Protein AF-A0A498KFN1-F1 (afdb_monomer_lite)

Structure (mmCIF, N/CA/C/O backbone):
data_AF-A0A498KFN1-F1
#
_entry.id   AF-A0A498KFN1-F1
#
loop_
_atom_site.group_PDB
_atom_site.id
_atom_site.type_symbol
_atom_site.label_atom_id
_atom_site.label_alt_id
_atom_site.label_comp_id
_atom_site.label_asym_id
_atom_site.label_entity_id
_atom_site.label_seq_id
_atom_site.pdbx_PDB_ins_code
_atom_site.Cartn_x
_atom_site.Cartn_y
_atom_site.Cartn_z
_atom_site.occupancy
_atom_site.B_iso_or_equiv
_atom_site.auth_seq_id
_atom_site.auth_comp_id
_atom_site.auth_asym_id
_atom_site.auth_atom_id
_atom_site.pdbx_PDB_model_num
ATOM 1 N N . MET A 1 1 ? 14.109 -29.855 -21.583 1.00 24.55 1 MET A N 1
ATOM 2 C CA . MET A 1 1 ? 15.286 -30.378 -20.857 1.00 24.55 1 MET A CA 1
ATOM 3 C C . MET A 1 1 ? 15.931 -29.229 -20.103 1.00 24.55 1 MET A C 1
ATOM 5 O O . MET A 1 1 ? 16.707 -28.482 -20.683 1.00 24.55 1 MET A O 1
ATOM 9 N N . VAL A 1 2 ? 15.534 -29.046 -18.845 1.00 23.53 2 VAL A N 1
ATOM 10 C CA . VAL A 1 2 ? 16.183 -28.151 -17.880 1.00 23.53 2 VAL A CA 1
ATOM 11 C C . VAL A 1 2 ? 17.000 -29.081 -16.994 1.00 23.53 2 VAL A C 1
ATOM 13 O O . VAL A 1 2 ? 16.423 -29.938 -16.330 1.00 23.53 2 VAL A O 1
ATOM 16 N N . ASN A 1 3 ? 18.327 -29.007 -17.079 1.00 25.83 3 ASN A N 1
ATOM 17 C CA . ASN A 1 3 ? 19.187 -29.802 -16.212 1.00 25.83 3 ASN A CA 1
ATOM 18 C C . ASN A 1 3 ? 19.229 -29.164 -14.824 1.00 25.83 3 ASN A C 1
ATOM 20 O O . ASN A 1 3 ? 19.529 -27.980 -14.682 1.00 25.83 3 ASN A O 1
ATOM 24 N N . PHE A 1 4 ? 18.910 -30.008 -13.849 1.00 27.11 4 PHE A N 1
ATOM 25 C CA . PHE A 1 4 ? 19.039 -29.833 -12.413 1.00 27.11 4 PHE A CA 1
ATOM 26 C C . PHE A 1 4 ? 20.392 -29.240 -12.005 1.00 27.11 4 PHE A C 1
ATOM 28 O O . PHE A 1 4 ? 21.443 -29.703 -12.450 1.00 27.11 4 PHE A O 1
ATOM 35 N N . LEU A 1 5 ? 20.348 -28.304 -11.060 1.00 27.95 5 LEU A N 1
ATOM 36 C CA . LEU A 1 5 ? 21.394 -28.121 -10.059 1.00 27.95 5 LEU A CA 1
ATOM 37 C C . LEU A 1 5 ? 20.720 -28.072 -8.683 1.00 27.95 5 LEU A C 1
ATOM 39 O O . LEU A 1 5 ? 20.629 -27.025 -8.050 1.00 27.95 5 LEU A O 1
ATOM 43 N N . ASP A 1 6 ? 20.277 -29.243 -8.220 1.00 24.58 6 ASP A N 1
ATOM 44 C CA . ASP A 1 6 ? 20.192 -29.544 -6.789 1.00 24.58 6 ASP A CA 1
ATOM 45 C C . ASP A 1 6 ? 21.617 -29.734 -6.250 1.00 24.58 6 ASP A C 1
ATOM 47 O O . ASP A 1 6 ? 22.091 -30.839 -5.999 1.00 24.58 6 ASP A O 1
ATOM 51 N N . SER A 1 7 ? 22.348 -28.627 -6.111 1.00 25.81 7 SER A N 1
ATOM 52 C CA . SER A 1 7 ? 23.564 -28.594 -5.297 1.00 25.81 7 SER A CA 1
ATOM 53 C C . SER A 1 7 ? 23.605 -27.327 -4.442 1.00 25.81 7 SER A C 1
ATOM 55 O O . SER A 1 7 ? 24.549 -26.531 -4.484 1.00 25.81 7 SER A O 1
ATOM 57 N N . CYS A 1 8 ? 22.580 -27.135 -3.616 1.00 30.25 8 CYS A N 1
ATOM 58 C CA . CYS A 1 8 ? 22.716 -26.335 -2.403 1.00 30.25 8 CYS A CA 1
ATOM 59 C C . CYS A 1 8 ? 23.579 -27.128 -1.407 1.00 30.25 8 CYS A C 1
ATOM 61 O O . CYS A 1 8 ? 23.042 -27.885 -0.615 1.00 30.25 8 CYS A O 1
ATOM 63 N N . ILE A 1 9 ? 24.907 -27.026 -1.569 1.00 27.08 9 ILE A N 1
ATOM 64 C CA . ILE A 1 9 ? 26.049 -27.159 -0.624 1.00 27.08 9 ILE A CA 1
ATOM 65 C C . ILE A 1 9 ? 27.322 -27.286 -1.503 1.00 27.08 9 ILE A C 1
ATOM 67 O O . ILE A 1 9 ? 28.050 -28.264 -1.464 1.00 27.08 9 ILE A O 1
ATOM 71 N N . SER A 1 10 ? 27.586 -26.333 -2.411 1.00 26.69 10 SER A N 1
ATOM 72 C CA . SER A 1 10 ? 28.915 -26.221 -3.060 1.00 26.69 10 SER A CA 1
ATOM 73 C C . SER A 1 10 ? 29.157 -24.872 -3.761 1.00 26.69 10 SER A C 1
ATOM 75 O O . SER A 1 10 ? 29.862 -24.805 -4.768 1.00 26.69 10 SER A O 1
ATOM 77 N N . TRP A 1 11 ? 28.631 -23.761 -3.240 1.00 34.25 11 TRP A N 1
ATOM 78 C CA . TRP A 1 11 ? 29.121 -22.437 -3.664 1.00 34.25 11 TRP A CA 1
ATOM 79 C C . TRP A 1 11 ? 30.378 -21.989 -2.902 1.00 34.25 11 TRP A C 1
ATOM 81 O O . TRP A 1 11 ? 31.155 -21.200 -3.430 1.00 34.25 11 TRP A O 1
ATOM 91 N N . TYR A 1 12 ? 30.704 -22.617 -1.764 1.00 24.39 12 TYR A N 1
ATOM 92 C CA . TYR A 1 12 ? 31.989 -22.423 -1.068 1.00 24.39 12 TYR A CA 1
ATOM 93 C C . TYR A 1 12 ? 33.216 -22.999 -1.814 1.00 24.39 12 TYR A C 1
ATOM 95 O O . TYR A 1 12 ? 34.346 -22.815 -1.371 1.00 24.39 12 TYR A O 1
ATOM 103 N N . LYS A 1 13 ? 33.025 -23.654 -2.971 1.00 25.66 13 LYS A N 1
ATOM 104 C CA . LYS A 1 13 ? 34.101 -24.114 -3.875 1.00 25.66 13 LYS A CA 1
ATOM 105 C C . LYS A 1 13 ? 34.128 -23.411 -5.242 1.00 25.66 13 LYS A C 1
ATOM 107 O O . LYS A 1 13 ? 34.912 -23.800 -6.101 1.00 25.66 13 LYS A O 1
ATOM 112 N N . CYS A 1 14 ? 33.336 -22.358 -5.462 1.00 33.47 14 CYS A N 1
ATOM 113 C CA . CYS A 1 14 ? 33.333 -21.607 -6.727 1.00 33.47 14 CYS A CA 1
ATOM 114 C C . CYS A 1 14 ? 34.265 -20.386 -6.718 1.00 33.47 14 CYS A C 1
ATOM 116 O O . CYS A 1 14 ? 33.921 -19.330 -7.236 1.00 33.47 14 CYS A O 1
ATOM 118 N N . GLN A 1 15 ? 35.486 -20.528 -6.197 1.00 28.23 15 GLN A N 1
ATOM 119 C CA . GLN A 1 15 ? 36.531 -19.546 -6.500 1.00 28.23 15 GLN A CA 1
ATOM 120 C C . GLN A 1 15 ? 37.077 -19.675 -7.940 1.00 28.23 15 GLN A C 1
ATOM 122 O O . GLN A 1 15 ? 37.814 -18.789 -8.354 1.00 28.23 15 GLN A O 1
ATOM 127 N N . PHE A 1 16 ? 36.718 -20.706 -8.734 1.00 30.80 16 PHE A N 1
ATOM 128 C CA . PHE A 1 16 ? 37.377 -20.947 -10.036 1.00 30.80 16 PHE A CA 1
ATOM 129 C C . PHE A 1 16 ? 36.580 -21.637 -11.174 1.00 30.80 16 PHE A C 1
ATOM 131 O O . PHE A 1 16 ? 37.200 -22.038 -12.156 1.00 30.80 16 PHE A O 1
ATOM 138 N N . SER A 1 17 ? 35.245 -21.769 -11.154 1.00 38.16 17 SER A N 1
ATOM 139 C CA . SER A 1 17 ? 34.532 -22.279 -12.349 1.00 38.16 17 SER A CA 1
ATOM 140 C C . SER A 1 17 ? 34.035 -21.136 -13.237 1.00 38.16 17 SER A C 1
ATOM 142 O O . SER A 1 17 ? 32.965 -20.573 -13.009 1.00 38.16 17 SER A O 1
ATOM 144 N N . CYS A 1 18 ? 34.817 -20.790 -14.259 1.00 46.03 18 CYS A N 1
ATOM 145 C CA . CYS A 1 18 ? 34.407 -19.901 -15.342 1.00 46.03 18 CYS A CA 1
ATOM 146 C C . CYS A 1 18 ? 33.064 -20.382 -15.924 1.00 46.03 18 CYS A C 1
ATOM 148 O O . CYS A 1 18 ? 32.931 -21.563 -16.250 1.00 46.03 18 CYS A O 1
ATOM 150 N N . GLY A 1 19 ? 32.070 -19.494 -16.056 1.00 57.94 19 GLY A N 1
ATOM 151 C CA . GLY A 1 19 ? 30.811 -19.817 -16.739 1.00 57.94 19 GLY A CA 1
ATOM 152 C C . GLY A 1 19 ? 31.047 -20.445 -18.119 1.00 57.94 19 GLY A C 1
ATOM 153 O O . GLY A 1 19 ? 32.117 -20.294 -18.702 1.00 57.94 19 GLY A O 1
ATOM 154 N N . THR A 1 20 ? 30.071 -21.170 -18.665 1.00 71.75 20 THR A N 1
ATOM 155 C CA . THR A 1 20 ? 30.205 -21.770 -20.006 1.00 71.75 20 THR A CA 1
ATOM 156 C C . THR A 1 20 ? 29.149 -21.223 -20.953 1.00 71.75 20 THR A C 1
ATOM 158 O O . THR A 1 20 ? 28.040 -20.890 -20.535 1.00 71.75 20 THR A O 1
ATOM 161 N N . TRP A 1 21 ? 29.457 -21.215 -22.251 1.00 76.94 21 TRP A N 1
ATOM 162 C CA . TRP A 1 21 ? 28.530 -20.791 -23.303 1.00 76.94 21 TRP A CA 1
ATOM 163 C C . TRP A 1 21 ? 27.280 -21.683 -23.401 1.00 76.94 21 TRP A C 1
ATOM 165 O O . TRP A 1 21 ? 26.333 -21.332 -24.091 1.00 76.94 21 TRP A O 1
ATOM 175 N N . LYS A 1 22 ? 27.243 -22.840 -22.725 1.00 74.06 22 LYS A N 1
ATOM 176 C CA . LYS A 1 22 ? 26.070 -23.729 -22.702 1.00 74.06 22 LYS A CA 1
ATOM 177 C C . LYS A 1 22 ? 24.973 -23.254 -21.743 1.00 74.06 22 LYS A C 1
ATOM 179 O O . LYS A 1 22 ? 23.844 -23.729 -21.843 1.00 74.06 22 LYS A O 1
ATOM 184 N N . ILE A 1 23 ? 25.294 -22.361 -20.804 1.00 77.31 23 ILE A N 1
ATOM 185 C CA . ILE A 1 23 ? 24.343 -21.884 -19.796 1.00 77.31 23 ILE A CA 1
ATOM 186 C C . ILE A 1 23 ? 23.379 -20.889 -20.447 1.00 77.31 23 ILE A C 1
ATOM 188 O O . ILE A 1 23 ? 23.808 -19.859 -20.959 1.00 77.31 23 ILE A O 1
ATOM 192 N N . LYS A 1 24 ? 22.078 -21.204 -20.394 1.00 83.88 24 LYS A N 1
ATOM 193 C CA . LYS A 1 24 ? 20.982 -20.342 -20.874 1.00 83.88 24 LYS A CA 1
ATOM 194 C C . LYS A 1 24 ? 20.143 -19.725 -19.759 1.00 83.88 24 LYS A C 1
ATOM 196 O O . LYS A 1 24 ? 19.488 -18.714 -19.980 1.00 83.88 24 LYS A O 1
ATOM 201 N N . GLY A 1 25 ? 20.157 -20.317 -18.570 1.00 86.06 25 GLY A N 1
ATOM 202 C CA . GLY A 1 25 ? 19.374 -19.851 -17.433 1.00 86.06 25 GLY A CA 1
ATOM 203 C C . GLY A 1 25 ? 20.103 -20.093 -16.122 1.00 86.06 25 GLY A C 1
ATOM 204 O O . GLY A 1 25 ? 20.748 -21.129 -15.963 1.00 86.06 25 GLY A O 1
ATOM 205 N N . ILE A 1 26 ? 19.992 -19.143 -15.199 1.00 84.56 26 ILE A N 1
ATOM 206 C CA . ILE A 1 26 ? 20.494 -19.235 -13.830 1.00 84.56 26 ILE A CA 1
ATOM 207 C C . ILE A 1 26 ? 19.352 -18.874 -12.887 1.00 84.56 26 ILE A C 1
ATOM 209 O O . ILE A 1 26 ? 18.712 -17.837 -13.046 1.00 84.56 26 ILE A O 1
ATOM 213 N N . VAL A 1 27 ? 19.118 -19.725 -11.892 1.00 86.25 27 VAL A N 1
ATOM 214 C CA . VAL A 1 27 ? 18.221 -19.438 -10.772 1.00 86.25 27 VAL A CA 1
ATOM 215 C C . VAL A 1 27 ? 19.037 -19.578 -9.499 1.00 86.25 27 VAL A C 1
ATOM 217 O O . VAL A 1 27 ? 19.583 -20.645 -9.226 1.00 86.25 27 VAL A O 1
ATOM 220 N N . VAL A 1 28 ? 19.143 -18.497 -8.736 1.00 82.75 28 VAL A N 1
ATOM 221 C CA . VAL A 1 28 ? 19.844 -18.481 -7.455 1.00 82.75 28 VAL A CA 1
ATOM 222 C C . VAL A 1 28 ? 18.811 -18.557 -6.342 1.00 82.75 28 VAL A C 1
ATOM 224 O O . VAL A 1 28 ? 18.022 -17.634 -6.146 1.00 82.75 28 VAL A O 1
ATOM 227 N N . LYS A 1 29 ? 18.819 -19.667 -5.604 1.00 82.62 29 LYS A N 1
ATOM 228 C CA . LYS A 1 29 ? 17.941 -19.901 -4.457 1.00 82.62 29 LYS A CA 1
ATOM 229 C C . LYS A 1 29 ? 18.798 -20.252 -3.249 1.00 82.62 29 LYS A C 1
ATOM 231 O O . LYS A 1 29 ? 19.458 -21.287 -3.246 1.00 82.62 29 LYS A O 1
ATOM 236 N N . LEU A 1 30 ? 18.796 -19.382 -2.241 1.00 74.06 30 LEU A N 1
ATOM 237 C CA . LEU A 1 30 ? 19.487 -19.625 -0.976 1.00 74.06 30 LEU A CA 1
ATOM 238 C C . LEU A 1 30 ? 18.462 -19.882 0.142 1.00 74.06 30 LEU A C 1
ATOM 240 O O . LEU A 1 30 ? 17.460 -19.170 0.213 1.00 74.06 30 LEU A O 1
ATOM 244 N N . PRO A 1 31 ? 18.682 -20.879 1.017 1.00 73.94 31 PRO A N 1
ATOM 245 C CA . PRO A 1 31 ? 17.776 -21.164 2.132 1.00 73.94 31 PRO A CA 1
ATOM 246 C C . PRO A 1 31 ? 17.797 -20.056 3.195 1.00 73.94 31 PRO A C 1
ATOM 248 O O . PRO A 1 31 ? 16.766 -19.754 3.782 1.00 73.94 31 PRO A O 1
ATOM 251 N N . LYS A 1 32 ? 18.953 -19.414 3.397 1.00 75.44 32 LYS A N 1
ATOM 252 C CA . LYS A 1 32 ? 19.121 -18.195 4.195 1.00 75.44 32 LYS A CA 1
ATOM 253 C C . LYS A 1 32 ? 19.789 -17.130 3.332 1.00 75.44 32 LYS A C 1
ATOM 255 O O . LYS A 1 32 ? 20.611 -17.464 2.479 1.00 75.44 32 LYS A O 1
ATOM 260 N N . THR A 1 33 ? 19.428 -15.871 3.545 1.00 74.25 33 THR A N 1
ATOM 261 C CA . THR A 1 33 ? 19.965 -14.751 2.770 1.00 74.25 33 THR A CA 1
ATOM 262 C C . THR A 1 33 ? 21.464 -14.607 3.004 1.00 74.25 33 THR A C 1
ATOM 264 O O . THR A 1 33 ? 21.894 -14.424 4.139 1.00 74.25 33 THR A O 1
ATOM 267 N N . ASP A 1 34 ? 22.249 -14.644 1.930 1.00 80.31 34 ASP A N 1
ATOM 268 C CA . ASP A 1 34 ? 23.703 -14.455 1.973 1.00 80.31 34 ASP A CA 1
ATOM 269 C C . ASP A 1 34 ? 24.178 -13.589 0.797 1.00 80.31 34 ASP A C 1
ATOM 271 O O . ASP A 1 34 ? 23.456 -13.404 -0.192 1.00 80.31 34 ASP A O 1
ATOM 275 N N . VAL A 1 35 ? 25.382 -13.028 0.917 1.00 82.44 35 VAL A N 1
ATOM 276 C CA . VAL A 1 35 ? 25.999 -12.164 -0.087 1.00 82.44 35 VAL A CA 1
ATOM 277 C C . VAL A 1 35 ? 26.895 -12.973 -1.018 1.00 82.44 35 VAL A C 1
ATOM 279 O O . VAL A 1 35 ? 27.931 -13.501 -0.627 1.00 82.44 35 VAL A O 1
ATOM 282 N N . ILE A 1 36 ? 26.553 -12.968 -2.301 1.00 83.06 36 ILE A N 1
ATOM 283 C CA . ILE A 1 36 ? 27.345 -13.531 -3.386 1.00 83.06 36 ILE A CA 1
ATOM 284 C C . ILE A 1 36 ? 28.174 -12.405 -4.030 1.00 83.06 36 ILE A C 1
ATOM 286 O O . ILE A 1 36 ? 27.613 -11.504 -4.665 1.00 83.06 36 ILE A O 1
ATOM 290 N N . PRO A 1 37 ? 29.512 -12.414 -3.893 1.00 83.12 37 PRO A N 1
ATOM 291 C CA . PRO A 1 37 ? 30.363 -11.462 -4.589 1.00 83.12 37 PRO A CA 1
ATOM 292 C C . PRO A 1 37 ? 30.447 -11.815 -6.079 1.00 83.12 37 PRO A C 1
ATOM 294 O O . PRO A 1 37 ? 30.862 -12.909 -6.463 1.00 83.12 37 PRO A O 1
ATOM 297 N N . LEU A 1 38 ? 30.088 -10.858 -6.925 1.00 85.00 38 LEU A N 1
ATOM 298 C CA . LEU A 1 38 ? 30.286 -10.872 -8.365 1.00 85.00 38 LEU A CA 1
ATOM 299 C C . LEU A 1 38 ? 31.529 -10.044 -8.704 1.00 85.00 38 LEU A C 1
ATOM 301 O O . LEU A 1 38 ? 31.730 -8.933 -8.213 1.00 85.00 38 LEU A O 1
ATOM 305 N N . ASN A 1 39 ? 32.376 -10.582 -9.572 1.00 81.69 39 ASN A N 1
ATOM 306 C CA . ASN A 1 39 ? 33.458 -9.830 -10.202 1.00 81.69 39 ASN A CA 1
ATOM 307 C C . ASN A 1 39 ? 33.095 -9.453 -11.646 1.00 81.69 39 ASN A C 1
ATOM 309 O O . ASN A 1 39 ? 32.155 -10.006 -12.219 1.00 81.69 39 ASN A O 1
ATOM 313 N N . ALA A 1 40 ? 33.888 -8.566 -12.250 1.00 77.19 40 ALA A N 1
ATOM 314 C CA . ALA A 1 40 ? 33.681 -8.075 -13.613 1.00 77.19 40 ALA A CA 1
ATOM 315 C C . ALA A 1 40 ? 33.405 -9.216 -14.618 1.00 77.19 40 ALA A C 1
ATOM 317 O O . ALA A 1 40 ? 32.411 -9.231 -15.336 1.00 77.19 40 ALA A O 1
ATOM 318 N N . LYS A 1 41 ? 34.205 -10.284 -14.553 1.00 79.25 41 LYS A N 1
ATOM 319 C CA . LYS A 1 41 ? 34.159 -11.402 -15.503 1.00 79.25 41 LYS A CA 1
ATOM 320 C C . LYS A 1 41 ? 33.089 -12.455 -15.197 1.00 79.25 41 LYS A C 1
ATOM 322 O O . LYS A 1 41 ? 33.049 -13.467 -15.897 1.00 79.25 41 LYS A O 1
ATOM 327 N N . SER A 1 42 ? 32.222 -12.247 -14.202 1.00 82.31 42 SER A N 1
ATOM 328 C CA . SER A 1 42 ? 31.260 -13.266 -13.735 1.00 82.31 42 SER A CA 1
ATOM 329 C C . SER A 1 42 ? 30.369 -13.808 -14.856 1.00 82.31 42 SER A C 1
ATOM 331 O O . SER A 1 42 ? 30.104 -15.008 -14.901 1.00 82.31 42 SER A O 1
ATOM 333 N N . PHE A 1 43 ? 29.965 -12.952 -15.800 1.00 85.12 43 PHE A N 1
ATOM 334 C CA . PHE A 1 43 ? 29.106 -13.332 -16.927 1.00 85.12 43 PHE A CA 1
ATOM 335 C C . PHE A 1 43 ? 29.857 -13.497 -18.257 1.00 85.12 43 PHE A C 1
ATOM 337 O O . PHE A 1 43 ? 29.250 -13.911 -19.242 1.00 85.12 43 PHE A O 1
ATOM 344 N N . LEU A 1 44 ? 31.166 -13.215 -18.309 1.00 83.12 44 LEU A N 1
ATOM 345 C CA . LEU A 1 44 ? 31.937 -13.065 -19.555 1.00 83.12 44 LEU A CA 1
ATOM 346 C C . LEU A 1 44 ? 31.846 -14.286 -20.485 1.00 83.12 44 LEU A C 1
ATOM 348 O O . LEU A 1 44 ? 31.762 -14.148 -21.702 1.00 83.12 44 LEU A O 1
ATOM 352 N N . HIS A 1 45 ? 31.845 -15.490 -19.915 1.00 81.56 45 HIS A N 1
ATOM 353 C CA . HIS A 1 45 ? 31.797 -16.741 -20.675 1.00 81.56 45 HIS A CA 1
ATOM 354 C C . HIS A 1 45 ? 30.377 -17.310 -20.853 1.00 81.56 45 HIS A C 1
ATOM 356 O O . HIS A 1 45 ? 30.197 -18.317 -21.536 1.00 81.56 45 HIS A O 1
ATOM 362 N N . MET A 1 46 ? 29.360 -16.670 -20.271 1.00 85.69 46 MET A N 1
ATOM 363 C CA . MET A 1 46 ? 27.952 -17.079 -20.337 1.00 85.69 46 MET A CA 1
ATOM 364 C C . MET A 1 46 ? 27.224 -16.340 -21.467 1.00 85.69 46 MET A C 1
ATOM 366 O O . MET A 1 46 ? 26.165 -15.757 -21.271 1.00 85.69 46 MET A O 1
ATOM 370 N N . VAL A 1 47 ? 27.811 -16.331 -22.665 1.00 86.81 47 VAL A N 1
ATOM 371 C CA . VAL A 1 47 ? 27.337 -15.520 -23.805 1.00 86.81 47 VAL A CA 1
ATOM 372 C C . VAL A 1 47 ? 25.911 -15.843 -24.268 1.00 86.81 47 VAL A C 1
ATOM 374 O O . VAL A 1 47 ? 25.266 -14.975 -24.837 1.00 86.81 47 VAL A O 1
ATOM 377 N N . ASN A 1 48 ? 25.410 -17.051 -23.984 1.00 86.19 48 ASN A N 1
ATOM 378 C CA . ASN A 1 48 ? 24.057 -17.494 -24.337 1.00 86.19 48 ASN A CA 1
ATOM 379 C C . ASN A 1 48 ? 23.067 -17.410 -23.162 1.00 86.19 48 ASN A C 1
ATOM 381 O O . ASN A 1 48 ? 22.003 -18.025 -23.226 1.00 86.19 48 ASN A O 1
ATOM 385 N N . LEU A 1 49 ? 23.415 -16.725 -22.068 1.00 87.94 49 LEU A N 1
ATOM 386 C CA . LEU A 1 49 ? 22.509 -16.567 -20.935 1.00 87.94 49 LEU A CA 1
ATOM 387 C C . LEU A 1 49 ? 21.307 -15.714 -21.353 1.00 87.94 49 LEU A C 1
ATOM 389 O O . LEU A 1 49 ? 21.456 -14.566 -21.763 1.00 87.94 49 LEU A O 1
ATOM 393 N N . GLU A 1 50 ? 20.114 -16.277 -21.201 1.00 92.00 50 GLU A N 1
ATOM 394 C CA . GLU A 1 50 ? 18.839 -15.633 -21.513 1.00 92.00 50 GLU A CA 1
ATOM 395 C C . GLU A 1 50 ? 18.075 -15.256 -20.229 1.00 92.00 50 GLU A C 1
ATOM 397 O O . GLU A 1 50 ? 17.293 -14.305 -20.236 1.00 92.00 50 GLU A O 1
ATOM 402 N N . ILE A 1 51 ? 18.284 -15.988 -19.126 1.00 90.81 51 ILE A N 1
ATOM 403 C CA . ILE A 1 51 ? 17.503 -15.854 -17.885 1.00 90.81 51 ILE A CA 1
ATOM 404 C C . ILE A 1 51 ? 18.420 -15.832 -16.658 1.00 90.81 51 ILE A C 1
ATOM 406 O O . ILE A 1 51 ? 19.247 -16.723 -16.478 1.00 90.81 51 ILE A O 1
ATOM 410 N N . PHE A 1 52 ? 18.216 -14.863 -15.772 1.00 90.50 52 PHE A N 1
ATOM 411 C CA . PHE A 1 52 ? 18.794 -14.820 -14.434 1.00 90.50 52 PHE A CA 1
ATOM 412 C C . PHE A 1 52 ? 17.704 -14.460 -13.420 1.00 90.50 52 PHE A C 1
ATOM 414 O O . PHE A 1 52 ? 17.086 -13.403 -13.543 1.00 90.50 52 PHE A O 1
ATOM 421 N N . ILE A 1 53 ? 17.471 -15.326 -12.433 1.00 88.19 53 ILE A N 1
ATOM 422 C CA . ILE A 1 53 ? 16.443 -15.156 -11.397 1.00 88.19 53 ILE A CA 1
ATOM 423 C C . ILE A 1 53 ? 17.085 -15.262 -10.016 1.00 88.19 53 ILE A C 1
ATOM 425 O O . ILE A 1 53 ? 17.842 -16.199 -9.750 1.00 88.19 53 ILE A O 1
ATOM 429 N N . ASN A 1 54 ? 16.740 -14.334 -9.127 1.00 85.12 54 ASN A N 1
ATOM 430 C CA . ASN A 1 54 ? 17.191 -14.309 -7.742 1.00 85.12 54 ASN A CA 1
ATOM 431 C C . ASN A 1 54 ? 16.015 -14.513 -6.780 1.00 85.12 54 ASN A C 1
ATOM 433 O O . ASN A 1 54 ? 15.123 -13.674 -6.718 1.00 85.12 54 ASN A O 1
ATOM 437 N N . LEU A 1 55 ? 16.031 -15.598 -6.002 1.00 80.50 55 LEU A N 1
ATOM 438 C CA . LEU A 1 55 ? 14.950 -15.939 -5.070 1.00 80.50 55 LEU A CA 1
ATOM 439 C C . LEU A 1 55 ? 15.277 -15.664 -3.599 1.00 80.50 55 LEU A C 1
ATOM 441 O O . LEU A 1 55 ? 14.354 -15.690 -2.793 1.00 80.50 55 LEU A O 1
ATOM 445 N N . ASN A 1 56 ? 16.548 -15.437 -3.233 1.00 79.19 56 ASN A N 1
ATOM 446 C CA . ASN A 1 56 ? 16.923 -15.086 -1.850 1.00 79.19 56 ASN A CA 1
ATOM 447 C C . ASN A 1 56 ? 18.406 -14.694 -1.648 1.00 79.19 56 ASN A C 1
ATOM 449 O O . ASN A 1 56 ? 18.935 -14.803 -0.544 1.00 79.19 56 ASN A O 1
ATOM 453 N N . ALA A 1 57 ? 19.137 -14.327 -2.699 1.00 80.81 57 ALA A N 1
ATOM 454 C CA . ALA A 1 57 ? 20.539 -13.930 -2.587 1.00 80.81 57 ALA A CA 1
ATOM 455 C C . ALA A 1 57 ? 20.694 -12.408 -2.579 1.00 80.81 57 ALA A C 1
ATOM 457 O O . ALA A 1 57 ? 19.884 -11.668 -3.138 1.00 80.81 57 ALA A O 1
ATOM 458 N N . ARG A 1 58 ? 21.773 -11.929 -1.965 1.00 82.88 58 ARG A N 1
ATOM 459 C CA . ARG A 1 58 ? 22.273 -10.565 -2.147 1.00 82.88 58 ARG A CA 1
ATOM 460 C C . ARG A 1 58 ? 23.496 -10.638 -3.038 1.00 82.88 58 ARG A C 1
ATOM 462 O O . ARG A 1 58 ? 24.298 -11.551 -2.897 1.00 82.88 58 ARG A O 1
ATOM 469 N N . PHE A 1 59 ? 23.670 -9.684 -3.937 1.00 84.75 59 PHE A N 1
ATOM 470 C CA . PHE A 1 59 ? 24.844 -9.642 -4.803 1.00 84.75 59 PHE A CA 1
ATOM 471 C C . PHE A 1 59 ? 25.636 -8.370 -4.539 1.00 84.75 59 PHE A C 1
ATOM 473 O O . PHE A 1 59 ? 25.069 -7.307 -4.302 1.00 84.75 59 PHE A O 1
ATOM 480 N N . SER A 1 60 ? 26.958 -8.471 -4.599 1.00 86.38 60 SER A N 1
ATOM 481 C CA . SER A 1 60 ? 27.851 -7.321 -4.440 1.00 86.38 60 SER A CA 1
ATOM 482 C C . SER A 1 60 ? 28.982 -7.361 -5.453 1.00 86.38 60 SER A C 1
ATOM 484 O O . SER A 1 60 ? 29.279 -8.419 -5.993 1.00 86.38 60 SER A O 1
ATOM 486 N N . GLY A 1 61 ? 29.625 -6.225 -5.703 1.00 85.44 61 GLY A N 1
ATOM 487 C CA . GLY A 1 61 ? 30.792 -6.145 -6.580 1.00 85.44 61 GLY A CA 1
ATOM 488 C C . GLY A 1 61 ? 30.483 -5.519 -7.936 1.00 85.44 61 GLY A C 1
ATOM 489 O O . GLY A 1 61 ? 29.495 -4.806 -8.093 1.00 85.44 61 GLY A O 1
ATOM 490 N N . LEU A 1 62 ? 31.376 -5.713 -8.905 1.00 85.94 62 LEU A N 1
ATOM 491 C CA . LEU A 1 62 ? 31.348 -5.005 -10.188 1.00 85.94 62 LEU A CA 1
ATOM 492 C C . LEU A 1 62 ? 30.912 -5.943 -11.311 1.00 85.94 62 LEU A C 1
ATOM 494 O O . LEU A 1 62 ? 31.498 -7.008 -11.469 1.00 85.94 62 LEU A O 1
ATOM 498 N N . VAL A 1 63 ? 29.951 -5.510 -12.125 1.00 87.12 63 VAL A N 1
ATOM 499 C CA . VAL A 1 63 ? 29.537 -6.178 -13.365 1.00 87.12 63 VAL A CA 1
ATOM 500 C C . VAL A 1 63 ? 29.796 -5.230 -14.534 1.00 87.12 63 VAL A C 1
ATOM 502 O O . VAL A 1 63 ? 29.142 -4.193 -14.661 1.00 87.12 63 VAL A O 1
ATOM 505 N N . ASP A 1 64 ? 30.763 -5.571 -15.385 1.00 87.31 64 ASP A N 1
ATOM 506 C CA . ASP A 1 64 ? 31.088 -4.818 -16.605 1.00 87.31 64 ASP A CA 1
ATOM 507 C C . ASP A 1 64 ? 30.519 -5.469 -17.874 1.00 87.31 64 ASP A C 1
ATOM 509 O O . ASP A 1 64 ? 30.450 -4.829 -18.916 1.00 87.31 64 ASP A O 1
ATOM 513 N N . TYR A 1 65 ? 30.047 -6.713 -17.790 1.00 86.94 65 TYR A N 1
ATOM 514 C CA . TYR A 1 65 ? 29.472 -7.435 -18.915 1.00 86.94 65 TYR A CA 1
ATOM 515 C C . TYR A 1 65 ? 28.150 -8.105 -18.542 1.00 86.94 65 TYR A C 1
ATOM 517 O O . TYR A 1 65 ? 28.051 -8.818 -17.542 1.00 86.94 65 TYR A O 1
ATOM 525 N N . LEU A 1 66 ? 27.153 -7.921 -19.405 1.00 88.38 66 LEU A N 1
ATOM 526 C CA . LEU A 1 66 ? 25.919 -8.696 -19.442 1.00 88.38 66 LEU A CA 1
ATOM 527 C C . LEU A 1 66 ? 25.681 -9.180 -20.886 1.00 88.38 66 LEU A C 1
ATOM 529 O O . LEU A 1 66 ? 25.970 -8.435 -21.825 1.00 88.38 66 LEU A O 1
ATOM 533 N N . PRO A 1 67 ? 25.164 -10.403 -21.097 1.00 88.12 67 PRO A N 1
ATOM 534 C CA . PRO A 1 67 ? 24.854 -10.902 -22.439 1.00 88.12 67 PRO A CA 1
ATOM 535 C C . PRO A 1 67 ? 23.718 -10.130 -23.124 1.00 88.12 67 PRO A C 1
ATOM 537 O O . PRO A 1 67 ? 22.700 -9.825 -22.508 1.00 88.12 67 PRO A O 1
ATOM 540 N N . ASN A 1 68 ? 23.865 -9.854 -24.424 1.00 88.31 68 ASN A N 1
ATOM 541 C CA . ASN A 1 68 ? 22.864 -9.110 -25.207 1.00 88.31 68 ASN A CA 1
ATOM 542 C C . ASN A 1 68 ? 21.552 -9.889 -25.424 1.00 88.31 68 ASN A C 1
ATOM 544 O O . ASN A 1 68 ? 20.499 -9.274 -25.606 1.00 88.31 68 ASN A O 1
ATOM 548 N N . ASP A 1 69 ? 21.610 -11.224 -25.386 1.00 90.06 69 ASP A N 1
ATOM 549 C CA . ASP A 1 69 ? 20.448 -12.103 -25.564 1.00 90.06 69 ASP A CA 1
ATOM 550 C C . ASP A 1 69 ? 19.621 -12.293 -24.282 1.00 90.06 69 ASP A C 1
ATOM 552 O O . ASP A 1 69 ? 18.625 -13.024 -24.292 1.00 90.06 69 ASP A O 1
ATOM 556 N N . LEU A 1 70 ? 19.990 -11.609 -23.190 1.00 91.94 70 LEU A N 1
ATOM 557 C CA . LEU A 1 70 ? 19.220 -11.609 -21.951 1.00 91.94 70 LEU A CA 1
ATOM 558 C C . LEU A 1 70 ? 17.777 -11.160 -22.195 1.00 91.94 70 LEU A C 1
ATOM 560 O O . LEU A 1 70 ? 17.498 -10.111 -22.778 1.00 91.94 70 LEU A O 1
ATOM 564 N N . ARG A 1 71 ? 16.851 -11.969 -21.683 1.00 95.38 71 ARG A N 1
ATOM 565 C CA . ARG A 1 71 ? 15.402 -11.746 -21.710 1.00 95.38 71 ARG A CA 1
ATOM 566 C C . ARG A 1 71 ? 14.864 -11.422 -20.329 1.00 95.38 71 ARG A C 1
ATOM 568 O O . ARG A 1 71 ? 13.937 -10.628 -20.199 1.00 95.38 71 ARG A O 1
ATOM 575 N N . TRP A 1 72 ? 15.441 -12.030 -19.304 1.00 95.81 72 TRP A N 1
ATOM 576 C CA . TRP A 1 72 ? 14.976 -11.913 -17.933 1.00 95.81 72 TRP A CA 1
ATOM 577 C C . TRP A 1 72 ? 16.174 -11.745 -17.018 1.00 95.81 72 TRP A C 1
ATOM 579 O O . TRP A 1 72 ? 17.037 -12.619 -16.973 1.00 95.81 72 TRP A O 1
ATOM 589 N N . VAL A 1 73 ? 16.239 -10.633 -16.295 1.00 93.00 73 VAL A N 1
ATOM 590 C CA . VAL A 1 73 ? 17.270 -10.427 -15.280 1.00 93.00 73 VAL A CA 1
ATOM 591 C C . VAL A 1 73 ? 16.644 -9.879 -14.011 1.00 93.00 73 VAL A C 1
ATOM 593 O O . VAL A 1 73 ? 16.022 -8.820 -14.014 1.00 93.00 73 VAL A O 1
ATOM 596 N N . GLU A 1 74 ? 16.824 -10.628 -12.932 1.00 91.94 74 GLU A N 1
ATOM 597 C CA . GLU A 1 74 ? 16.490 -10.244 -11.568 1.00 91.94 74 GLU A CA 1
ATOM 598 C C . GLU A 1 74 ? 17.753 -10.367 -10.727 1.00 91.94 74 GLU A C 1
ATOM 600 O O . GLU A 1 74 ? 18.051 -11.406 -10.146 1.00 91.94 74 GLU A O 1
ATOM 605 N N . LEU A 1 75 ? 18.540 -9.296 -10.738 1.00 87.75 75 LEU A N 1
ATOM 606 C CA . LEU A 1 75 ? 19.721 -9.130 -9.890 1.00 87.75 75 LEU A CA 1
ATOM 607 C C . LEU A 1 75 ? 19.416 -8.262 -8.664 1.00 87.75 75 LEU A C 1
ATOM 609 O O . LEU A 1 75 ? 20.275 -8.111 -7.797 1.00 87.75 75 LEU A O 1
ATOM 613 N N . GLY A 1 76 ? 18.210 -7.690 -8.603 1.00 73.56 76 GLY A N 1
ATOM 614 C CA . GLY A 1 76 ? 17.712 -6.956 -7.450 1.00 73.56 76 GLY A CA 1
ATOM 615 C C . GLY A 1 76 ? 17.702 -7.796 -6.173 1.00 73.56 76 GLY A C 1
ATOM 616 O O . GLY A 1 76 ? 17.612 -9.026 -6.214 1.00 73.56 76 GLY A O 1
ATOM 617 N N . GLY A 1 77 ? 17.821 -7.126 -5.029 1.00 67.69 77 GLY A N 1
ATOM 618 C CA . GLY A 1 77 ? 17.869 -7.756 -3.709 1.00 67.69 77 GLY A CA 1
ATOM 619 C C . GLY A 1 77 ? 17.041 -7.006 -2.668 1.00 67.69 77 GLY A C 1
ATOM 620 O O . GLY A 1 77 ? 16.526 -5.916 -2.914 1.00 67.69 77 GLY A O 1
ATOM 621 N N . GLN A 1 78 ? 16.904 -7.593 -1.478 1.00 62.22 78 GLN A N 1
ATOM 622 C CA . GLN A 1 78 ? 16.272 -6.917 -0.344 1.00 62.22 78 GLN A CA 1
ATOM 623 C C . GLN A 1 78 ? 17.066 -5.667 0.068 1.00 62.22 78 GLN A C 1
ATOM 625 O O . GLN A 1 78 ? 18.292 -5.647 -0.001 1.00 62.22 78 GLN A O 1
ATOM 630 N N . SER A 1 79 ? 16.336 -4.647 0.525 1.00 55.53 79 SER A N 1
ATOM 631 C CA . SER A 1 79 ? 16.834 -3.369 1.048 1.00 55.53 79 SER A CA 1
ATOM 632 C C . SER A 1 79 ? 18.024 -3.540 2.002 1.00 55.53 79 SER A C 1
ATOM 634 O O . SER A 1 79 ? 17.822 -3.859 3.172 1.00 55.53 79 SER A O 1
ATOM 636 N N . ASP A 1 80 ? 19.251 -3.284 1.542 1.00 52.59 80 ASP A N 1
ATOM 637 C CA . ASP A 1 80 ? 20.418 -3.223 2.424 1.00 52.59 80 ASP A CA 1
ATOM 638 C C . ASP A 1 80 ? 20.478 -1.837 3.081 1.00 52.59 80 ASP A C 1
ATOM 640 O O . ASP A 1 80 ? 20.771 -0.829 2.435 1.00 52.59 80 ASP A O 1
ATOM 644 N N . ILE A 1 81 ? 20.177 -1.783 4.379 1.00 49.44 81 ILE A N 1
ATOM 645 C CA . ILE A 1 81 ? 20.254 -0.566 5.203 1.00 49.44 81 ILE A CA 1
ATOM 646 C C . ILE A 1 81 ? 21.717 -0.080 5.298 1.00 49.44 81 ILE A C 1
ATOM 648 O O . ILE A 1 81 ? 21.967 1.079 5.622 1.00 49.44 81 ILE A O 1
ATOM 652 N N . HIS A 1 82 ? 22.697 -0.931 4.964 1.00 50.75 82 HIS A N 1
ATOM 653 C CA . HIS A 1 82 ? 24.113 -0.663 5.197 1.00 50.75 82 HIS A CA 1
ATOM 654 C C . HIS A 1 82 ? 24.948 -0.365 3.943 1.00 50.75 82 HIS A C 1
ATOM 656 O O . HIS A 1 82 ? 26.140 -0.107 4.096 1.00 50.75 82 HIS A O 1
ATOM 662 N N . GLN A 1 83 ? 24.371 -0.366 2.728 1.00 55.56 83 GLN A N 1
ATOM 663 C CA . GLN A 1 83 ? 25.047 -0.060 1.440 1.00 55.56 83 GLN A CA 1
ATOM 664 C C . GLN A 1 83 ? 26.364 -0.824 1.165 1.00 55.56 83 GL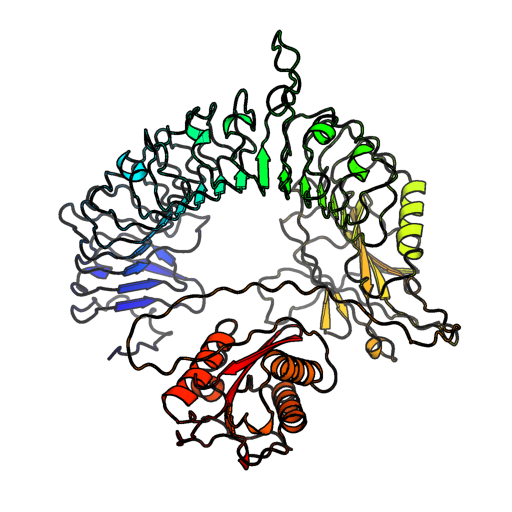N A C 1
ATOM 666 O O . GLN A 1 83 ? 27.062 -0.543 0.189 1.00 55.56 83 GLN A O 1
ATOM 671 N N . LYS A 1 84 ? 26.730 -1.796 2.007 1.00 59.72 84 LYS A N 1
ATOM 672 C CA . LYS A 1 84 ? 28.044 -2.449 2.005 1.00 59.72 84 LYS A CA 1
ATOM 673 C C . LYS A 1 84 ? 28.131 -3.528 0.925 1.00 59.72 84 LYS A C 1
ATOM 675 O O . LYS A 1 84 ? 29.228 -3.868 0.487 1.00 59.72 84 LYS A O 1
ATOM 680 N N . HIS A 1 85 ? 26.983 -4.030 0.468 1.00 70.69 85 HIS A N 1
ATOM 681 C CA . HIS A 1 85 ? 26.877 -5.130 -0.483 1.00 70.69 85 HIS A CA 1
ATOM 682 C C . HIS A 1 85 ? 25.989 -4.753 -1.676 1.00 70.69 85 HIS A C 1
ATOM 684 O O . HIS A 1 85 ? 24.870 -5.231 -1.813 1.00 70.69 85 HIS A O 1
ATOM 690 N N . MET A 1 86 ? 26.511 -3.878 -2.542 1.00 80.81 86 MET A N 1
ATOM 691 C CA . MET A 1 86 ? 25.817 -3.366 -3.728 1.00 80.81 86 MET A CA 1
ATOM 692 C C . MET A 1 86 ? 26.490 -3.844 -5.024 1.00 80.81 86 MET A C 1
ATOM 694 O O . MET A 1 86 ? 27.722 -3.864 -5.118 1.00 80.81 86 MET A O 1
ATOM 698 N N . ILE A 1 87 ? 25.694 -4.190 -6.042 1.00 86.00 87 ILE A N 1
ATOM 699 C CA . ILE A 1 87 ? 26.189 -4.427 -7.408 1.00 86.00 87 ILE A CA 1
ATOM 700 C C . ILE A 1 87 ? 26.396 -3.089 -8.108 1.00 86.00 87 ILE A C 1
ATOM 702 O O . ILE A 1 87 ? 25.469 -2.292 -8.177 1.00 86.00 87 ILE A O 1
ATOM 706 N N . VAL A 1 88 ? 27.559 -2.856 -8.703 1.00 87.06 88 VAL A N 1
ATOM 707 C CA . VAL A 1 88 ? 27.806 -1.712 -9.587 1.00 87.06 88 VAL A CA 1
ATOM 708 C C . VAL A 1 88 ? 27.827 -2.190 -11.032 1.00 87.06 88 VAL A C 1
ATOM 710 O O . VAL A 1 88 ? 28.530 -3.143 -11.361 1.00 87.06 88 VAL A O 1
ATOM 713 N N . PHE A 1 89 ? 27.090 -1.500 -11.901 1.00 86.56 89 PHE A N 1
ATOM 714 C CA . PHE A 1 89 ? 27.084 -1.764 -13.337 1.00 86.56 89 PHE A CA 1
ATOM 715 C C . PHE A 1 89 ? 27.976 -0.761 -14.069 1.00 86.56 89 PHE A C 1
ATOM 717 O O . PHE A 1 89 ? 27.764 0.448 -13.968 1.00 86.56 89 PHE A O 1
ATOM 724 N N . ASN A 1 90 ? 28.943 -1.267 -14.835 1.00 85.44 90 ASN A N 1
ATOM 725 C CA . ASN A 1 90 ? 29.771 -0.480 -15.750 1.00 85.44 90 ASN A CA 1
ATOM 726 C C . ASN A 1 90 ? 29.708 -1.079 -17.161 1.00 85.44 90 ASN A C 1
ATOM 728 O O . ASN A 1 90 ? 30.707 -1.547 -17.701 1.00 85.44 90 ASN A O 1
ATOM 732 N N . LEU A 1 91 ? 28.493 -1.132 -17.707 1.00 83.81 91 LEU A N 1
ATOM 733 C CA . LEU A 1 91 ? 28.224 -1.755 -19.000 1.00 83.81 91 LEU A CA 1
ATOM 734 C C . LEU A 1 91 ? 28.858 -0.932 -20.135 1.00 83.81 91 LEU A C 1
ATOM 736 O O . LEU A 1 91 ? 28.804 0.303 -20.093 1.00 83.81 91 LEU A O 1
ATOM 740 N N . PRO A 1 92 ? 29.445 -1.584 -21.152 1.00 80.62 92 PRO A N 1
ATOM 741 C CA . PRO A 1 92 ? 30.089 -0.900 -22.260 1.00 80.62 92 PRO A CA 1
ATOM 742 C C . PRO A 1 92 ? 29.052 -0.212 -23.151 1.00 80.62 92 PRO A C 1
ATOM 744 O O . PRO A 1 92 ? 27.894 -0.621 -23.227 1.00 80.62 92 PRO A O 1
ATOM 747 N N . SER A 1 93 ? 29.486 0.801 -23.897 1.00 81.19 93 SER A N 1
ATOM 748 C CA . SER A 1 93 ? 28.620 1.610 -24.769 1.00 81.19 93 SER A CA 1
ATOM 749 C C . SER A 1 93 ? 28.046 0.869 -25.987 1.00 81.19 93 SER A C 1
ATOM 751 O O . SER A 1 93 ? 27.372 1.463 -26.814 1.00 81.19 93 SER A O 1
ATOM 753 N N . ASN A 1 94 ? 28.399 -0.400 -26.184 1.00 79.44 94 ASN A N 1
ATOM 754 C CA . ASN A 1 94 ? 27.869 -1.260 -27.244 1.00 79.44 94 ASN A CA 1
ATOM 755 C C . ASN A 1 94 ? 26.901 -2.326 -26.700 1.00 79.44 94 ASN A C 1
ATOM 757 O O . ASN A 1 94 ? 26.512 -3.235 -27.435 1.00 79.44 94 ASN A O 1
ATOM 761 N N . TYR A 1 95 ? 26.550 -2.258 -25.413 1.00 85.31 95 TYR A N 1
ATOM 762 C CA . TYR A 1 95 ? 25.585 -3.162 -24.803 1.00 85.31 95 TYR A CA 1
ATOM 763 C C . TYR A 1 95 ? 24.169 -2.821 -25.274 1.00 85.31 95 TYR A C 1
ATOM 765 O O . TYR A 1 95 ? 23.678 -1.723 -25.045 1.00 85.31 95 TYR A O 1
ATOM 773 N N . HIS A 1 96 ? 23.483 -3.760 -25.923 1.00 84.81 96 HIS A N 1
ATOM 774 C CA . HIS A 1 96 ? 22.164 -3.518 -26.509 1.00 84.81 96 HIS A CA 1
ATOM 775 C C . HIS A 1 96 ? 21.216 -4.678 -26.189 1.00 84.81 96 HIS A C 1
ATOM 777 O O . HIS A 1 96 ? 21.070 -5.592 -27.006 1.00 84.81 96 HIS A O 1
ATOM 783 N N . PRO A 1 97 ? 20.533 -4.651 -25.031 1.00 88.31 97 PRO A N 1
ATOM 784 C CA . PRO A 1 97 ? 19.728 -5.775 -24.555 1.00 88.31 97 PRO A CA 1
ATOM 785 C C . PRO A 1 97 ? 18.348 -5.836 -25.233 1.00 88.31 97 PRO A C 1
ATOM 787 O O . PRO A 1 97 ? 17.304 -5.791 -24.589 1.00 88.31 97 PRO A O 1
ATOM 790 N N . ARG A 1 98 ? 18.311 -5.939 -26.565 1.00 89.12 98 ARG A N 1
ATOM 791 C CA . ARG A 1 98 ? 17.081 -5.840 -27.384 1.00 89.12 98 ARG A CA 1
ATOM 792 C C . ARG A 1 98 ? 16.061 -6.952 -27.127 1.00 89.12 98 ARG A C 1
ATOM 794 O O . ARG A 1 98 ? 14.924 -6.878 -27.598 1.00 89.12 98 ARG A O 1
ATOM 801 N N . HIS A 1 99 ? 16.466 -8.020 -26.447 1.00 92.69 99 HIS A N 1
ATOM 802 C CA . HIS A 1 99 ? 15.605 -9.154 -26.122 1.00 92.69 99 HIS A CA 1
ATOM 803 C C . HIS A 1 99 ? 15.019 -9.101 -24.713 1.00 92.69 99 HIS A C 1
ATOM 805 O O . HIS A 1 99 ? 14.197 -9.953 -24.378 1.00 92.69 99 HIS A O 1
ATOM 811 N N . LEU A 1 100 ? 15.372 -8.072 -23.944 1.00 94.94 100 LEU A N 1
ATOM 812 C CA . LEU A 1 100 ? 14.969 -7.909 -22.562 1.00 94.94 100 LEU A CA 1
ATOM 813 C C . LEU A 1 100 ? 13.460 -7.697 -22.436 1.00 94.94 100 LEU A C 1
ATOM 815 O O . LEU A 1 100 ? 12.886 -6.808 -23.061 1.00 94.94 100 LEU A O 1
ATOM 819 N N . VAL A 1 101 ? 12.835 -8.528 -21.609 1.00 97.00 101 VAL A N 1
ATOM 820 C CA . VAL A 1 101 ? 11.411 -8.499 -21.253 1.00 97.00 101 VAL A CA 1
ATOM 821 C C . VAL A 1 101 ? 11.226 -7.989 -19.827 1.00 97.00 101 VAL A C 1
ATOM 823 O O . VAL A 1 101 ? 10.309 -7.205 -19.572 1.00 97.00 101 VAL A O 1
ATOM 826 N N . ARG A 1 102 ? 12.117 -8.393 -18.913 1.00 96.94 102 ARG A N 1
ATOM 827 C CA . ARG A 1 102 ? 12.114 -7.991 -17.504 1.00 96.94 102 ARG A CA 1
ATOM 828 C C . ARG A 1 102 ? 13.508 -7.576 -17.055 1.00 96.94 102 ARG A C 1
ATOM 830 O O . ARG A 1 102 ? 14.465 -8.327 -17.240 1.00 96.94 102 ARG A O 1
ATOM 837 N N . PHE A 1 103 ? 13.586 -6.397 -16.448 1.00 95.00 103 PHE A N 1
ATOM 838 C CA . PHE A 1 103 ? 14.805 -5.820 -15.895 1.00 95.00 103 PHE A CA 1
ATOM 839 C C . PHE A 1 103 ? 14.579 -5.413 -14.441 1.00 95.00 103 PHE A C 1
ATOM 841 O O . PHE A 1 103 ? 13.951 -4.391 -14.177 1.00 95.00 103 PHE A O 1
ATOM 848 N N . ASP A 1 104 ? 15.083 -6.205 -13.502 1.00 94.06 104 ASP A N 1
ATOM 849 C CA . ASP A 1 104 ? 15.112 -5.871 -12.081 1.00 94.06 104 ASP A CA 1
ATOM 850 C C . ASP A 1 104 ? 16.557 -5.850 -11.583 1.00 94.06 104 ASP A C 1
ATOM 852 O O . ASP A 1 104 ? 17.226 -6.879 -11.459 1.00 94.06 104 ASP A O 1
ATOM 856 N N . VAL A 1 105 ? 17.031 -4.641 -11.306 1.00 92.06 105 VAL A N 1
ATOM 857 C CA . VAL A 1 105 ? 18.337 -4.370 -10.696 1.00 92.06 105 VAL A CA 1
ATOM 858 C C . VAL A 1 105 ? 18.154 -3.466 -9.480 1.00 92.06 105 VAL A C 1
ATOM 860 O O . VAL A 1 105 ? 18.963 -2.574 -9.218 1.00 92.06 105 VAL A O 1
ATOM 863 N N . SER A 1 106 ? 17.043 -3.654 -8.764 1.00 91.50 106 SER A N 1
ATOM 864 C CA . SER A 1 106 ? 16.722 -2.870 -7.577 1.00 91.50 106 SER A CA 1
ATOM 865 C C . SER A 1 106 ? 17.860 -2.901 -6.548 1.00 91.50 106 SER A C 1
ATOM 867 O O . SER A 1 106 ? 18.556 -3.899 -6.376 1.00 91.50 106 SER A O 1
ATOM 869 N N . TYR A 1 107 ? 18.067 -1.765 -5.884 1.00 88.69 107 TYR A N 1
ATOM 870 C CA . TYR A 1 107 ? 19.134 -1.512 -4.918 1.00 88.69 107 TYR A CA 1
ATOM 871 C C . TYR A 1 107 ? 20.556 -1.671 -5.489 1.00 88.69 107 TYR A C 1
ATOM 873 O O . TYR A 1 107 ? 21.491 -1.984 -4.756 1.00 88.69 107 TYR A O 1
ATOM 881 N N . SER A 1 108 ? 20.743 -1.432 -6.793 1.00 89.81 108 SER A N 1
ATOM 882 C CA . SER A 1 108 ? 22.062 -1.447 -7.436 1.00 89.81 108 SER A CA 1
ATOM 883 C C . SER A 1 108 ? 22.680 -0.056 -7.610 1.00 89.81 108 SER A C 1
ATOM 885 O O . SER A 1 108 ? 22.028 0.984 -7.554 1.00 89.81 108 SER A O 1
ATOM 887 N N . GLY A 1 109 ? 23.981 -0.047 -7.883 1.00 88.44 109 GLY A N 1
ATOM 888 C CA . GLY A 1 109 ? 24.806 1.119 -8.163 1.00 88.44 109 GLY A CA 1
ATOM 889 C C . GLY A 1 109 ? 24.745 1.593 -9.611 1.00 88.44 109 GLY A C 1
ATOM 890 O O . GLY A 1 109 ? 25.715 2.178 -10.097 1.00 88.44 109 GLY A O 1
ATOM 891 N N . ILE A 1 110 ? 23.656 1.305 -10.328 1.00 89.06 110 ILE A N 1
ATOM 892 C CA . ILE A 1 110 ? 23.468 1.784 -11.697 1.00 89.06 110 ILE A CA 1
ATOM 893 C C . ILE A 1 110 ? 23.358 3.316 -11.716 1.00 89.06 110 ILE A C 1
ATOM 895 O O . ILE A 1 110 ? 22.646 3.918 -10.915 1.00 89.06 110 ILE A O 1
ATOM 899 N N . ARG A 1 111 ? 24.104 3.957 -12.624 1.00 89.06 111 ARG A N 1
ATOM 900 C CA . ARG A 1 111 ? 24.221 5.429 -12.698 1.00 89.06 111 ARG A CA 1
ATOM 901 C C . ARG A 1 111 ? 23.448 6.049 -13.855 1.00 89.06 111 ARG A C 1
ATOM 903 O O . ARG A 1 111 ? 22.949 7.164 -13.747 1.00 89.06 111 ARG A O 1
ATOM 910 N N . GLN A 1 112 ? 23.390 5.345 -14.982 1.00 85.12 112 GLN A N 1
ATOM 911 C CA . GLN A 1 112 ? 22.792 5.830 -16.223 1.00 85.12 112 GLN A CA 1
ATOM 912 C C . GLN A 1 112 ? 22.291 4.658 -17.071 1.00 85.12 112 GLN A C 1
ATOM 914 O O . GLN A 1 112 ? 22.845 3.563 -17.009 1.00 85.12 112 GLN A O 1
ATOM 919 N N . LEU A 1 113 ? 21.293 4.925 -17.913 1.00 85.75 113 LEU A N 1
ATOM 920 C CA . LEU A 1 113 ? 20.672 3.950 -18.818 1.00 85.75 113 LEU A CA 1
ATOM 921 C C . LEU A 1 113 ? 20.858 4.328 -20.297 1.00 85.75 113 LEU A C 1
ATOM 923 O O . LEU A 1 113 ? 20.017 4.011 -21.129 1.00 85.75 113 LEU A O 1
ATOM 927 N N . LYS A 1 114 ? 21.949 5.025 -20.651 1.00 76.69 114 LYS A N 1
ATOM 928 C CA . LYS A 1 114 ? 22.177 5.558 -22.015 1.00 76.69 114 LYS A CA 1
ATOM 929 C C . LYS A 1 114 ? 22.046 4.514 -23.129 1.00 76.69 114 LYS A C 1
ATOM 931 O O . LYS A 1 114 ? 21.634 4.868 -24.229 1.00 76.69 114 LYS A O 1
ATOM 936 N N . GLU A 1 115 ? 22.361 3.261 -22.819 1.00 74.75 115 GLU A N 1
ATOM 937 C CA . GLU A 1 115 ? 22.338 2.139 -23.759 1.00 74.75 115 GLU A CA 1
ATOM 938 C C . GLU A 1 115 ? 20.972 1.440 -23.875 1.00 74.75 115 GLU A C 1
ATOM 940 O O . GLU A 1 115 ? 20.763 0.604 -24.753 1.00 74.75 115 GLU A O 1
ATOM 945 N N . PHE A 1 116 ? 20.003 1.804 -23.030 1.00 78.50 116 PHE A N 1
ATOM 946 C CA . PHE A 1 116 ? 18.656 1.224 -22.983 1.00 78.50 116 PHE A CA 1
ATOM 947 C C . PHE A 1 116 ? 17.719 1.931 -23.974 1.00 78.50 116 PHE A C 1
ATOM 949 O O . PHE A 1 116 ? 16.567 2.235 -23.674 1.00 78.50 116 PHE A O 1
ATOM 956 N N . LYS A 1 117 ? 18.233 2.203 -25.176 1.00 73.94 117 LYS A N 1
ATOM 957 C CA . LYS A 1 117 ? 17.476 2.780 -26.288 1.00 73.94 117 LYS A CA 1
ATOM 958 C C . LYS A 1 117 ? 16.889 1.636 -27.112 1.00 73.94 117 LYS A C 1
ATOM 960 O O . LYS A 1 117 ? 17.626 0.749 -27.537 1.00 73.94 117 LYS A O 1
ATOM 965 N N . ASN A 1 118 ? 15.584 1.676 -27.378 1.00 84.00 118 ASN A N 1
ATOM 966 C CA . ASN A 1 118 ? 14.861 0.693 -28.200 1.00 84.00 118 ASN A CA 1
ATOM 967 C C . ASN A 1 118 ? 14.718 -0.712 -27.582 1.00 84.00 118 ASN A C 1
ATOM 969 O O . ASN A 1 118 ? 15.156 -1.708 -28.163 1.00 84.00 118 ASN A O 1
ATOM 973 N N . LEU A 1 119 ? 14.061 -0.812 -26.422 1.00 91.31 119 LEU A N 1
ATOM 974 C CA . LEU A 1 119 ? 13.743 -2.085 -25.768 1.00 91.31 119 LEU A CA 1
ATOM 975 C C . LEU A 1 119 ? 12.278 -2.465 -25.995 1.00 91.31 119 LEU A C 1
ATOM 977 O O . LEU A 1 119 ? 11.480 -2.560 -25.067 1.00 91.31 119 LEU A O 1
ATOM 981 N N . ALA A 1 120 ? 11.921 -2.723 -27.254 1.00 93.56 120 ALA A N 1
ATOM 982 C CA . ALA A 1 120 ? 10.534 -2.965 -27.653 1.00 93.56 120 ALA A CA 1
ATOM 983 C C . ALA A 1 120 ? 9.871 -4.161 -26.945 1.00 93.56 120 ALA A C 1
ATOM 985 O O . ALA A 1 120 ? 8.650 -4.212 -26.866 1.00 93.56 120 ALA A O 1
ATOM 986 N N . LYS A 1 121 ? 10.638 -5.131 -26.432 1.00 96.19 121 LYS A N 1
ATOM 987 C CA . LYS A 1 121 ? 10.100 -6.288 -25.693 1.00 96.19 121 LYS A CA 1
ATOM 988 C C . LYS A 1 121 ? 9.964 -6.047 -24.189 1.00 96.19 121 LYS A C 1
ATOM 990 O O . LYS A 1 121 ? 9.367 -6.880 -23.511 1.00 96.19 121 LYS A O 1
ATOM 995 N N . LEU A 1 122 ? 10.510 -4.947 -23.674 1.00 96.88 122 LEU A N 1
ATOM 996 C CA . LEU A 1 122 ? 10.555 -4.681 -22.246 1.00 96.88 122 LEU A CA 1
ATOM 997 C C . LEU A 1 122 ? 9.153 -4.372 -21.730 1.00 96.88 122 LEU A C 1
ATOM 999 O O . LEU A 1 122 ? 8.471 -3.495 -22.250 1.00 96.88 122 LEU A O 1
ATOM 1003 N N . THR A 1 123 ? 8.746 -5.096 -20.692 1.00 97.94 123 THR A N 1
ATOM 1004 C CA . THR A 1 123 ? 7.434 -4.950 -20.043 1.00 97.94 123 THR A CA 1
ATOM 1005 C C . THR A 1 123 ? 7.547 -4.534 -18.582 1.00 97.94 123 THR A C 1
ATOM 1007 O O . THR A 1 123 ? 6.623 -3.932 -18.043 1.00 97.94 123 THR A O 1
ATOM 1010 N N . PHE A 1 124 ? 8.680 -4.814 -17.940 1.00 97.94 124 PHE A N 1
ATOM 1011 C CA . PHE A 1 124 ? 8.884 -4.559 -16.521 1.00 97.94 124 PHE A CA 1
ATOM 1012 C C . PHE A 1 124 ? 10.288 -4.016 -16.274 1.00 97.94 124 PHE A C 1
ATOM 1014 O O . PHE A 1 124 ? 11.277 -4.656 -16.642 1.00 97.94 124 PHE A O 1
ATOM 1021 N N . MET A 1 125 ? 10.363 -2.859 -15.621 1.00 96.69 125 MET A N 1
ATOM 1022 C CA . MET A 1 125 ? 11.606 -2.212 -15.219 1.00 96.69 125 MET A CA 1
ATOM 1023 C C . MET A 1 125 ? 11.531 -1.823 -13.737 1.00 96.69 125 MET A C 1
ATOM 1025 O O . MET A 1 125 ? 10.766 -0.939 -13.354 1.00 96.69 125 MET A O 1
ATOM 1029 N N . ASN A 1 126 ? 12.341 -2.468 -12.898 1.00 95.94 126 ASN A N 1
ATOM 1030 C CA . ASN A 1 126 ? 12.473 -2.152 -11.481 1.00 95.94 126 ASN A CA 1
ATOM 1031 C C . ASN A 1 126 ? 13.891 -1.663 -11.168 1.00 95.94 126 ASN A C 1
ATOM 1033 O O . ASN A 1 126 ? 14.873 -2.404 -11.227 1.00 95.94 126 ASN A O 1
ATOM 1037 N N . LEU A 1 127 ? 13.960 -0.384 -10.823 1.00 95.19 127 LEU A N 1
ATOM 1038 C CA . LEU A 1 127 ? 15.152 0.375 -10.465 1.00 95.19 127 LEU A CA 1
ATOM 1039 C C . LEU A 1 127 ? 15.027 0.942 -9.046 1.00 95.19 127 LEU A C 1
ATOM 1041 O O . LEU A 1 127 ? 15.771 1.846 -8.668 1.00 95.19 127 LEU A O 1
ATOM 1045 N N . ARG A 1 128 ? 14.086 0.428 -8.244 1.00 94.25 128 ARG A N 1
ATOM 1046 C CA . ARG A 1 128 ? 13.883 0.850 -6.857 1.00 94.25 128 ARG A CA 1
ATOM 1047 C C . ARG A 1 128 ? 15.212 0.887 -6.107 1.00 94.25 128 ARG A C 1
ATOM 1049 O O . ARG A 1 128 ? 15.961 -0.076 -6.154 1.00 94.25 128 ARG A O 1
ATOM 1056 N N . GLY A 1 129 ? 15.486 1.958 -5.374 1.00 91.44 129 GLY A N 1
ATOM 1057 C CA . GLY A 1 129 ? 16.657 2.080 -4.508 1.00 91.44 129 GLY A CA 1
ATOM 1058 C C . GLY A 1 129 ? 17.983 2.243 -5.251 1.00 91.44 129 GLY A C 1
ATOM 1059 O O . GLY A 1 129 ? 19.028 2.117 -4.620 1.00 91.44 129 GLY A O 1
ATOM 1060 N N . CYS A 1 130 ? 17.976 2.521 -6.560 1.00 91.94 130 CYS A N 1
ATOM 1061 C CA . CYS A 1 130 ? 19.195 2.841 -7.303 1.00 91.94 130 CYS A CA 1
ATOM 1062 C C . CYS A 1 130 ? 19.666 4.256 -6.947 1.00 91.94 130 CYS A C 1
ATOM 1064 O O . CYS A 1 130 ? 19.358 5.235 -7.627 1.00 91.94 130 CYS A O 1
ATOM 1066 N N . GLU A 1 131 ? 20.387 4.387 -5.833 1.00 89.75 131 GLU A N 1
ATOM 1067 C CA . GLU A 1 131 ? 20.687 5.694 -5.245 1.00 89.75 131 GLU A CA 1
ATOM 1068 C C . GLU A 1 131 ? 21.570 6.580 -6.125 1.00 89.75 131 GLU A C 1
ATOM 1070 O O . GLU A 1 131 ? 21.506 7.794 -5.978 1.00 89.75 131 GLU A O 1
ATOM 1075 N N . PHE A 1 132 ? 22.364 6.014 -7.037 1.00 91.56 132 PHE A N 1
ATOM 1076 C CA . PHE A 1 132 ? 23.268 6.763 -7.921 1.00 91.56 132 PHE A CA 1
ATOM 1077 C C . PHE A 1 132 ? 22.667 7.107 -9.288 1.00 91.56 132 PHE A C 1
ATOM 1079 O O . PHE A 1 132 ? 23.343 7.738 -10.100 1.00 91.56 132 PHE A O 1
ATOM 1086 N N . LEU A 1 133 ? 21.431 6.687 -9.561 1.00 94.00 133 LEU A N 1
ATOM 1087 C CA . LEU A 1 133 ? 20.757 6.963 -10.821 1.00 94.00 133 LEU A CA 1
ATOM 1088 C C . LEU A 1 133 ? 20.295 8.422 -10.854 1.00 94.00 133 LEU A C 1
ATOM 1090 O O . LEU A 1 133 ? 19.490 8.835 -10.025 1.00 94.00 133 LEU A O 1
ATOM 1094 N N . GLU A 1 134 ? 20.794 9.195 -11.818 1.00 95.00 134 GLU A N 1
ATOM 1095 C CA . GLU A 1 134 ? 20.492 10.632 -11.910 1.00 95.00 134 GLU A CA 1
ATOM 1096 C C . GLU A 1 134 ? 19.396 10.964 -12.924 1.00 95.00 134 GLU A C 1
ATOM 1098 O O . GLU A 1 134 ? 18.682 11.954 -12.750 1.00 95.00 134 GLU A O 1
ATOM 1103 N N . LYS A 1 135 ? 19.257 10.158 -13.985 1.00 94.88 135 LYS A N 1
ATOM 1104 C CA . LYS A 1 135 ? 18.316 10.417 -15.081 1.00 94.88 135 LYS A CA 1
ATOM 1105 C C . LYS A 1 135 ? 17.717 9.141 -15.659 1.00 94.88 135 LYS A C 1
ATOM 1107 O O . LYS A 1 135 ? 18.439 8.163 -15.864 1.00 94.88 135 LYS A O 1
ATOM 1112 N N . ILE A 1 136 ? 16.437 9.205 -16.020 1.00 94.69 136 ILE A N 1
ATOM 1113 C CA . ILE A 1 136 ? 15.805 8.254 -16.944 1.00 94.69 136 ILE A CA 1
ATOM 1114 C C . ILE A 1 136 ? 15.822 8.859 -18.351 1.00 94.69 136 ILE A C 1
ATOM 1116 O O . ILE A 1 136 ? 15.324 9.972 -18.509 1.00 94.69 136 ILE A O 1
ATOM 1120 N N . PRO A 1 137 ? 16.439 8.185 -19.342 1.00 91.81 137 PRO A N 1
ATOM 1121 C CA . PRO A 1 137 ? 16.521 8.681 -20.713 1.00 91.81 137 PRO A CA 1
ATOM 1122 C C . PRO A 1 137 ? 15.196 8.478 -21.459 1.00 91.81 137 PRO A C 1
ATOM 1124 O O . PRO A 1 137 ? 14.263 7.892 -20.922 1.00 91.81 137 PRO A O 1
ATOM 1127 N N . ASP A 1 138 ? 15.163 8.901 -22.722 1.00 92.19 138 ASP A N 1
ATOM 1128 C CA . ASP A 1 138 ? 14.077 8.607 -23.657 1.00 92.19 138 ASP A CA 1
ATOM 1129 C C . ASP A 1 138 ? 13.741 7.100 -23.710 1.00 92.19 138 ASP A C 1
ATOM 1131 O O . ASP A 1 138 ? 14.590 6.268 -24.052 1.00 92.19 138 ASP A O 1
ATOM 1135 N N . LEU A 1 139 ? 12.494 6.763 -23.364 1.00 93.44 139 LEU A N 1
ATOM 1136 C CA . LEU A 1 139 ? 11.922 5.415 -23.382 1.00 93.44 139 LEU A CA 1
ATOM 1137 C C . LEU A 1 139 ? 10.904 5.206 -24.517 1.00 93.44 139 LEU A C 1
ATOM 1139 O O . LEU A 1 139 ? 10.240 4.170 -24.536 1.00 93.44 139 LEU A O 1
ATOM 1143 N N . SER A 1 140 ? 10.802 6.112 -25.495 1.00 93.00 140 SER A N 1
ATOM 1144 C CA . SER A 1 140 ? 9.899 5.981 -26.656 1.00 93.00 140 SER A CA 1
ATOM 1145 C C . SER A 1 140 ? 10.103 4.674 -27.437 1.00 93.00 140 SER A C 1
ATOM 1147 O O . SER A 1 140 ? 9.152 4.059 -27.915 1.00 93.00 140 SER A O 1
ATOM 1149 N N . GLY A 1 141 ? 11.344 4.181 -27.495 1.00 91.88 141 GLY A N 1
ATOM 1150 C CA . GLY A 1 141 ? 11.693 2.885 -28.082 1.00 91.88 141 GLY A CA 1
ATOM 1151 C C . GLY A 1 141 ? 11.283 1.655 -27.252 1.00 91.88 141 GLY A C 1
ATOM 1152 O O . GLY A 1 141 ? 11.562 0.525 -27.660 1.00 91.88 141 GLY A O 1
ATOM 1153 N N . SER A 1 142 ? 10.642 1.848 -26.098 1.00 94.75 142 SER A N 1
ATOM 1154 C CA . SER A 1 142 ? 10.205 0.799 -25.167 1.00 94.75 142 SER A CA 1
ATOM 1155 C C . SER A 1 142 ? 8.692 0.893 -24.872 1.00 94.75 142 SER A C 1
ATOM 1157 O O . SER A 1 142 ? 8.288 0.943 -23.711 1.00 94.75 142 SER A O 1
ATOM 1159 N N . PRO A 1 143 ? 7.817 0.884 -25.898 1.00 94.88 143 PRO A N 1
ATOM 1160 C CA . PRO A 1 143 ? 6.388 1.200 -25.753 1.00 94.88 143 PRO A CA 1
ATOM 1161 C C . PRO A 1 143 ? 5.568 0.131 -25.009 1.00 94.88 143 PRO A C 1
ATOM 1163 O O . PRO A 1 143 ? 4.387 0.328 -24.738 1.00 94.88 143 PRO A O 1
ATOM 1166 N N . ASN A 1 144 ? 6.158 -1.033 -24.718 1.00 96.94 144 ASN A N 1
ATOM 1167 C CA . ASN A 1 144 ? 5.475 -2.159 -24.079 1.00 96.94 144 ASN A CA 1
ATOM 1168 C C . ASN A 1 144 ? 5.675 -2.227 -22.559 1.00 96.94 144 ASN A C 1
ATOM 1170 O O . ASN A 1 144 ? 5.193 -3.178 -21.939 1.00 96.94 144 ASN A O 1
ATOM 1174 N N . ILE A 1 145 ? 6.348 -1.237 -21.959 1.00 97.44 145 ILE A N 1
ATOM 1175 C CA . ILE A 1 145 ? 6.526 -1.162 -20.508 1.00 97.44 145 ILE A CA 1
ATOM 1176 C C . ILE A 1 145 ? 5.151 -1.039 -19.843 1.00 97.44 145 ILE A C 1
ATOM 1178 O O . ILE A 1 145 ? 4.391 -0.120 -20.128 1.00 97.44 145 ILE A O 1
ATOM 1182 N N . LYS A 1 146 ? 4.858 -1.974 -18.937 1.00 98.38 146 LYS A N 1
ATOM 1183 C CA . LYS A 1 146 ? 3.663 -2.005 -18.086 1.00 98.38 146 LYS A CA 1
ATOM 1184 C C . LYS A 1 146 ? 3.958 -1.568 -16.655 1.00 98.38 146 LYS A C 1
ATOM 1186 O O . LYS A 1 146 ? 3.069 -1.068 -15.977 1.00 98.38 146 LYS A O 1
ATOM 1191 N N . TYR A 1 147 ? 5.193 -1.754 -16.199 1.00 98.31 147 TYR A N 1
ATOM 1192 C CA . TYR A 1 147 ? 5.610 -1.457 -14.833 1.00 98.31 147 TYR A CA 1
ATOM 1193 C C . TYR A 1 147 ? 6.951 -0.730 -14.828 1.00 98.31 147 TYR A C 1
ATOM 1195 O O . TYR A 1 147 ? 7.942 -1.266 -15.338 1.00 98.31 147 TYR A O 1
ATOM 1203 N N . LEU A 1 148 ? 6.983 0.457 -14.221 1.00 98.06 148 LEU A N 1
ATOM 1204 C CA . LEU A 1 148 ? 8.199 1.236 -14.010 1.00 98.06 148 LEU A CA 1
ATOM 1205 C C . LEU A 1 148 ? 8.301 1.664 -12.543 1.00 98.06 148 LEU A C 1
ATOM 1207 O O . LEU A 1 148 ? 7.558 2.526 -12.073 1.00 98.06 148 LEU A O 1
ATOM 1211 N N . ASN A 1 149 ? 9.257 1.080 -11.821 1.00 97.88 149 ASN A N 1
ATOM 1212 C CA . ASN A 1 149 ? 9.503 1.402 -10.418 1.00 97.88 149 ASN A CA 1
ATOM 1213 C C . ASN A 1 149 ? 10.862 2.066 -10.224 1.00 97.88 149 ASN A C 1
ATOM 1215 O O . ASN A 1 149 ? 11.910 1.465 -10.443 1.00 97.88 149 ASN A O 1
ATOM 1219 N N . LEU A 1 150 ? 10.815 3.312 -9.773 1.00 97.19 150 LEU A N 1
ATOM 1220 C CA . LEU A 1 150 ? 11.931 4.208 -9.495 1.00 97.19 150 LEU A CA 1
ATOM 1221 C C . LEU A 1 150 ? 11.959 4.614 -8.016 1.00 97.19 150 LEU A C 1
ATOM 1223 O O . LEU A 1 150 ? 12.671 5.542 -7.637 1.00 97.19 150 LEU A O 1
ATOM 1227 N N . ARG A 1 151 ? 11.193 3.928 -7.161 1.00 96.38 151 ARG A N 1
ATOM 1228 C CA . ARG A 1 151 ? 11.057 4.265 -5.744 1.00 96.38 151 ARG A CA 1
ATOM 1229 C C . ARG A 1 151 ? 12.418 4.393 -5.063 1.00 96.38 151 ARG A C 1
ATOM 1231 O O . ARG A 1 151 ? 13.268 3.530 -5.226 1.00 96.38 151 ARG A O 1
ATOM 1238 N N . ASN A 1 152 ? 12.605 5.396 -4.215 1.00 94.62 152 ASN A N 1
ATOM 1239 C CA . ASN A 1 152 ? 13.820 5.635 -3.435 1.00 94.62 152 ASN A CA 1
ATOM 1240 C C . ASN A 1 152 ? 15.096 5.842 -4.283 1.00 94.62 152 ASN A C 1
ATOM 1242 O O . ASN A 1 152 ? 16.200 5.617 -3.782 1.00 94.62 152 ASN A O 1
ATOM 1246 N N . CYS A 1 153 ? 14.992 6.295 -5.539 1.00 95.12 153 CYS A N 1
ATOM 1247 C CA . CYS A 1 153 ? 16.155 6.764 -6.304 1.00 95.12 153 CYS A CA 1
ATOM 1248 C C . CYS A 1 153 ? 16.574 8.163 -5.819 1.00 95.12 153 CYS A C 1
ATOM 1250 O O . CYS A 1 153 ? 16.191 9.190 -6.378 1.00 95.12 153 CYS A O 1
ATOM 1252 N N . LYS A 1 154 ? 17.356 8.214 -4.733 1.00 94.19 154 LYS A N 1
ATOM 1253 C CA . LYS A 1 154 ? 17.660 9.454 -3.993 1.00 94.19 154 LYS A CA 1
ATOM 1254 C C . LYS A 1 154 ? 18.332 10.556 -4.821 1.00 94.19 154 LYS A C 1
ATOM 1256 O O . LYS A 1 154 ? 18.133 11.733 -4.513 1.00 94.19 154 LYS A O 1
ATOM 1261 N N . ASN A 1 155 ? 19.120 10.199 -5.840 1.00 96.38 155 ASN A N 1
ATOM 1262 C CA . ASN A 1 155 ? 19.780 11.162 -6.727 1.00 96.38 155 ASN A CA 1
ATOM 1263 C C . ASN A 1 155 ? 19.076 11.388 -8.070 1.00 96.38 155 ASN A C 1
ATOM 1265 O O . ASN A 1 155 ? 19.593 12.163 -8.869 1.00 96.38 155 ASN A O 1
ATOM 1269 N N . LEU A 1 156 ? 17.898 10.800 -8.302 1.00 97.38 156 LEU A N 1
ATOM 1270 C CA . LEU A 1 156 ? 17.155 11.000 -9.544 1.00 97.38 156 LEU A CA 1
ATOM 1271 C C . LEU A 1 156 ? 16.713 12.464 -9.652 1.00 97.38 156 LEU A C 1
ATOM 1273 O O . LEU A 1 156 ? 16.014 12.967 -8.776 1.00 97.38 156 LEU A O 1
ATOM 1277 N N . VAL A 1 157 ? 17.147 13.153 -10.707 1.00 96.69 157 VAL A N 1
ATOM 1278 C CA . VAL A 1 157 ? 16.870 14.578 -10.950 1.00 96.69 157 VAL A CA 1
ATOM 1279 C C . VAL A 1 157 ? 15.808 14.764 -12.027 1.00 96.69 157 VAL A C 1
ATOM 1281 O O . VAL A 1 157 ? 14.989 15.679 -11.927 1.00 96.69 157 VAL A O 1
ATOM 1284 N N . GLU A 1 158 ? 15.827 13.917 -13.052 1.00 94.94 158 GLU A N 1
ATOM 1285 C CA . GLU A 1 158 ? 15.030 14.090 -14.263 1.00 94.94 158 GLU A CA 1
ATOM 1286 C C . GLU A 1 158 ? 14.537 12.745 -14.799 1.00 94.94 158 GLU A C 1
ATOM 1288 O O . GLU A 1 158 ? 15.294 11.773 -14.885 1.00 94.94 158 GLU A O 1
ATOM 1293 N N . VAL A 1 159 ? 13.268 12.717 -15.192 1.00 95.75 159 VAL A N 1
ATOM 1294 C CA . VAL A 1 159 ? 12.662 11.642 -15.976 1.00 95.75 159 VAL A CA 1
ATOM 1295 C C . VAL A 1 159 ? 12.193 12.243 -17.292 1.00 95.75 159 VAL A C 1
ATOM 1297 O O . VAL A 1 159 ? 11.463 13.235 -17.281 1.00 95.75 159 VAL A O 1
ATOM 1300 N N . ASP A 1 160 ? 12.656 11.665 -18.400 1.00 94.31 160 ASP A N 1
ATOM 1301 C CA . ASP A 1 160 ? 12.363 12.135 -19.753 1.00 94.31 160 ASP A CA 1
ATOM 1302 C C . ASP A 1 160 ? 10.854 12.181 -20.065 1.00 94.31 160 ASP A C 1
ATOM 1304 O O . ASP A 1 160 ? 10.072 11.370 -19.559 1.00 94.31 160 ASP A O 1
ATOM 1308 N N . ASP A 1 161 ? 10.450 13.123 -20.924 1.00 94.75 161 ASP A N 1
ATOM 1309 C CA . ASP A 1 161 ? 9.043 13.368 -21.270 1.00 94.75 161 ASP A CA 1
ATOM 1310 C C . ASP A 1 161 ? 8.382 12.174 -21.975 1.00 94.75 161 ASP A C 1
ATOM 1312 O O . ASP A 1 161 ? 7.176 11.979 -21.830 1.00 94.75 161 ASP A O 1
ATOM 1316 N N . SER A 1 162 ? 9.152 11.328 -22.667 1.00 94.81 162 SER A N 1
ATOM 1317 C CA . SER A 1 162 ? 8.649 10.095 -23.295 1.00 94.81 162 SER A CA 1
ATOM 1318 C C . SER A 1 162 ? 7.944 9.150 -22.316 1.00 94.81 162 SER A C 1
ATOM 1320 O O . SER A 1 162 ? 7.021 8.438 -22.713 1.00 94.81 162 SER A O 1
ATOM 1322 N N . VAL A 1 163 ? 8.322 9.162 -21.029 1.00 95.81 163 VAL A N 1
ATOM 1323 C CA . VAL A 1 163 ? 7.673 8.345 -19.991 1.00 95.81 163 VAL A CA 1
ATOM 1324 C C . VAL A 1 163 ? 6.207 8.730 -19.812 1.00 95.81 163 VAL A C 1
ATOM 1326 O O . VAL A 1 163 ? 5.408 7.860 -19.483 1.00 95.81 163 VAL A O 1
ATOM 1329 N N . GLY A 1 164 ? 5.843 9.990 -20.076 1.00 95.75 164 GLY A N 1
ATOM 1330 C CA . GLY A 1 164 ? 4.470 10.494 -20.008 1.00 95.75 164 GLY A CA 1
ATOM 1331 C C . GLY A 1 164 ? 3.539 9.983 -21.113 1.00 95.75 164 GLY A C 1
ATOM 1332 O O . GLY A 1 164 ? 2.342 10.231 -21.035 1.00 95.75 164 GLY A O 1
ATOM 1333 N N . PHE A 1 165 ? 4.056 9.248 -22.103 1.00 96.00 165 PHE A N 1
ATOM 1334 C CA . PHE A 1 165 ? 3.303 8.750 -23.265 1.00 96.00 165 PHE A CA 1
ATOM 1335 C C . PHE A 1 165 ? 3.405 7.226 -23.442 1.00 96.00 165 PHE A C 1
ATOM 1337 O O . PHE A 1 165 ? 3.156 6.682 -24.519 1.00 96.00 165 PHE A O 1
ATOM 1344 N N . LEU A 1 166 ? 3.801 6.506 -22.390 1.00 96.06 166 LEU A N 1
ATOM 1345 C CA . LEU A 1 166 ? 3.818 5.046 -22.386 1.00 96.06 166 LEU A CA 1
ATOM 1346 C C . LEU A 1 166 ? 2.392 4.505 -22.191 1.00 96.06 166 LEU A C 1
ATOM 1348 O O . LEU A 1 166 ? 2.007 4.133 -21.088 1.00 96.06 166 LEU A O 1
ATOM 1352 N N . ASP A 1 167 ? 1.615 4.422 -23.274 1.00 94.62 167 ASP A N 1
ATOM 1353 C CA . ASP A 1 167 ? 0.187 4.048 -23.256 1.00 94.62 167 ASP A CA 1
ATOM 1354 C C . ASP A 1 167 ? -0.130 2.712 -22.560 1.00 94.62 167 ASP A C 1
ATOM 1356 O O . ASP A 1 167 ? -1.245 2.521 -22.078 1.00 94.62 167 ASP A O 1
ATOM 1360 N N . LYS A 1 168 ? 0.827 1.774 -22.501 1.00 97.56 168 LYS A N 1
ATOM 1361 C CA . LYS A 1 168 ? 0.674 0.456 -21.853 1.00 97.56 168 LYS A CA 1
ATOM 1362 C C . LYS A 1 168 ? 1.116 0.427 -20.388 1.00 97.56 168 LYS A C 1
ATOM 1364 O O . LYS A 1 168 ? 0.990 -0.622 -19.754 1.00 97.56 168 LYS A O 1
ATOM 1369 N N . LEU A 1 169 ? 1.642 1.534 -19.865 1.00 98.38 169 LEU A N 1
ATOM 1370 C CA . LEU A 1 169 ? 2.101 1.641 -18.486 1.00 98.38 169 LEU A CA 1
ATOM 1371 C C . LEU A 1 169 ? 0.898 1.545 -17.550 1.00 98.38 169 LEU A C 1
ATOM 1373 O O . LEU A 1 169 ? -0.031 2.330 -17.668 1.00 98.38 169 LEU A O 1
ATOM 1377 N N . VAL A 1 170 ? 0.920 0.577 -16.636 1.00 98.38 170 VAL A N 1
ATOM 1378 C CA . VAL A 1 170 ? -0.138 0.318 -15.647 1.00 98.38 170 VAL A CA 1
ATOM 1379 C C . VAL A 1 170 ? 0.243 0.896 -14.287 1.00 98.38 170 VAL A C 1
ATOM 1381 O O . VAL A 1 170 ? -0.604 1.467 -13.602 1.00 98.38 170 VAL A O 1
ATOM 1384 N N . GLU A 1 171 ? 1.521 0.792 -13.915 1.00 98.44 171 GLU A N 1
ATOM 1385 C CA . GLU A 1 171 ? 2.042 1.289 -12.641 1.00 98.44 171 GLU A CA 1
ATOM 1386 C C . GLU A 1 171 ? 3.314 2.118 -12.838 1.00 98.44 171 GLU A C 1
ATOM 1388 O O . GLU A 1 171 ? 4.288 1.659 -13.448 1.00 98.44 171 GLU A O 1
ATOM 1393 N N . LEU A 1 172 ? 3.311 3.322 -12.258 1.00 98.44 172 LEU A N 1
ATOM 1394 C CA . LEU A 1 172 ? 4.470 4.204 -12.190 1.00 98.44 172 LEU A CA 1
ATOM 1395 C C . LEU A 1 172 ? 4.756 4.627 -10.747 1.00 98.44 172 LEU A C 1
ATOM 1397 O O . LEU A 1 172 ? 3.991 5.371 -10.128 1.00 98.44 172 LEU A O 1
ATOM 1401 N N . ASN A 1 173 ? 5.905 4.197 -10.226 1.00 98.38 173 ASN A N 1
ATOM 1402 C CA . ASN A 1 173 ? 6.334 4.519 -8.871 1.00 98.38 173 ASN A CA 1
ATOM 1403 C C . ASN A 1 173 ? 7.585 5.400 -8.864 1.00 98.38 173 ASN A C 1
ATOM 1405 O O . ASN A 1 173 ? 8.687 4.910 -9.081 1.00 98.38 173 ASN A O 1
ATOM 1409 N N . LEU A 1 174 ? 7.430 6.680 -8.543 1.00 97.81 174 LEU A N 1
ATOM 1410 C CA . LEU A 1 174 ? 8.519 7.646 -8.351 1.00 97.81 174 LEU A CA 1
ATOM 1411 C C . LEU A 1 174 ? 8.708 8.017 -6.871 1.00 97.81 174 LEU A C 1
ATOM 1413 O O . LEU A 1 174 ? 9.427 8.963 -6.553 1.00 97.81 174 LEU A O 1
ATOM 1417 N N . SER A 1 175 ? 8.076 7.281 -5.950 1.00 97.19 175 SER A N 1
ATOM 1418 C CA . SER A 1 175 ? 8.064 7.655 -4.533 1.00 97.19 175 SER A CA 1
ATOM 1419 C C . SER A 1 175 ? 9.463 7.740 -3.920 1.00 97.19 175 SER A C 1
ATOM 1421 O O . SER A 1 175 ? 10.340 6.945 -4.232 1.00 97.19 175 SER A O 1
ATOM 1423 N N . GLY A 1 176 ? 9.699 8.683 -3.012 1.00 95.50 176 GLY A N 1
ATOM 1424 C CA . GLY A 1 176 ? 10.973 8.818 -2.307 1.00 95.50 176 GLY A CA 1
ATOM 1425 C C . GLY A 1 176 ? 12.134 9.275 -3.196 1.00 95.50 176 GLY A C 1
ATOM 1426 O O . GLY A 1 176 ? 13.282 8.931 -2.913 1.00 95.50 176 GLY A O 1
ATOM 1427 N N . CYS A 1 177 ? 11.859 10.041 -4.256 1.00 97.00 177 CYS A N 1
ATOM 1428 C CA . CYS A 1 177 ? 12.876 10.682 -5.095 1.00 97.00 177 CYS A CA 1
ATOM 1429 C C . CYS A 1 177 ? 13.002 12.183 -4.747 1.00 97.00 177 CYS A C 1
ATOM 1431 O O . CYS A 1 177 ? 12.474 13.026 -5.474 1.00 97.00 177 CYS A O 1
ATOM 1433 N N . PRO A 1 178 ? 13.694 12.566 -3.653 1.00 96.06 178 PRO A N 1
ATOM 1434 C CA . PRO A 1 178 ? 13.723 13.945 -3.154 1.00 96.06 178 PRO A CA 1
ATOM 1435 C C . PRO A 1 178 ? 14.466 14.919 -4.074 1.00 96.06 178 PRO A C 1
ATOM 1437 O O . PRO A 1 178 ? 14.279 16.128 -3.971 1.00 96.06 178 PRO A O 1
ATOM 1440 N N . LYS A 1 179 ? 15.341 14.429 -4.966 1.00 97.69 179 LYS A N 1
ATOM 1441 C CA . LYS A 1 179 ? 16.065 15.283 -5.916 1.00 97.69 179 LYS A CA 1
ATOM 1442 C C . LYS A 1 179 ? 15.314 15.537 -7.224 1.00 97.69 179 LYS A C 1
ATOM 1444 O O . LYS A 1 179 ? 15.771 16.421 -7.957 1.00 97.69 179 LYS A O 1
ATOM 1449 N N . LEU A 1 180 ? 14.200 14.840 -7.469 1.00 97.12 180 LEU A N 1
ATOM 1450 C CA . LEU A 1 180 ? 13.449 14.882 -8.721 1.00 97.12 180 LEU A CA 1
ATOM 1451 C C . LEU A 1 180 ? 12.858 16.276 -8.924 1.00 97.12 180 LEU A C 1
ATOM 1453 O O . LEU A 1 180 ? 12.091 16.747 -8.090 1.00 97.12 180 LEU A O 1
ATOM 1457 N N . LYS A 1 181 ? 13.246 16.929 -10.020 1.00 94.50 181 LYS A N 1
ATOM 1458 C CA . LYS A 1 181 ? 12.788 18.276 -10.395 1.00 94.50 181 LYS A CA 1
ATOM 1459 C C . LYS A 1 181 ? 11.820 18.267 -11.569 1.00 94.50 181 LYS A C 1
ATOM 1461 O O . LYS A 1 181 ? 10.932 19.106 -11.635 1.00 94.50 181 LYS A O 1
ATOM 1466 N N . ARG A 1 182 ? 12.048 17.365 -12.525 1.00 88.00 182 ARG A N 1
ATOM 1467 C CA . ARG A 1 182 ? 11.256 17.232 -13.750 1.00 88.00 182 ARG A CA 1
ATOM 1468 C C . ARG A 1 182 ? 10.790 15.795 -13.894 1.00 88.00 182 ARG A C 1
ATOM 1470 O O . ARG A 1 182 ? 11.607 14.876 -13.911 1.00 88.00 182 ARG A O 1
ATOM 1477 N N . PHE A 1 183 ? 9.485 15.647 -14.027 1.00 89.94 183 PHE A N 1
ATOM 1478 C CA . PHE A 1 183 ? 8.809 14.437 -14.453 1.00 89.94 183 PHE A CA 1
ATOM 1479 C C . PHE A 1 183 ? 7.786 14.879 -15.490 1.00 89.94 183 PHE A C 1
ATOM 1481 O O . PHE A 1 183 ? 6.950 15.688 -15.119 1.00 89.94 183 PHE A O 1
ATOM 1488 N N . ALA A 1 184 ? 7.936 14.407 -16.734 1.00 89.81 184 ALA A N 1
ATOM 1489 C CA . ALA A 1 184 ? 7.043 14.578 -17.885 1.00 89.81 184 ALA A CA 1
ATOM 1490 C C . ALA A 1 184 ? 6.265 15.906 -17.970 1.00 89.81 184 ALA A C 1
ATOM 1492 O O . ALA A 1 184 ? 5.379 16.177 -17.178 1.00 89.81 184 ALA A O 1
ATOM 1493 N N . THR A 1 185 ? 6.496 16.720 -18.999 1.00 90.19 185 THR A N 1
ATOM 1494 C CA . THR A 1 185 ? 5.742 17.983 -19.160 1.00 90.19 185 THR A CA 1
ATOM 1495 C C . THR A 1 185 ? 4.229 17.763 -19.381 1.00 90.19 185 THR A C 1
ATOM 1497 O O . THR A 1 185 ? 3.417 18.603 -18.991 1.00 90.19 185 THR A O 1
ATOM 1500 N N . ARG A 1 186 ? 3.846 16.636 -19.997 1.00 94.44 186 ARG A N 1
ATOM 1501 C CA . ARG A 1 186 ? 2.457 16.213 -20.228 1.00 94.44 186 ARG A CA 1
ATOM 1502 C C . ARG A 1 186 ? 2.291 14.716 -19.983 1.00 94.44 186 ARG A C 1
ATOM 1504 O O . ARG A 1 186 ? 3.248 13.966 -20.171 1.00 94.44 186 ARG A O 1
ATOM 1511 N N . LEU A 1 187 ? 1.085 14.296 -19.610 1.00 96.12 187 LEU A N 1
ATOM 1512 C CA . LEU A 1 187 ? 0.731 12.897 -19.383 1.00 96.12 187 LEU A CA 1
ATOM 1513 C C . LEU A 1 187 ? -0.442 12.472 -20.272 1.00 96.12 187 LEU A C 1
ATOM 1515 O O . LEU A 1 187 ? -1.540 13.015 -20.176 1.00 96.12 187 LEU A O 1
ATOM 1519 N N . GLY A 1 188 ? -0.205 11.456 -21.095 1.00 95.62 188 GLY A N 1
ATOM 1520 C CA . GLY A 1 188 ? -1.201 10.744 -21.887 1.00 95.62 188 GLY A CA 1
ATOM 1521 C C . GLY A 1 188 ? -1.019 9.241 -21.696 1.00 95.62 188 GLY A C 1
ATOM 1522 O O . GLY A 1 188 ? -0.581 8.550 -22.605 1.00 95.62 188 GLY A O 1
ATOM 1523 N N . LEU A 1 189 ? -1.274 8.744 -20.482 1.00 96.00 189 LEU A N 1
ATOM 1524 C CA . LEU A 1 189 ? -1.002 7.355 -20.095 1.00 96.00 189 LEU A CA 1
ATOM 1525 C C . LEU A 1 189 ? -2.284 6.506 -20.077 1.00 96.00 189 LEU A C 1
ATOM 1527 O O . LEU A 1 189 ? -2.868 6.284 -19.016 1.00 96.00 189 LEU A O 1
ATOM 1531 N N . GLY A 1 190 ? -2.679 5.995 -21.252 1.00 94.81 190 GLY A N 1
ATOM 1532 C CA . GLY A 1 190 ? -3.941 5.270 -21.495 1.00 94.81 190 GLY A CA 1
ATOM 1533 C C . GLY A 1 190 ? -4.302 4.156 -20.506 1.00 94.81 190 GLY A C 1
ATOM 1534 O O . GLY A 1 190 ? -5.462 4.014 -20.119 1.00 94.81 190 GLY A O 1
ATOM 1535 N N . SER A 1 191 ? -3.315 3.356 -20.096 1.00 97.75 191 SER A N 1
ATOM 1536 C CA . SER A 1 191 ? -3.522 2.169 -19.248 1.00 97.75 191 SER A CA 1
ATOM 1537 C C . SER A 1 191 ? -3.156 2.378 -17.776 1.00 97.75 191 SER A C 1
ATOM 1539 O O . SER A 1 191 ? -3.218 1.416 -17.004 1.00 97.75 191 SER A O 1
ATOM 1541 N N . LEU A 1 192 ? -2.733 3.584 -17.381 1.00 98.19 192 LEU A N 1
ATOM 1542 C CA . LEU A 1 192 ? -2.179 3.811 -16.046 1.00 98.19 192 LEU A CA 1
ATOM 1543 C C . LEU A 1 192 ? -3.275 3.693 -15.004 1.00 98.19 192 LEU A C 1
ATOM 1545 O O . LEU A 1 192 ? -4.265 4.403 -15.085 1.00 98.19 192 LEU A O 1
ATOM 1549 N N . ARG A 1 193 ? -3.075 2.820 -14.015 1.00 98.25 193 ARG A N 1
ATOM 1550 C CA . ARG A 1 193 ? -4.002 2.610 -12.897 1.00 98.25 193 ARG A CA 1
ATOM 1551 C C . ARG A 1 193 ? -3.487 3.201 -11.593 1.00 98.25 193 ARG A C 1
ATOM 1553 O O . ARG A 1 193 ? -4.288 3.603 -10.753 1.00 98.25 193 ARG A O 1
ATOM 1560 N N . TRP A 1 194 ? -2.166 3.273 -11.427 1.00 98.38 194 TRP A N 1
ATOM 1561 C CA . TRP A 1 194 ? -1.540 3.741 -10.194 1.00 98.38 194 TRP A CA 1
ATOM 1562 C C . TRP A 1 194 ? -0.324 4.630 -10.475 1.00 98.38 194 TRP A C 1
ATOM 1564 O O . TRP A 1 194 ? 0.621 4.217 -11.157 1.00 98.38 194 TRP A O 1
ATOM 1574 N N . LEU A 1 195 ? -0.344 5.845 -9.919 1.00 98.12 195 LEU A N 1
ATOM 1575 C CA . LEU A 1 195 ? 0.746 6.817 -9.989 1.00 98.12 195 LEU A CA 1
ATOM 1576 C C . LEU A 1 195 ? 1.142 7.273 -8.586 1.00 98.12 195 LEU A C 1
ATOM 1578 O O . LEU A 1 195 ? 0.310 7.773 -7.830 1.00 98.12 195 LEU A O 1
ATOM 1582 N N . SER A 1 196 ? 2.432 7.183 -8.264 1.00 97.94 196 SER A N 1
ATOM 1583 C CA . SER A 1 196 ? 2.961 7.729 -7.014 1.00 97.94 196 SER A CA 1
ATOM 1584 C C . SER A 1 196 ? 4.164 8.641 -7.213 1.00 97.94 196 SER A C 1
ATOM 1586 O O . SER A 1 196 ? 5.243 8.187 -7.587 1.00 97.94 196 SER A O 1
ATOM 1588 N N . LEU A 1 197 ? 3.999 9.897 -6.806 1.00 96.56 197 LEU A N 1
ATOM 1589 C CA . LEU A 1 197 ? 4.999 10.962 -6.668 1.00 96.56 197 LEU A CA 1
ATOM 1590 C C . LEU A 1 197 ? 5.297 11.287 -5.188 1.00 96.56 197 LEU A C 1
ATOM 1592 O O . LEU A 1 197 ? 5.904 12.310 -4.865 1.00 96.56 197 LEU A O 1
ATOM 1596 N N . LYS A 1 198 ? 4.852 10.425 -4.267 1.00 95.38 198 LYS A N 1
ATOM 1597 C CA . LYS A 1 198 ? 5.038 10.580 -2.821 1.00 95.38 198 LYS A CA 1
ATOM 1598 C C . LYS A 1 198 ? 6.487 10.891 -2.441 1.00 95.38 198 LYS A C 1
ATOM 1600 O O . LYS A 1 198 ? 7.388 10.132 -2.775 1.00 95.38 198 LYS A O 1
ATOM 1605 N N . GLY A 1 199 ? 6.739 11.946 -1.674 1.00 94.56 199 GLY A N 1
ATOM 1606 C CA . GLY A 1 199 ? 8.082 12.301 -1.199 1.00 94.56 199 GLY A CA 1
ATOM 1607 C C . GLY A 1 199 ? 9.009 12.899 -2.267 1.00 94.56 199 GLY A C 1
ATOM 1608 O O . GLY A 1 199 ? 10.216 12.995 -2.035 1.00 94.56 199 GLY A O 1
ATOM 1609 N N . CYS A 1 200 ? 8.487 13.296 -3.433 1.00 95.62 200 CYS A N 1
ATOM 1610 C CA . CYS A 1 200 ? 9.220 14.076 -4.435 1.00 95.62 200 CYS A CA 1
ATOM 1611 C C . CYS A 1 200 ? 9.263 15.559 -4.036 1.00 95.62 200 CYS A C 1
ATOM 1613 O O . CYS A 1 200 ? 8.560 16.396 -4.597 1.00 95.62 200 CYS A O 1
ATOM 1615 N N . THR A 1 201 ? 10.077 15.895 -3.036 1.00 94.31 201 THR A N 1
ATOM 1616 C CA . THR A 1 201 ? 10.070 17.211 -2.366 1.00 94.31 201 THR A CA 1
ATOM 1617 C C . THR A 1 201 ? 10.517 18.397 -3.230 1.00 94.31 201 THR A C 1
ATOM 1619 O O . THR A 1 201 ? 10.279 19.537 -2.851 1.00 94.31 201 THR A O 1
ATOM 1622 N N . ARG A 1 202 ? 11.159 18.163 -4.383 1.00 95.44 202 ARG A N 1
ATOM 1623 C CA . ARG A 1 202 ? 11.601 19.211 -5.331 1.00 95.44 202 ARG A CA 1
ATOM 1624 C C . ARG A 1 202 ? 10.800 19.247 -6.632 1.00 95.44 202 ARG A C 1
ATOM 1626 O O . ARG A 1 202 ? 11.151 20.006 -7.535 1.00 95.44 202 ARG A O 1
ATOM 1633 N N . LEU A 1 203 ? 9.767 18.415 -6.747 1.00 93.19 203 LEU A N 1
ATOM 1634 C CA . LEU A 1 203 ? 8.850 18.441 -7.876 1.00 93.19 203 LEU A CA 1
ATOM 1635 C C . LEU A 1 203 ? 7.782 19.497 -7.580 1.00 93.19 203 LEU A C 1
ATOM 1637 O O . LEU A 1 203 ? 6.855 19.230 -6.828 1.00 93.19 203 LEU A O 1
ATOM 1641 N N . GLU A 1 204 ? 7.960 20.706 -8.111 1.00 89.25 204 GLU A N 1
ATOM 1642 C CA . GLU A 1 204 ? 7.163 21.884 -7.720 1.00 89.25 204 GLU A CA 1
ATOM 1643 C C . GLU A 1 204 ? 5.786 21.967 -8.401 1.00 89.25 204 GLU A C 1
ATOM 1645 O O . GLU A 1 204 ? 4.866 22.601 -7.878 1.00 89.25 204 GLU A O 1
ATOM 1650 N N . SER A 1 205 ? 5.628 21.319 -9.557 1.00 89.12 205 SER A N 1
ATOM 1651 C CA . SER A 1 205 ? 4.397 21.332 -10.354 1.00 89.12 205 SER A CA 1
ATOM 1652 C C . SER A 1 205 ? 4.007 19.925 -10.791 1.00 89.12 205 SER A C 1
ATOM 1654 O O . SER A 1 205 ? 4.868 19.078 -11.043 1.00 89.12 205 SER A O 1
ATOM 1656 N N . PHE A 1 206 ? 2.698 19.683 -10.860 1.00 91.94 206 PHE A N 1
ATOM 1657 C CA . PHE A 1 206 ? 2.151 18.468 -11.450 1.00 91.94 206 PHE A CA 1
ATOM 1658 C C . PHE A 1 206 ? 2.006 18.648 -12.979 1.00 91.94 206 PHE A C 1
ATOM 1660 O O . PHE A 1 206 ? 1.618 19.736 -13.409 1.00 91.94 206 PHE A O 1
ATOM 1667 N N . PRO A 1 207 ? 2.311 17.628 -13.803 1.00 92.81 207 PRO A N 1
ATOM 1668 C CA . PRO A 1 207 ? 2.189 17.695 -15.264 1.00 92.81 207 PRO A CA 1
ATOM 1669 C C . PRO A 1 207 ? 0.776 17.974 -15.787 1.00 92.81 207 PRO A C 1
ATOM 1671 O O . PRO A 1 207 ? -0.199 17.509 -15.204 1.00 92.81 207 PRO A O 1
ATOM 1674 N N . GLU A 1 208 ? 0.667 18.623 -16.948 1.00 94.94 208 GLU A N 1
ATOM 1675 C CA . GLU A 1 208 ? -0.613 18.740 -17.663 1.00 94.94 208 GLU A CA 1
ATOM 1676 C C . GLU A 1 208 ? -1.091 17.374 -18.179 1.00 94.94 208 GLU A C 1
ATOM 1678 O O . GLU A 1 208 ? -0.289 16.551 -18.621 1.00 94.94 208 GLU A O 1
ATOM 1683 N N . ILE A 1 209 ? -2.400 17.135 -18.165 1.00 95.00 209 ILE A N 1
ATOM 1684 C CA . ILE A 1 209 ? -3.008 15.863 -18.574 1.00 95.00 209 ILE A CA 1
ATOM 1685 C C . ILE A 1 209 ? -3.664 16.008 -19.946 1.00 95.00 209 ILE A C 1
ATOM 1687 O O . ILE A 1 209 ? -4.372 16.981 -20.210 1.00 95.00 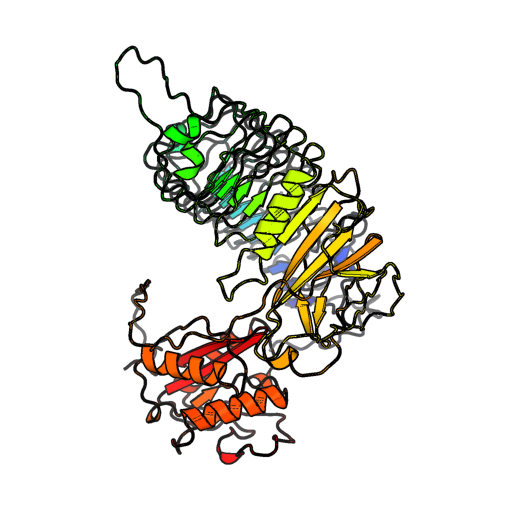209 ILE A O 1
ATOM 1691 N N . GLU A 1 210 ? -3.446 15.030 -20.825 1.00 94.00 210 GLU A N 1
ATOM 1692 C CA . GLU A 1 210 ? -4.135 14.959 -22.110 1.00 94.00 210 GLU A CA 1
ATOM 1693 C C . GLU A 1 210 ? -5.597 14.533 -21.933 1.00 94.00 210 GLU A C 1
ATOM 1695 O O . GLU A 1 210 ? -5.916 13.524 -21.298 1.00 94.00 210 GLU A O 1
ATOM 1700 N N . GLU A 1 211 ? -6.496 15.318 -22.523 1.00 91.56 211 GLU A N 1
ATOM 1701 C CA . GLU A 1 211 ? -7.935 15.077 -22.477 1.00 91.56 211 GLU A CA 1
ATOM 1702 C C . GLU A 1 211 ? -8.283 13.688 -23.041 1.00 91.56 211 GLU A C 1
ATOM 1704 O O . GLU A 1 211 ? -7.823 13.302 -24.118 1.00 91.56 211 GLU A O 1
ATOM 1709 N N . GLY A 1 212 ? -9.075 12.916 -22.290 1.00 88.31 212 GLY A N 1
ATOM 1710 C CA . GLY A 1 212 ? -9.523 11.573 -22.681 1.00 88.31 212 GLY A CA 1
ATOM 1711 C C . GLY A 1 212 ? -8.436 10.487 -22.686 1.00 88.31 212 GLY A C 1
ATOM 1712 O O . GLY A 1 212 ? -8.680 9.391 -23.185 1.00 88.31 212 GLY A O 1
ATOM 1713 N N . LYS A 1 213 ? -7.229 10.758 -22.165 1.00 92.62 213 LYS A N 1
ATOM 1714 C CA . LYS A 1 213 ? -6.108 9.797 -22.186 1.00 92.62 213 LYS A CA 1
ATOM 1715 C C . LYS A 1 213 ? -5.830 9.085 -20.872 1.00 92.62 213 LYS A C 1
ATOM 1717 O O . LYS A 1 213 ? -5.092 8.113 -20.885 1.00 92.62 213 LYS A O 1
ATOM 1722 N N . MET A 1 214 ? -6.359 9.552 -19.745 1.00 94.19 214 MET A N 1
ATOM 1723 C CA . MET A 1 214 ? -6.011 9.015 -18.419 1.00 94.19 214 MET A CA 1
ATOM 1724 C C . MET A 1 214 ? -7.235 8.625 -17.582 1.00 94.19 214 MET A C 1
ATOM 1726 O O . MET A 1 214 ? -7.196 8.663 -16.355 1.00 94.19 214 MET A O 1
ATOM 1730 N N . GLU A 1 215 ? -8.319 8.211 -18.240 1.00 91.69 215 GLU A N 1
ATOM 1731 C CA . GLU A 1 215 ? -9.556 7.775 -17.574 1.00 91.69 215 GLU A CA 1
ATOM 1732 C C . GLU A 1 215 ? -9.364 6.488 -16.748 1.00 91.69 215 GLU A C 1
ATOM 1734 O O . GLU A 1 215 ? -10.104 6.251 -15.801 1.00 91.69 215 GLU A O 1
ATOM 1739 N N . SER A 1 216 ? -8.337 5.686 -17.057 1.00 95.62 216 SER A N 1
ATOM 1740 C CA . SER A 1 216 ? -8.002 4.436 -16.355 1.00 95.62 216 SER A CA 1
ATOM 1741 C C . SER A 1 216 ? -7.344 4.629 -14.980 1.00 95.62 216 SER A C 1
ATOM 1743 O O . SER A 1 216 ? -7.150 3.640 -14.267 1.00 95.62 216 SER A O 1
ATOM 1745 N N . LEU A 1 217 ? -6.940 5.854 -14.617 1.00 97.12 217 LEU A N 1
ATOM 1746 C CA . LEU A 1 217 ? -6.195 6.102 -13.381 1.00 97.12 217 LEU A CA 1
ATOM 1747 C C . LEU A 1 217 ? -7.109 5.961 -12.168 1.00 97.12 217 LEU A C 1
ATOM 1749 O O . LEU A 1 217 ? -8.005 6.772 -11.981 1.00 97.12 217 LEU A O 1
ATOM 1753 N N . LEU A 1 218 ? -6.825 4.976 -11.314 1.00 96.38 218 LEU A N 1
ATOM 1754 C CA . LEU A 1 218 ? -7.626 4.672 -10.127 1.00 96.38 218 LEU A CA 1
ATOM 1755 C C . LEU A 1 218 ? -7.058 5.316 -8.859 1.00 96.38 218 LEU A C 1
ATOM 1757 O O . LEU A 1 218 ? -7.821 5.670 -7.961 1.00 96.38 218 LEU A O 1
ATOM 1761 N N . SER A 1 219 ? -5.729 5.460 -8.774 1.00 96.88 219 SER A N 1
ATOM 1762 C CA . SER A 1 219 ? -5.048 5.932 -7.563 1.00 96.88 219 SER A CA 1
ATOM 1763 C C . SER A 1 219 ? -3.908 6.904 -7.859 1.00 96.88 219 SER A C 1
ATOM 1765 O O . SER A 1 219 ? -2.992 6.589 -8.629 1.00 96.88 219 SER A O 1
ATOM 1767 N N . LEU A 1 220 ? -3.929 8.059 -7.189 1.00 96.38 220 LEU A N 1
ATOM 1768 C CA . LEU A 1 220 ? -2.911 9.104 -7.281 1.00 96.38 220 LEU A CA 1
ATOM 1769 C C . LEU A 1 220 ? -2.349 9.452 -5.897 1.00 96.38 220 LEU A C 1
ATOM 1771 O O . LEU A 1 220 ? -3.057 9.954 -5.028 1.00 96.38 220 LEU A O 1
ATOM 1775 N N . HIS A 1 221 ? -1.045 9.243 -5.731 1.00 95.56 221 HIS A N 1
ATOM 1776 C CA . HIS A 1 221 ? -0.310 9.482 -4.490 1.00 95.56 221 HIS A CA 1
ATOM 1777 C C . HIS A 1 221 ? 0.734 10.578 -4.688 1.00 95.56 221 HIS A C 1
ATOM 1779 O O . HIS A 1 221 ? 1.733 10.378 -5.377 1.00 95.56 221 HIS A O 1
ATOM 1785 N N . ILE A 1 222 ? 0.534 11.741 -4.083 1.00 93.56 222 ILE A N 1
ATOM 1786 C CA . ILE A 1 222 ? 1.456 12.879 -4.130 1.00 93.56 222 ILE A CA 1
ATOM 1787 C C . ILE A 1 222 ? 1.932 13.297 -2.735 1.00 93.56 222 ILE A C 1
ATOM 1789 O O . ILE A 1 222 ? 2.586 14.326 -2.617 1.00 93.56 222 ILE A O 1
ATOM 1793 N N . GLU A 1 223 ? 1.661 12.515 -1.683 1.00 89.88 223 GLU A N 1
ATOM 1794 C CA . GLU A 1 223 ? 1.938 12.889 -0.288 1.00 89.88 223 GLU A CA 1
ATOM 1795 C C . GLU A 1 223 ? 3.389 13.341 -0.078 1.00 89.88 223 GLU A C 1
ATOM 1797 O O . GLU A 1 223 ? 4.326 12.700 -0.556 1.00 89.88 223 GLU A O 1
ATOM 1802 N N . LYS A 1 224 ? 3.612 14.401 0.704 1.00 90.00 224 LYS A N 1
ATOM 1803 C CA . LYS A 1 224 ? 4.952 14.946 0.996 1.00 90.00 224 LYS A CA 1
ATOM 1804 C C . LYS A 1 224 ? 5.752 15.335 -0.259 1.00 90.00 224 LYS A C 1
ATOM 1806 O O . LYS A 1 224 ? 6.985 15.330 -0.228 1.00 90.00 224 LYS A O 1
ATOM 1811 N N . SER A 1 225 ? 5.085 15.598 -1.383 1.00 91.44 225 SER A N 1
ATOM 1812 C CA . SER A 1 225 ? 5.728 16.167 -2.570 1.00 91.44 225 SER A CA 1
ATOM 1813 C C . SER A 1 225 ? 5.879 17.684 -2.436 1.00 91.44 225 SER A C 1
ATOM 1815 O O . SER A 1 225 ? 5.209 18.323 -1.626 1.00 91.44 225 SER A O 1
ATOM 1817 N N . GLY A 1 226 ? 6.767 18.262 -3.245 1.00 89.88 226 GLY A N 1
ATOM 1818 C CA . GLY A 1 226 ? 6.935 19.713 -3.354 1.00 89.88 226 GLY A CA 1
ATOM 1819 C C . GLY A 1 226 ? 5.867 20.392 -4.214 1.00 89.88 226 GLY A C 1
ATOM 1820 O O . GLY A 1 226 ? 6.021 21.571 -4.520 1.00 89.88 226 GLY A O 1
ATOM 1821 N N . ILE A 1 227 ? 4.829 19.663 -4.644 1.00 89.25 227 ILE A N 1
ATOM 1822 C CA . ILE A 1 227 ? 3.835 20.152 -5.599 1.00 89.25 227 ILE A CA 1
ATOM 1823 C C . ILE A 1 227 ? 2.984 21.219 -4.918 1.00 89.25 227 ILE A C 1
ATOM 1825 O O . ILE A 1 227 ? 2.365 20.970 -3.882 1.00 89.25 227 ILE A O 1
ATOM 1829 N N . ARG A 1 228 ? 2.946 22.409 -5.523 1.00 84.56 228 ARG A N 1
ATOM 1830 C CA . ARG A 1 228 ? 2.245 23.578 -4.966 1.00 84.56 228 ARG A CA 1
ATOM 1831 C C . ARG A 1 228 ? 0.882 23.822 -5.588 1.00 84.56 228 ARG A C 1
ATOM 1833 O O . ARG A 1 228 ? 0.029 24.431 -4.951 1.00 84.56 228 ARG A O 1
ATOM 1840 N N . GLN A 1 229 ? 0.677 23.376 -6.824 1.00 83.75 229 GLN A N 1
ATOM 1841 C CA . GLN A 1 229 ? -0.562 23.566 -7.576 1.00 83.75 229 GLN A CA 1
ATOM 1842 C C . GLN A 1 229 ? -0.819 22.348 -8.468 1.00 83.75 229 GLN A C 1
ATOM 1844 O O . GLN A 1 229 ? 0.123 21.748 -8.994 1.00 83.75 229 GLN A O 1
ATOM 1849 N N . LEU A 1 230 ? -2.096 22.000 -8.633 1.00 87.88 230 LEU A N 1
ATOM 1850 C CA . LEU A 1 230 ? -2.561 21.027 -9.621 1.00 87.88 230 LEU A CA 1
ATOM 1851 C C . LEU A 1 230 ? -3.082 21.783 -10.857 1.00 87.88 230 LEU A C 1
ATOM 1853 O O . LEU A 1 230 ? -3.730 22.818 -10.682 1.00 87.88 230 LEU A O 1
ATOM 1857 N N . PRO A 1 231 ? -2.822 21.302 -12.084 1.00 89.44 231 PRO A N 1
ATOM 1858 C CA . PRO A 1 231 ? -3.353 21.922 -13.294 1.00 89.44 231 PRO A CA 1
ATOM 1859 C C . PRO A 1 231 ? -4.867 21.708 -13.412 1.00 89.44 231 PRO A C 1
ATOM 1861 O O . PRO A 1 231 ? -5.413 20.758 -12.851 1.00 89.44 231 PRO A O 1
ATOM 1864 N N . SER A 1 232 ? -5.558 22.543 -14.194 1.00 86.50 232 SER A N 1
ATOM 1865 C CA . SER A 1 232 ? -7.000 22.376 -14.452 1.00 86.50 232 SER A CA 1
ATOM 1866 C C . SER A 1 232 ? -7.324 21.067 -15.181 1.00 86.50 232 SER A C 1
ATOM 1868 O O . SER A 1 232 ? -8.407 20.512 -15.005 1.00 86.50 232 SER A O 1
ATOM 1870 N N . SER A 1 233 ? -6.367 20.535 -15.944 1.00 91.31 233 SER A N 1
ATOM 1871 C CA . SER A 1 233 ? -6.459 19.238 -16.619 1.00 91.31 233 SER A CA 1
ATOM 1872 C C . SER A 1 233 ? -6.545 18.042 -15.660 1.00 91.31 233 SER A C 1
ATOM 1874 O O . SER A 1 233 ? -6.910 16.950 -16.092 1.00 91.31 233 SER A O 1
ATOM 1876 N N . ILE A 1 234 ? -6.319 18.227 -14.349 1.00 90.19 234 ILE A N 1
ATOM 1877 C CA . ILE A 1 234 ? -6.571 17.192 -13.329 1.00 90.19 234 ILE A CA 1
ATOM 1878 C C . ILE A 1 234 ? -8.031 16.697 -13.346 1.00 90.19 234 ILE A C 1
ATOM 1880 O O . ILE A 1 234 ? -8.294 15.548 -12.996 1.00 90.19 234 ILE A O 1
ATOM 1884 N N . ALA A 1 235 ? -8.969 17.524 -13.827 1.00 87.44 235 ALA A N 1
ATOM 1885 C CA . ALA A 1 235 ? -10.374 17.167 -14.017 1.00 87.44 235 ALA A CA 1
ATOM 1886 C C . ALA A 1 235 ? -10.610 16.056 -15.059 1.00 87.44 235 ALA A C 1
ATOM 1888 O O . ALA A 1 235 ? -11.697 15.481 -15.117 1.00 87.44 235 ALA A O 1
ATOM 1889 N N . TYR A 1 236 ? -9.611 15.738 -15.889 1.00 91.56 236 TYR A N 1
ATOM 1890 C CA . TYR A 1 236 ? -9.692 14.655 -16.873 1.00 91.56 236 TYR A CA 1
ATOM 1891 C C . TYR A 1 236 ? -9.475 13.264 -16.263 1.00 91.56 236 TYR A C 1
ATOM 1893 O O . TYR A 1 236 ? -9.701 12.263 -16.940 1.00 91.56 236 TYR A O 1
ATOM 1901 N N . LEU A 1 237 ? -9.080 13.177 -14.989 1.00 92.38 237 LEU A N 1
ATOM 1902 C CA . LEU A 1 237 ? -8.914 11.919 -14.254 1.00 92.38 237 LEU A CA 1
ATOM 1903 C C . LEU A 1 237 ? -10.261 11.367 -13.764 1.00 92.38 237 LEU A C 1
ATOM 1905 O O . LEU A 1 237 ? -10.480 11.181 -12.570 1.00 92.38 237 LEU A O 1
ATOM 1909 N N . THR A 1 238 ? -11.186 11.123 -14.689 1.00 90.50 238 THR A N 1
ATOM 1910 C CA . THR A 1 238 ? -12.581 10.760 -14.389 1.00 90.50 238 THR A CA 1
ATOM 1911 C C . THR A 1 238 ? -12.735 9.438 -13.630 1.00 90.50 238 THR A C 1
ATOM 1913 O O . THR A 1 238 ? -13.690 9.303 -12.868 1.00 90.50 238 THR A O 1
ATOM 1916 N N . GLY A 1 239 ? -11.802 8.493 -13.793 1.00 90.62 239 GLY A N 1
ATOM 1917 C CA . GLY A 1 239 ? -11.778 7.211 -13.075 1.00 90.62 239 GLY A CA 1
ATOM 1918 C C . GLY A 1 239 ? -11.085 7.233 -11.707 1.00 90.62 239 GLY A C 1
ATOM 1919 O O . GLY A 1 239 ? -10.978 6.183 -11.073 1.00 90.62 239 GLY A O 1
ATOM 1920 N N . LEU A 1 240 ? -10.607 8.392 -11.238 1.00 92.56 240 LEU A N 1
ATOM 1921 C CA . LEU A 1 240 ? -9.849 8.495 -9.991 1.00 92.56 240 LEU A CA 1
ATOM 1922 C C . LEU A 1 240 ? -10.733 8.210 -8.769 1.00 92.56 240 LEU A C 1
ATOM 1924 O O . LEU A 1 240 ? -11.576 9.023 -8.399 1.00 92.56 240 LEU A O 1
ATOM 1928 N N . GLY A 1 241 ? -10.495 7.074 -8.113 1.00 90.62 241 GLY A N 1
ATOM 1929 C CA . GLY A 1 241 ? -11.186 6.685 -6.879 1.00 90.62 241 GLY A CA 1
ATOM 1930 C C . GLY A 1 241 ? -10.402 7.033 -5.613 1.00 90.62 241 GLY A C 1
ATOM 1931 O O . GLY A 1 241 ? -10.993 7.378 -4.591 1.00 90.62 241 GLY A O 1
ATOM 1932 N N . SER A 1 242 ? -9.068 6.982 -5.664 1.00 93.12 242 SER A N 1
ATOM 1933 C CA . SER A 1 242 ? -8.198 7.231 -4.511 1.00 93.12 242 SER A CA 1
ATOM 1934 C C . SER A 1 242 ? -7.223 8.379 -4.765 1.00 93.12 242 SER A C 1
ATOM 1936 O O . SER A 1 242 ? -6.455 8.366 -5.729 1.00 93.12 242 SER A O 1
ATOM 1938 N N . PHE A 1 243 ? -7.228 9.374 -3.880 1.00 92.12 243 PHE A N 1
ATOM 1939 C CA . PHE A 1 243 ? -6.337 10.528 -3.953 1.00 92.12 243 PHE A CA 1
ATOM 1940 C C . PHE A 1 243 ? -5.665 10.796 -2.609 1.00 92.12 243 PHE A C 1
ATOM 1942 O O . PHE A 1 243 ? -6.338 11.017 -1.605 1.00 92.12 243 PHE A O 1
ATOM 1949 N N . ALA A 1 244 ? -4.332 10.821 -2.591 1.00 90.44 244 ALA A N 1
ATOM 1950 C CA . ALA A 1 244 ? -3.548 11.082 -1.391 1.00 90.44 244 ALA A CA 1
ATOM 1951 C C . ALA A 1 244 ? -2.547 12.224 -1.599 1.00 90.44 244 ALA A C 1
ATOM 1953 O O . ALA A 1 244 ? -1.636 12.136 -2.414 1.00 90.44 244 ALA A O 1
ATOM 1954 N N . ALA A 1 245 ? -2.685 13.284 -0.808 1.00 88.50 245 ALA A N 1
ATOM 1955 C CA . ALA A 1 245 ? -1.916 14.522 -0.867 1.00 88.50 245 ALA A CA 1
ATOM 1956 C C . ALA A 1 245 ? -1.489 15.037 0.521 1.00 88.50 245 ALA A C 1
ATOM 1958 O O . ALA A 1 245 ? -1.111 16.199 0.673 1.00 88.50 245 ALA A O 1
ATOM 1959 N N . ASN A 1 246 ? -1.503 14.182 1.547 1.00 82.94 246 ASN A N 1
ATOM 1960 C CA . ASN A 1 246 ? -1.044 14.541 2.891 1.00 82.94 246 ASN A CA 1
ATOM 1961 C C . ASN A 1 246 ? 0.401 15.071 2.905 1.00 82.94 246 ASN A C 1
ATOM 1963 O O . ASN A 1 246 ? 1.306 14.476 2.324 1.00 82.94 246 ASN A O 1
ATOM 1967 N N . GLY A 1 247 ? 0.642 16.161 3.628 1.00 77.81 247 GLY A N 1
ATOM 1968 C CA . GLY A 1 247 ? 1.955 16.798 3.758 1.00 77.81 247 GLY A CA 1
ATOM 1969 C C . GLY A 1 247 ? 2.458 17.528 2.507 1.00 77.81 247 GLY A C 1
ATOM 1970 O O . GLY A 1 247 ? 3.662 17.747 2.415 1.00 77.81 247 GLY A O 1
ATOM 1971 N N . CYS A 1 248 ? 1.593 17.858 1.541 1.00 77.25 248 CYS A N 1
ATOM 1972 C CA . CYS A 1 248 ? 1.952 18.706 0.397 1.00 77.25 248 CYS A CA 1
ATOM 1973 C C . CYS A 1 248 ? 1.746 20.193 0.708 1.00 77.25 248 CYS A C 1
ATOM 1975 O O . CYS A 1 248 ? 0.848 20.562 1.460 1.00 77.25 248 CYS A O 1
ATOM 1977 N N . GLU A 1 249 ? 2.506 21.061 0.041 1.00 73.31 249 GLU A N 1
ATOM 1978 C CA . GLU A 1 249 ? 2.338 22.523 0.101 1.00 73.31 249 GLU A CA 1
ATOM 1979 C C . GLU A 1 249 ? 1.295 23.031 -0.917 1.00 73.31 249 GLU A C 1
ATOM 1981 O O . GLU A 1 249 ? 1.449 24.114 -1.490 1.00 73.31 249 GLU A O 1
ATOM 1986 N N . LEU A 1 250 ? 0.252 22.237 -1.188 1.00 74.50 250 LEU A N 1
ATOM 1987 C CA . LEU A 1 250 ? -0.775 22.586 -2.169 1.00 74.50 250 LEU A CA 1
ATOM 1988 C C . LEU A 1 250 ? -1.540 23.833 -1.726 1.00 74.50 250 LEU A C 1
ATOM 1990 O O . LEU A 1 250 ? -2.149 23.852 -0.657 1.00 74.50 250 LEU A O 1
ATOM 1994 N N . GLN A 1 251 ? -1.542 24.850 -2.581 1.00 67.31 251 GLN A N 1
ATOM 1995 C CA . GLN A 1 251 ? -2.324 26.065 -2.405 1.00 67.31 251 GLN A CA 1
ATOM 1996 C C . GLN A 1 251 ? -3.680 25.904 -3.101 1.00 67.31 251 GLN A C 1
ATOM 1998 O O . GLN A 1 251 ? -3.733 25.503 -4.261 1.00 67.31 251 GLN A O 1
ATOM 2003 N N . ASN A 1 252 ? -4.766 26.263 -2.413 1.00 57.91 252 ASN A N 1
ATOM 2004 C CA . ASN A 1 252 ? -6.130 26.336 -2.964 1.00 57.91 252 ASN A CA 1
ATOM 2005 C C . ASN A 1 252 ? -6.636 25.016 -3.580 1.00 57.91 252 ASN A C 1
ATOM 2007 O O . ASN A 1 252 ? -7.256 25.006 -4.644 1.00 57.91 252 ASN A O 1
ATOM 2011 N N . LEU A 1 253 ? -6.359 23.885 -2.925 1.00 65.75 253 LEU A N 1
ATOM 2012 C CA . LEU A 1 253 ? -6.906 22.596 -3.342 1.00 65.75 253 LEU A CA 1
ATOM 2013 C C . LEU A 1 253 ? -8.412 22.535 -3.048 1.00 65.75 253 LEU A C 1
ATOM 2015 O O . LEU A 1 253 ? -8.812 22.154 -1.953 1.00 65.75 253 LEU A O 1
ATOM 2019 N N . HIS A 1 254 ? -9.235 22.828 -4.049 1.00 68.12 254 HIS A N 1
ATOM 2020 C CA . HIS A 1 254 ? -10.666 22.541 -4.017 1.00 68.12 254 HIS A CA 1
ATOM 2021 C C . HIS A 1 254 ? -10.920 21.165 -4.638 1.00 68.12 254 HIS A C 1
ATOM 2023 O O . HIS A 1 254 ? -10.450 20.885 -5.737 1.00 68.12 254 HIS A O 1
ATOM 2029 N N . LEU A 1 255 ? -11.698 20.290 -3.993 1.00 67.50 255 LEU A N 1
ATOM 2030 C CA . LEU A 1 255 ? -12.050 19.000 -4.615 1.00 67.50 255 LEU A CA 1
ATOM 2031 C C . LEU A 1 255 ? -12.882 19.178 -5.901 1.00 67.50 255 LEU A C 1
ATOM 2033 O O . LEU A 1 255 ? -12.828 18.327 -6.784 1.00 67.50 255 LEU A O 1
ATOM 2037 N N . LEU A 1 256 ? -13.549 20.330 -6.065 1.00 62.25 256 LEU A N 1
ATOM 2038 C CA . LEU A 1 256 ? -14.179 20.745 -7.326 1.00 62.25 256 LEU A CA 1
ATOM 2039 C C . LEU A 1 256 ? -13.188 20.833 -8.500 1.00 62.25 256 LEU A C 1
ATOM 2041 O O . LEU A 1 256 ? -13.616 20.731 -9.646 1.00 62.25 256 LEU A O 1
ATOM 2045 N N . THR A 1 257 ? -11.883 20.980 -8.246 1.00 68.06 257 THR A N 1
ATOM 2046 C CA . THR A 1 257 ? -10.844 21.008 -9.289 1.00 68.06 257 THR A CA 1
ATOM 2047 C C . THR A 1 257 ? -10.776 19.691 -10.069 1.00 68.06 257 THR A C 1
ATOM 2049 O O . THR A 1 257 ? -10.386 19.693 -11.230 1.00 68.06 257 THR A O 1
ATOM 2052 N N . PHE A 1 258 ? -11.215 18.574 -9.480 1.00 69.81 258 PHE A N 1
ATOM 2053 C CA . PHE A 1 258 ? -11.331 17.286 -10.175 1.00 69.81 258 PHE A CA 1
ATOM 2054 C C . PHE A 1 258 ? -12.634 17.155 -10.986 1.00 69.81 258 PHE A C 1
ATOM 2056 O O . PHE A 1 258 ? -12.799 16.217 -11.758 1.00 69.81 258 PHE A O 1
ATOM 2063 N N . GLY A 1 259 ? -13.554 18.115 -10.857 1.00 64.19 259 GLY A N 1
ATOM 2064 C CA . GLY A 1 259 ? -14.856 18.110 -11.511 1.00 64.19 259 GLY A CA 1
ATOM 2065 C C . GLY A 1 259 ? -15.871 17.161 -10.863 1.00 64.19 259 GLY A C 1
ATOM 2066 O O . GLY A 1 259 ? -15.535 16.191 -10.193 1.00 64.19 259 GLY A O 1
ATOM 2067 N N . ASN A 1 260 ? -17.158 17.414 -11.115 1.00 69.31 260 ASN A N 1
ATOM 2068 C CA . ASN A 1 260 ? -18.272 16.658 -10.515 1.00 69.31 260 ASN A CA 1
ATOM 2069 C C . ASN A 1 260 ? -18.394 15.205 -11.013 1.00 69.31 260 ASN A C 1
ATOM 2071 O O . ASN A 1 260 ? -19.219 14.448 -10.506 1.00 69.31 260 ASN A O 1
ATOM 2075 N N . LYS A 1 261 ? -17.636 14.827 -12.050 1.00 74.50 261 LYS A N 1
ATOM 2076 C CA . LYS A 1 261 ? -17.641 13.462 -12.595 1.00 74.50 261 LYS A CA 1
ATOM 2077 C C . LYS A 1 261 ? -16.821 12.497 -11.741 1.00 74.50 261 LYS A C 1
ATOM 2079 O O . LYS A 1 261 ? -17.121 11.307 -11.753 1.00 74.50 261 LYS A O 1
ATOM 2084 N N . VAL A 1 262 ? -15.813 13.001 -11.030 1.00 79.12 262 VAL A N 1
ATOM 2085 C CA . VAL A 1 262 ? -14.914 12.175 -10.224 1.00 79.12 262 VAL A CA 1
ATOM 2086 C C . VAL A 1 262 ? -15.619 11.756 -8.943 1.00 79.12 262 VAL A C 1
ATOM 2088 O O . VAL A 1 262 ? -16.204 12.567 -8.224 1.00 79.12 262 VAL A O 1
ATOM 2091 N N . LYS A 1 263 ? -15.567 10.456 -8.673 1.00 82.38 263 LYS A N 1
ATOM 2092 C CA . LYS A 1 263 ? -16.207 9.811 -7.534 1.00 82.38 263 LYS A CA 1
ATOM 2093 C C . LYS A 1 263 ? -15.123 9.204 -6.657 1.00 82.38 263 LYS A C 1
ATOM 2095 O O . LYS A 1 263 ? -14.623 8.127 -6.950 1.00 82.38 263 LYS A O 1
ATOM 2100 N N . PHE A 1 264 ? -14.761 9.914 -5.594 1.00 83.50 264 PHE A N 1
ATOM 2101 C CA . PHE A 1 264 ? -13.726 9.451 -4.679 1.00 83.50 264 PHE A CA 1
ATOM 2102 C C . PHE A 1 264 ? -14.261 8.404 -3.703 1.00 83.50 264 PHE A C 1
ATOM 2104 O O . PHE A 1 264 ? -15.201 8.680 -2.961 1.00 83.50 264 PHE A O 1
ATOM 2111 N N . ASP A 1 265 ? -13.594 7.258 -3.635 1.00 86.88 265 ASP A N 1
ATOM 2112 C CA . ASP A 1 265 ? -13.722 6.281 -2.554 1.00 86.88 265 ASP A CA 1
ATOM 2113 C C . ASP A 1 265 ? -12.850 6.668 -1.353 1.00 86.88 265 ASP A C 1
ATOM 2115 O O . ASP A 1 265 ? -13.243 6.480 -0.197 1.00 86.88 265 ASP A O 1
ATOM 2119 N N . GLU A 1 266 ? -11.662 7.217 -1.622 1.00 88.81 266 GLU A N 1
ATOM 2120 C CA . GLU A 1 266 ? -10.648 7.540 -0.623 1.00 88.81 266 GLU A CA 1
ATOM 2121 C C . GLU A 1 266 ? -9.979 8.889 -0.913 1.00 88.81 266 GLU A C 1
ATOM 2123 O O . GLU A 1 266 ? -9.425 9.102 -1.990 1.00 88.81 266 GLU A O 1
ATOM 2128 N N . VAL A 1 267 ? -9.991 9.791 0.072 1.00 86.81 267 VAL A N 1
ATOM 2129 C CA . VAL A 1 267 ? -9.291 11.081 0.001 1.00 86.81 267 VAL A CA 1
ATOM 2130 C C . VAL A 1 267 ? -8.404 11.259 1.220 1.00 86.81 267 VAL A C 1
ATOM 2132 O O . VAL A 1 267 ? -8.839 11.085 2.354 1.00 86.81 267 VAL A O 1
ATOM 2135 N N . SER A 1 268 ? -7.164 11.659 0.980 1.00 86.06 268 SER A N 1
ATOM 2136 C CA . SER A 1 268 ? -6.173 12.006 1.986 1.00 86.06 268 SER A CA 1
ATOM 2137 C C . SER A 1 268 ? -5.567 13.365 1.626 1.00 86.06 268 SER A C 1
ATOM 2139 O O . SER A 1 268 ? -5.033 13.521 0.534 1.00 86.06 268 SER A O 1
ATOM 2141 N N . THR A 1 269 ? -5.671 14.380 2.484 1.00 80.38 269 THR A N 1
ATOM 2142 C CA . THR A 1 269 ? -5.109 15.720 2.221 1.00 80.38 269 THR A CA 1
ATOM 2143 C C . THR A 1 269 ? -4.826 16.498 3.509 1.00 80.38 269 THR A C 1
ATOM 2145 O O . THR A 1 269 ? -5.484 16.273 4.516 1.00 80.38 269 THR A O 1
ATOM 2148 N N . CYS A 1 270 ? -3.846 17.414 3.471 1.00 66.31 270 CYS A N 1
ATOM 2149 C CA . CYS A 1 270 ? -3.427 18.253 4.605 1.00 66.31 270 CYS A CA 1
ATOM 2150 C C . CYS A 1 270 ? -3.793 19.748 4.465 1.00 66.31 270 CYS A C 1
ATOM 2152 O O . CYS A 1 270 ? -3.261 20.585 5.197 1.00 66.31 270 CYS A O 1
ATOM 2154 N N . SER A 1 271 ? -4.606 20.123 3.475 1.00 61.22 271 SER A N 1
ATOM 2155 C CA . SER A 1 271 ? -4.884 21.532 3.167 1.00 61.22 271 SER A CA 1
ATOM 2156 C C . SER A 1 271 ? -5.661 22.230 4.299 1.00 61.22 271 SER A C 1
ATOM 2158 O O . SER A 1 271 ? -6.579 21.666 4.892 1.00 61.22 271 SER A O 1
ATOM 2160 N N . THR A 1 272 ? -5.291 23.475 4.614 1.00 55.66 272 THR A N 1
ATOM 2161 C CA . THR A 1 272 ? -5.887 24.237 5.723 1.00 55.66 272 THR A CA 1
ATOM 2162 C C . THR A 1 272 ? -7.336 24.654 5.429 1.00 55.66 272 THR A C 1
ATOM 2164 O O . THR A 1 272 ? -7.766 24.746 4.276 1.00 55.66 272 THR A O 1
ATOM 2167 N N . LYS A 1 273 ? -8.102 24.920 6.499 1.00 50.19 273 LYS A N 1
ATOM 2168 C CA . LYS A 1 273 ? -9.554 25.213 6.538 1.00 50.19 273 LYS A CA 1
ATOM 2169 C C . LYS A 1 273 ? -10.092 26.140 5.426 1.00 50.19 273 LYS A C 1
ATOM 2171 O O . LYS A 1 273 ? -11.231 25.962 5.010 1.00 50.19 273 LYS A O 1
ATOM 2176 N N . SER A 1 274 ? -9.312 27.109 4.932 1.00 48.34 274 SER A N 1
ATOM 2177 C CA . SER A 1 274 ? -9.753 28.061 3.896 1.00 48.34 274 SER A CA 1
ATOM 2178 C C . SER A 1 274 ? -9.694 27.527 2.458 1.00 48.34 274 SER A C 1
ATOM 2180 O O . SER A 1 274 ? -10.184 28.203 1.559 1.00 48.34 274 SER A O 1
ATOM 2182 N N . GLN A 1 275 ? -9.115 26.342 2.222 1.00 52.22 275 GLN A N 1
ATOM 2183 C CA . GLN A 1 275 ? -8.798 25.861 0.869 1.00 52.22 275 GLN A CA 1
ATOM 2184 C C . GLN A 1 275 ? -9.581 24.615 0.432 1.00 52.22 275 GLN A C 1
ATOM 2186 O O . GLN A 1 275 ? -9.933 24.528 -0.736 1.00 52.22 275 GLN A O 1
ATOM 2191 N N . LEU A 1 276 ? -9.916 23.681 1.331 1.00 52.47 276 LEU A N 1
ATOM 2192 C CA . LEU A 1 276 ? -10.608 22.435 0.941 1.00 52.47 276 LEU A CA 1
ATOM 2193 C C . LEU A 1 276 ? -12.102 22.607 0.666 1.00 52.47 276 LEU A C 1
ATOM 2195 O O . LEU A 1 276 ? -12.657 21.964 -0.225 1.00 52.47 276 LEU A O 1
ATOM 2199 N N . PHE A 1 277 ? -12.754 23.455 1.460 1.00 51.97 277 PHE A N 1
ATOM 2200 C CA . PHE A 1 277 ? -14.207 23.462 1.608 1.00 51.97 277 PHE A CA 1
ATOM 2201 C C . PHE A 1 277 ? -14.752 24.885 1.694 1.00 51.97 277 PHE A C 1
ATOM 2203 O O . PHE A 1 277 ? -15.568 25.154 2.570 1.00 51.97 277 PHE A O 1
ATOM 2210 N N . SER A 1 278 ? -14.304 25.821 0.844 1.00 43.62 278 SER A N 1
ATOM 2211 C CA . SER A 1 278 ? -14.962 27.131 0.756 1.00 43.62 278 SER A CA 1
ATOM 2212 C C . SER A 1 278 ? -16.427 26.923 0.347 1.00 43.62 278 SER A C 1
ATOM 2214 O O . SER A 1 278 ? -16.773 26.903 -0.830 1.00 43.62 278 SER A O 1
ATOM 2216 N N . THR A 1 279 ? -17.298 26.751 1.338 1.00 41.03 279 THR A N 1
ATOM 2217 C CA . THR A 1 279 ? -18.760 26.734 1.220 1.00 41.03 279 THR A CA 1
ATOM 2218 C C . THR A 1 279 ? -19.299 28.095 0.776 1.00 41.03 279 THR A C 1
ATOM 2220 O O . THR A 1 279 ? -20.468 28.221 0.423 1.00 41.03 279 THR A O 1
ATOM 2223 N N . TYR A 1 280 ? -18.425 29.100 0.762 1.00 39.12 280 TYR A N 1
ATOM 2224 C CA . TYR A 1 280 ? -18.647 30.439 0.258 1.00 39.12 280 TYR A CA 1
ATOM 2225 C C . TYR A 1 280 ? -17.573 30.737 -0.785 1.00 39.12 280 TYR A C 1
ATOM 2227 O O . TYR A 1 280 ? -16.524 31.302 -0.481 1.00 39.12 280 TYR A O 1
ATOM 2235 N N . LEU A 1 281 ? -17.811 30.322 -2.027 1.00 35.94 281 LEU A N 1
ATOM 2236 C CA . LEU A 1 281 ? -17.358 31.172 -3.117 1.00 35.94 281 LEU A CA 1
ATOM 2237 C C . LEU A 1 281 ? -18.209 32.439 -3.001 1.00 35.94 281 LEU A C 1
ATOM 2239 O O . LEU A 1 281 ? -19.435 32.341 -3.024 1.00 35.94 281 LEU A O 1
ATOM 2243 N N . ASP A 1 282 ? -17.572 33.598 -2.830 1.00 33.34 282 ASP A N 1
ATOM 2244 C CA . ASP A 1 282 ? -18.184 34.901 -3.106 1.00 33.34 282 ASP A CA 1
ATOM 2245 C C . ASP A 1 282 ? -18.554 34.930 -4.599 1.00 33.34 282 ASP A C 1
ATOM 2247 O O . ASP A 1 282 ? -17.860 35.497 -5.440 1.00 33.34 282 ASP A O 1
ATOM 2251 N N . THR A 1 283 ? -19.633 34.247 -4.968 1.00 33.78 283 THR A N 1
ATOM 2252 C CA . THR A 1 283 ? -20.371 34.562 -6.177 1.00 33.78 283 THR A CA 1
ATOM 2253 C C . THR A 1 283 ? -21.445 35.532 -5.743 1.00 33.78 283 THR A C 1
ATOM 2255 O O . THR A 1 283 ? -22.303 35.201 -4.929 1.00 33.78 283 THR A O 1
ATOM 2258 N N . SER A 1 284 ? -21.439 36.727 -6.319 1.00 37.47 284 SER A N 1
ATOM 2259 C CA . SER A 1 284 ? -22.532 37.702 -6.248 1.00 37.47 284 SER A CA 1
ATOM 2260 C C . SER A 1 284 ? -23.862 37.193 -6.843 1.00 37.47 284 SER A C 1
ATOM 2262 O O . SER A 1 284 ? -24.736 37.995 -7.147 1.00 37.47 284 SER A O 1
ATOM 2264 N N . ASP A 1 285 ? -24.028 35.875 -6.966 1.00 34.25 285 ASP A N 1
ATOM 2265 C CA . ASP A 1 285 ? -25.202 35.153 -7.423 1.00 34.25 285 ASP A CA 1
ATOM 2266 C C . ASP A 1 285 ? -25.477 33.989 -6.449 1.00 34.25 285 ASP A C 1
ATOM 2268 O O . ASP A 1 285 ? -24.599 33.178 -6.152 1.00 34.25 285 ASP A O 1
ATOM 2272 N N . ASN A 1 286 ? -26.711 33.931 -5.943 1.00 31.16 286 ASN A N 1
ATOM 2273 C CA . ASN A 1 286 ? -27.231 33.120 -4.827 1.00 31.16 286 ASN A CA 1
ATOM 2274 C C . ASN A 1 286 ? -27.215 31.577 -4.991 1.00 31.16 286 ASN A C 1
ATOM 2276 O O . ASN A 1 286 ? -28.077 30.901 -4.434 1.00 31.16 286 ASN A O 1
ATOM 2280 N N . ASN A 1 287 ? -26.256 30.976 -5.695 1.00 34.66 287 ASN A N 1
ATOM 2281 C CA . ASN A 1 287 ? -26.163 29.517 -5.818 1.00 34.66 287 ASN A CA 1
ATOM 2282 C C . ASN A 1 287 ? -24.897 28.983 -5.136 1.00 34.66 287 ASN A C 1
ATOM 2284 O O . ASN A 1 287 ? -23.881 28.743 -5.783 1.00 34.66 287 ASN A O 1
ATOM 2288 N N . SER A 1 288 ? -24.973 28.763 -3.819 1.00 41.72 288 SER A N 1
ATOM 2289 C CA . SER A 1 288 ? -23.937 28.043 -3.064 1.00 41.72 288 SER A CA 1
ATOM 2290 C C . SER A 1 288 ? -23.804 26.613 -3.608 1.00 41.72 288 SER A C 1
ATOM 2292 O O . SER A 1 288 ? -24.694 25.777 -3.440 1.00 41.72 288 SER A O 1
ATOM 2294 N N . ILE A 1 289 ? -22.703 26.329 -4.307 1.00 47.53 289 ILE A N 1
ATOM 2295 C CA . ILE A 1 289 ? -22.378 24.979 -4.780 1.00 47.53 289 ILE A CA 1
ATOM 2296 C C . ILE A 1 289 ? -21.876 24.183 -3.572 1.00 47.53 289 ILE A C 1
ATOM 2298 O O . ILE A 1 289 ? -20.768 24.399 -3.084 1.00 47.53 289 ILE A O 1
ATOM 2302 N N . THR A 1 290 ? -22.701 23.265 -3.070 1.00 51.00 290 THR A N 1
ATOM 2303 C CA . THR A 1 290 ? -22.318 22.364 -1.975 1.00 51.00 290 THR A CA 1
ATOM 2304 C C . THR A 1 290 ? -21.422 21.249 -2.520 1.00 51.00 290 THR A C 1
ATOM 2306 O O . THR A 1 290 ? -21.781 20.571 -3.481 1.00 51.00 290 THR A O 1
ATOM 2309 N N . LEU A 1 291 ? -20.251 21.052 -1.910 1.00 56.50 291 LEU A N 1
ATOM 2310 C CA . LEU A 1 291 ? -19.331 19.949 -2.208 1.00 56.50 291 LEU A CA 1
ATOM 2311 C C . LEU A 1 291 ? -19.952 18.609 -1.785 1.00 56.50 291 LEU A C 1
ATOM 2313 O O . LEU A 1 291 ? -19.827 18.203 -0.637 1.00 56.50 291 LEU A O 1
ATOM 2317 N N . THR A 1 292 ? -20.604 17.897 -2.702 1.00 62.91 292 THR A N 1
ATOM 2318 C CA . THR A 1 292 ? -21.153 16.563 -2.419 1.00 62.91 292 THR A CA 1
ATOM 2319 C C . THR A 1 292 ? -20.140 15.476 -2.772 1.00 62.91 292 THR A C 1
ATOM 2321 O O . THR A 1 292 ? -19.802 15.318 -3.945 1.00 62.91 292 THR A O 1
ATOM 2324 N N . LEU A 1 293 ? -19.711 14.678 -1.790 1.00 72.62 293 LEU A N 1
ATOM 2325 C CA . LEU A 1 293 ? -18.880 13.481 -1.989 1.00 72.62 293 LEU A CA 1
ATOM 2326 C C . LEU A 1 293 ? -19.672 12.212 -1.622 1.00 72.62 293 LEU A C 1
ATOM 2328 O O . LEU A 1 293 ? -19.295 11.493 -0.698 1.00 72.62 293 LEU A O 1
ATOM 2332 N N . PRO A 1 294 ? -20.785 11.911 -2.314 1.00 70.94 294 PRO A N 1
ATOM 2333 C CA . PRO A 1 294 ? -21.792 10.960 -1.837 1.00 70.94 294 PRO A CA 1
ATOM 2334 C C . PRO A 1 294 ? -21.334 9.497 -1.806 1.00 70.94 294 PRO A C 1
ATOM 2336 O O . PRO A 1 294 ? -22.051 8.670 -1.264 1.00 70.94 294 PRO A O 1
ATOM 2339 N N . VAL A 1 295 ? -20.187 9.164 -2.406 1.00 83.88 295 VAL A N 1
ATOM 2340 C CA . VAL A 1 295 ? -19.639 7.795 -2.445 1.00 83.88 295 VAL A CA 1
ATOM 2341 C C . VAL A 1 295 ? -18.416 7.598 -1.543 1.00 83.88 295 VAL A C 1
ATOM 2343 O O . VAL A 1 295 ? -17.895 6.491 -1.455 1.00 83.88 295 VAL A O 1
ATOM 2346 N N . LEU A 1 296 ? -17.955 8.649 -0.855 1.00 86.56 296 LEU A N 1
ATOM 2347 C CA . LEU A 1 296 ? -16.706 8.620 -0.096 1.00 86.56 296 LEU A CA 1
ATOM 2348 C C . LEU A 1 296 ? -16.769 7.607 1.048 1.00 86.56 296 LEU A C 1
ATOM 2350 O O . LEU A 1 296 ? -17.638 7.704 1.916 1.00 86.56 296 LEU A O 1
ATOM 2354 N N . ARG A 1 297 ? -15.822 6.660 1.068 1.00 91.06 297 ARG A N 1
ATOM 2355 C CA . ARG A 1 297 ? -15.704 5.611 2.095 1.00 91.06 297 ARG A CA 1
ATOM 2356 C C . ARG A 1 297 ? -14.608 5.908 3.110 1.00 91.06 297 ARG A C 1
ATOM 2358 O O . ARG A 1 297 ? -14.724 5.491 4.263 1.00 91.06 297 ARG A O 1
ATOM 2365 N N . LYS A 1 298 ? -13.546 6.610 2.714 1.00 92.50 298 LYS A N 1
ATOM 2366 C CA . LYS A 1 298 ? -12.409 6.915 3.589 1.00 92.50 298 LYS A CA 1
ATOM 2367 C C . LYS A 1 298 ? -11.954 8.362 3.424 1.00 92.50 298 LYS A C 1
ATOM 2369 O O . LYS A 1 298 ? -11.696 8.810 2.310 1.00 92.50 298 LYS A O 1
ATOM 2374 N N . LEU A 1 299 ? -11.812 9.068 4.539 1.00 89.81 299 LEU A N 1
ATOM 2375 C CA . LEU A 1 299 ? -11.359 10.453 4.574 1.00 89.81 299 LEU A CA 1
ATOM 2376 C C . LEU A 1 299 ? -10.235 10.618 5.596 1.00 89.81 299 LEU A C 1
ATOM 2378 O O . LEU A 1 299 ? -10.439 10.370 6.782 1.00 89.81 299 LEU A O 1
ATOM 2382 N N . TYR A 1 300 ? -9.071 11.067 5.138 1.00 87.81 300 TYR A N 1
ATOM 2383 C CA . TYR A 1 300 ? -7.896 11.324 5.963 1.00 87.81 300 TYR A CA 1
ATOM 2384 C C . TYR A 1 300 ? -7.508 12.803 5.880 1.00 87.81 300 TYR A C 1
ATOM 2386 O O . TYR A 1 300 ? -6.998 13.269 4.865 1.00 87.81 300 TYR A O 1
ATOM 2394 N N . LEU A 1 301 ? -7.750 13.542 6.958 1.00 85.06 301 LEU A N 1
ATOM 2395 C CA . LEU A 1 301 ? -7.448 14.967 7.117 1.00 85.06 301 LEU A CA 1
ATOM 2396 C C . LEU A 1 301 ? -6.477 15.193 8.282 1.00 85.06 301 LEU A C 1
ATOM 2398 O O . LEU A 1 301 ? -6.576 16.173 9.027 1.00 85.06 301 LEU A O 1
ATOM 2402 N N . ASN A 1 302 ? -5.537 14.271 8.473 1.00 84.75 302 ASN A N 1
ATOM 2403 C CA . ASN A 1 302 ? -4.589 14.352 9.569 1.00 84.75 302 ASN A CA 1
ATOM 2404 C C . ASN A 1 302 ? -3.527 15.442 9.326 1.00 84.75 302 ASN A C 1
ATOM 2406 O O . ASN A 1 302 ? -2.951 15.533 8.240 1.00 84.75 302 ASN A O 1
ATOM 2410 N N . GLY A 1 303 ? -3.243 16.266 10.338 1.00 79.88 303 GLY A N 1
ATOM 2411 C CA . GLY A 1 303 ? -2.243 17.337 10.240 1.00 79.88 303 GLY A CA 1
ATOM 2412 C C . GLY A 1 303 ? -2.677 18.552 9.407 1.00 79.88 303 GLY A C 1
ATOM 2413 O O . GLY A 1 303 ? -1.819 19.274 8.904 1.00 79.88 303 GLY A O 1
ATOM 2414 N N . CYS A 1 304 ? -3.985 18.784 9.240 1.00 77.25 304 CYS A N 1
ATOM 2415 C CA . CYS A 1 304 ? -4.548 19.895 8.453 1.00 77.25 304 CYS A CA 1
ATOM 2416 C C . CYS A 1 304 ? -4.613 21.240 9.201 1.00 77.25 304 CYS A C 1
ATOM 2418 O O . CYS A 1 304 ? -5.101 22.231 8.649 1.00 77.25 304 CYS A O 1
ATOM 2420 N N . ASN A 1 305 ? -4.184 21.292 10.468 1.00 78.25 305 ASN A N 1
ATOM 2421 C CA . ASN A 1 305 ? -4.330 22.466 11.337 1.00 78.25 305 ASN A CA 1
ATOM 2422 C C . ASN A 1 305 ? -5.804 22.917 11.504 1.00 78.25 305 ASN A C 1
ATOM 2424 O O . ASN A 1 305 ? -6.089 24.106 11.648 1.00 78.25 305 ASN A O 1
ATOM 2428 N N . LEU A 1 306 ? -6.754 21.976 11.460 1.00 79.75 306 LEU A N 1
ATOM 2429 C CA . LEU A 1 306 ? -8.187 22.244 11.618 1.00 79.75 306 LEU A CA 1
ATOM 2430 C C . LEU A 1 306 ? -8.517 22.533 13.083 1.00 79.75 306 LEU A C 1
ATOM 2432 O O . LEU A 1 306 ? -8.047 21.831 13.970 1.00 79.75 306 LEU A O 1
ATOM 2436 N N . SER A 1 307 ? -9.340 23.547 13.337 1.00 80.44 307 SER A N 1
ATOM 2437 C CA . SER A 1 307 ? -9.832 23.888 14.683 1.00 80.44 307 SER A CA 1
ATOM 2438 C C . SER A 1 307 ? -11.338 23.671 14.851 1.00 80.44 307 SER A C 1
ATOM 2440 O O . SER A 1 307 ? -11.826 23.565 15.971 1.00 80.44 307 SER A O 1
ATOM 2442 N N . GLU A 1 308 ? -12.071 23.593 13.740 1.00 76.31 308 GLU A N 1
ATOM 2443 C CA . GLU A 1 308 ? -13.524 23.439 13.680 1.00 76.31 308 GLU A CA 1
ATOM 2444 C C . GLU A 1 308 ? -13.892 22.354 12.675 1.00 76.31 308 GLU A C 1
ATOM 2446 O O . GLU A 1 308 ? -13.159 22.086 11.720 1.00 76.31 308 GLU A O 1
ATOM 2451 N N . SER A 1 309 ? -15.052 21.753 12.893 1.00 72.31 309 SER A N 1
ATOM 2452 C CA . SER A 1 309 ? -15.493 20.503 12.277 1.00 72.31 309 SER A CA 1
ATOM 2453 C C . SER A 1 309 ? -16.797 20.641 11.479 1.00 72.31 309 SER A C 1
ATOM 2455 O O . SER A 1 309 ? -17.280 19.656 10.925 1.00 72.31 309 SER A O 1
ATOM 2457 N N . ASP A 1 310 ? -17.321 21.862 11.332 1.00 71.31 310 ASP A N 1
ATOM 2458 C CA . ASP A 1 310 ? -18.566 22.164 10.605 1.00 71.31 310 ASP A CA 1
ATOM 2459 C C . ASP A 1 310 ? -18.525 21.743 9.129 1.00 71.31 310 ASP A C 1
ATOM 2461 O O . ASP A 1 310 ? -19.557 21.441 8.529 1.00 71.31 310 ASP A O 1
ATOM 2465 N N . PHE A 1 311 ? -17.326 21.637 8.545 1.00 74.25 311 PHE A N 1
ATOM 2466 C CA . PHE A 1 311 ? -17.138 21.163 7.173 1.00 74.25 311 PHE A CA 1
ATOM 2467 C C . PHE A 1 311 ? -17.663 19.734 6.956 1.00 74.25 311 PHE A C 1
ATOM 2469 O O . PHE A 1 311 ? -18.048 19.397 5.838 1.00 74.25 311 PHE A O 1
ATOM 2476 N N . LEU A 1 312 ? -17.722 18.904 8.009 1.00 75.38 312 LEU A N 1
ATOM 2477 C CA . LEU A 1 312 ? -18.237 17.532 7.937 1.00 75.38 312 LEU A CA 1
ATOM 2478 C C . LEU A 1 312 ? -19.720 17.490 7.543 1.00 75.38 312 LEU A C 1
ATOM 2480 O O . LEU A 1 312 ? -20.153 16.542 6.886 1.00 75.38 312 LEU A O 1
ATOM 2484 N N . VAL A 1 313 ? -20.493 18.526 7.893 1.00 73.94 313 VAL A N 1
ATOM 2485 C CA . VAL A 1 313 ? -21.911 18.640 7.517 1.00 73.94 313 VAL A CA 1
ATOM 2486 C C . VAL A 1 313 ? -22.053 18.746 5.999 1.00 73.94 313 VAL A C 1
ATOM 2488 O O . VAL A 1 313 ? -22.935 18.119 5.416 1.00 73.94 313 VAL A O 1
ATOM 2491 N N . SER A 1 314 ? -21.145 19.479 5.357 1.00 72.44 314 SER A N 1
ATOM 2492 C CA . SER A 1 314 ? -21.204 19.797 3.931 1.00 72.44 314 SER A CA 1
ATOM 2493 C C . SER A 1 314 ? -20.813 18.637 3.011 1.00 72.44 314 SER A C 1
ATOM 2495 O O . SER A 1 314 ? -21.153 18.692 1.837 1.00 72.44 314 SER A O 1
ATOM 2497 N N . LEU A 1 315 ? -20.138 17.587 3.506 1.00 73.19 315 LEU A N 1
ATOM 2498 C CA . LEU A 1 315 ? -19.603 16.493 2.672 1.00 73.19 315 LEU A CA 1
ATOM 2499 C C . LEU A 1 315 ? -20.677 15.572 2.066 1.00 73.19 315 LEU A C 1
ATOM 2501 O O . LEU A 1 315 ? -20.426 14.914 1.056 1.00 73.19 315 LEU A O 1
ATOM 2505 N N . ASN A 1 316 ? -21.857 15.499 2.693 1.00 75.19 316 ASN A N 1
ATOM 2506 C CA . ASN A 1 316 ? -22.988 14.657 2.277 1.00 75.19 316 ASN A CA 1
ATOM 2507 C C . ASN A 1 316 ? -22.647 13.157 2.058 1.00 75.19 316 ASN A C 1
ATOM 2509 O O . ASN A 1 316 ? -23.232 12.500 1.203 1.00 75.19 316 ASN A O 1
ATOM 2513 N N . CYS A 1 317 ? -21.689 12.611 2.819 1.00 80.31 317 CYS A N 1
ATOM 2514 C CA . CYS A 1 317 ? -21.206 11.219 2.732 1.00 80.31 317 CYS A CA 1
ATOM 2515 C C . CYS A 1 317 ? -21.618 10.344 3.935 1.00 80.31 317 CYS A C 1
ATOM 2517 O O . CYS A 1 317 ? -20.930 9.399 4.320 1.00 80.31 317 CYS A O 1
ATOM 2519 N N . TRP A 1 318 ? -22.730 10.685 4.587 1.00 84.19 318 TRP A N 1
ATOM 2520 C CA . TRP A 1 318 ? -23.060 10.199 5.933 1.00 84.19 318 TRP A CA 1
ATOM 2521 C C . TRP A 1 318 ? -23.349 8.692 5.973 1.00 84.19 318 TRP A C 1
ATOM 2523 O O . TRP A 1 318 ? -23.021 8.015 6.946 1.00 84.19 318 TRP A O 1
ATOM 2533 N N . SER A 1 319 ? -23.927 8.152 4.899 1.00 86.31 319 SER A N 1
ATOM 2534 C CA . SER A 1 319 ? -24.218 6.724 4.753 1.00 86.31 319 SER A CA 1
ATOM 2535 C C . SER A 1 319 ? -23.060 5.916 4.164 1.00 86.31 319 SER A C 1
ATOM 2537 O O . SER A 1 319 ? -23.107 4.692 4.220 1.00 86.31 319 SER A O 1
ATOM 2539 N N . THR A 1 320 ? -22.022 6.544 3.609 1.00 89.69 320 THR A N 1
ATOM 2540 C CA . THR A 1 320 ? -20.948 5.827 2.896 1.00 89.69 320 THR A CA 1
ATOM 2541 C C . THR A 1 320 ? -19.626 5.808 3.645 1.00 89.69 320 THR A C 1
ATOM 2543 O O . THR A 1 320 ? -18.850 4.864 3.481 1.00 89.69 320 THR A O 1
ATOM 2546 N N . LEU A 1 321 ? -19.360 6.823 4.472 1.00 91.75 321 LEU A N 1
ATOM 2547 C CA . LEU A 1 321 ? -18.078 6.976 5.148 1.00 91.75 321 LEU A CA 1
ATOM 2548 C C . LEU A 1 321 ? -17.874 5.881 6.204 1.00 91.75 321 LEU A C 1
ATOM 2550 O O . LEU A 1 321 ? -18.619 5.794 7.176 1.00 91.75 321 LEU A O 1
ATOM 2554 N N . LYS A 1 322 ? -16.822 5.079 6.023 1.00 94.44 322 LYS A N 1
ATOM 2555 C CA . LYS A 1 322 ? -16.397 3.998 6.923 1.00 94.44 322 LYS A CA 1
ATOM 2556 C C . LYS A 1 322 ? -15.196 4.373 7.783 1.00 94.44 322 LYS A C 1
ATOM 2558 O O . LYS A 1 322 ? -15.072 3.882 8.901 1.00 94.44 322 LYS A O 1
ATOM 2563 N N . ARG A 1 323 ? -14.288 5.215 7.278 1.00 94.56 323 ARG A N 1
ATOM 2564 C CA . ARG A 1 323 ? -13.068 5.614 8.000 1.00 94.56 323 ARG A CA 1
ATOM 2565 C C . ARG A 1 323 ? -12.867 7.121 7.949 1.00 94.56 323 ARG A C 1
ATOM 2567 O O . ARG A 1 323 ? -12.862 7.696 6.863 1.00 94.56 323 ARG A O 1
ATOM 2574 N N . LEU A 1 324 ? -12.659 7.725 9.113 1.00 92.81 324 LEU A N 1
ATOM 2575 C CA . LEU A 1 324 ? -12.382 9.145 9.269 1.00 92.81 324 LEU A CA 1
ATOM 2576 C C . LEU A 1 324 ? -11.137 9.335 10.137 1.00 92.81 324 LEU A C 1
ATOM 2578 O O . LEU A 1 324 ? -11.114 8.929 11.296 1.00 92.81 324 LEU A O 1
ATOM 2582 N N . ASP A 1 325 ? -10.109 9.961 9.581 1.00 91.00 325 ASP A N 1
ATOM 2583 C CA . ASP A 1 325 ? -8.884 10.307 10.295 1.00 91.00 325 ASP A CA 1
ATOM 2584 C C . ASP A 1 325 ? -8.748 11.828 10.370 1.00 91.00 325 ASP A C 1
ATOM 2586 O O . ASP A 1 325 ? -8.630 12.516 9.358 1.00 91.00 325 ASP A O 1
ATOM 2590 N N . LEU A 1 326 ? -8.819 12.345 11.586 1.00 90.56 326 LEU A N 1
ATOM 2591 C CA . LEU A 1 326 ? -8.748 13.751 11.952 1.00 90.56 326 LEU A CA 1
ATOM 2592 C C . LEU A 1 326 ? -7.554 14.014 12.883 1.00 90.56 326 LEU A C 1
ATOM 2594 O O . LEU A 1 326 ? -7.520 15.055 13.540 1.00 90.56 326 LEU A O 1
ATOM 2598 N N . SER A 1 327 ? -6.578 13.104 12.942 1.00 90.12 327 SER A N 1
ATOM 2599 C CA . SER A 1 327 ? -5.430 13.192 13.848 1.00 90.12 327 SER A CA 1
ATOM 2600 C C . SER A 1 327 ? -4.553 14.438 13.621 1.00 90.12 327 SER A C 1
ATOM 2602 O O . SER A 1 327 ? -4.550 15.041 12.550 1.00 90.12 327 SER A O 1
ATOM 2604 N N . SER A 1 328 ? -3.776 14.846 14.624 1.00 88.38 328 SER A N 1
ATOM 2605 C CA . SER A 1 328 ? -2.859 15.996 14.600 1.00 88.38 328 SER A CA 1
ATOM 2606 C C . SER A 1 328 ? -3.526 17.315 14.174 1.00 88.38 328 SER A C 1
ATOM 2608 O O . SER A 1 328 ? -2.956 18.099 13.414 1.00 88.38 328 SER A O 1
ATOM 2610 N N . ASN A 1 329 ? -4.750 17.564 14.641 1.00 87.56 329 ASN A N 1
ATOM 2611 C CA . ASN A 1 329 ? -5.477 18.820 14.444 1.00 87.56 329 ASN A CA 1
ATOM 2612 C C . ASN A 1 329 ? -5.704 19.546 15.786 1.00 87.56 329 ASN A C 1
ATOM 2614 O O . ASN A 1 329 ? -5.390 19.036 16.857 1.00 87.56 329 ASN A O 1
ATOM 2618 N N . ASN A 1 330 ? -6.253 20.758 15.744 1.00 88.56 330 ASN A N 1
ATOM 2619 C CA . ASN A 1 330 ? -6.441 21.639 16.902 1.00 88.56 330 ASN A CA 1
ATOM 2620 C C . ASN A 1 330 ? -7.908 21.723 17.351 1.00 88.56 330 ASN A C 1
ATOM 2622 O O . ASN A 1 330 ? -8.364 22.785 17.782 1.00 88.56 330 ASN A O 1
ATOM 2626 N N . PHE A 1 331 ? -8.674 20.641 17.206 1.00 88.50 331 PHE A N 1
ATOM 2627 C CA . PHE A 1 331 ? -10.064 20.607 17.658 1.00 88.50 331 PHE A CA 1
ATOM 2628 C C . PHE A 1 331 ? -10.136 20.805 19.173 1.00 88.50 331 PHE A C 1
ATOM 2630 O O . PHE A 1 331 ? -9.392 20.164 19.909 1.00 88.50 331 PHE A O 1
ATOM 2637 N N . VAL A 1 332 ? -11.053 21.659 19.633 1.00 89.44 332 VAL A N 1
ATOM 2638 C CA . VAL A 1 332 ? -11.422 21.756 21.059 1.00 89.44 332 VAL A CA 1
ATOM 2639 C C . VAL A 1 332 ? -12.569 20.796 21.373 1.00 89.44 332 VAL A C 1
ATOM 2641 O O . VAL A 1 332 ? -12.560 20.103 22.391 1.00 89.44 332 VAL A O 1
ATOM 2644 N N . SER A 1 333 ? -13.533 20.697 20.457 1.00 87.50 333 SER A N 1
ATOM 2645 C CA . SER A 1 333 ? -14.620 19.725 20.502 1.00 87.50 333 SER A CA 1
ATOM 2646 C C . SER A 1 333 ? -14.993 19.243 19.103 1.00 87.50 333 SER A C 1
ATOM 2648 O O . SER A 1 333 ? -14.882 19.987 18.125 1.00 87.50 333 SER A O 1
ATOM 2650 N N . LEU A 1 334 ? -15.478 18.007 19.012 1.00 85.31 334 LEU A N 1
ATOM 2651 C CA . LEU A 1 334 ? -16.143 17.503 17.809 1.00 85.31 334 LEU A CA 1
ATOM 2652 C C . LEU A 1 334 ? -17.637 17.871 17.800 1.00 85.31 334 LEU A C 1
ATOM 2654 O O . LEU A 1 334 ? -18.217 18.047 18.871 1.00 85.31 334 LEU A O 1
ATOM 2658 N N . PRO A 1 335 ? -18.268 17.991 16.619 1.00 78.56 335 PRO A N 1
ATOM 2659 C CA . PRO A 1 335 ? -19.657 18.400 16.493 1.00 78.56 335 PRO A CA 1
ATOM 2660 C C . PRO A 1 335 ? -20.580 17.186 16.659 1.00 78.56 335 PRO A C 1
ATOM 2662 O O . PRO A 1 335 ? -20.231 16.067 16.272 1.00 78.56 335 PRO A O 1
ATOM 2665 N N . ASP A 1 336 ? -21.810 17.409 17.124 1.00 78.69 336 ASP A N 1
ATOM 2666 C CA . ASP A 1 336 ? -22.803 16.334 17.278 1.00 78.69 336 ASP A CA 1
ATOM 2667 C C . ASP A 1 336 ? -23.132 15.640 15.952 1.00 78.69 336 ASP A C 1
ATOM 2669 O O . ASP A 1 336 ? -23.602 14.502 15.939 1.00 78.69 336 ASP A O 1
ATOM 2673 N N . CYS A 1 337 ? -22.845 16.279 14.809 1.00 79.56 337 CYS A N 1
ATOM 2674 C CA . CYS A 1 337 ? -23.076 15.670 13.507 1.00 79.56 337 CYS A CA 1
ATOM 2675 C C . CYS A 1 337 ? -22.224 14.429 13.239 1.00 79.56 337 CYS A C 1
ATOM 2677 O O . CYS A 1 337 ? -22.551 13.694 12.312 1.00 79.56 337 CYS A O 1
ATOM 2679 N N . ILE A 1 338 ? -21.193 14.149 14.048 1.00 84.88 338 ILE A N 1
ATOM 2680 C CA . ILE A 1 338 ? -20.450 12.890 13.950 1.00 84.88 338 ILE A CA 1
ATOM 2681 C C . ILE A 1 338 ? -21.385 11.678 14.102 1.00 84.88 338 ILE A C 1
ATOM 2683 O O . ILE A 1 338 ? -21.217 10.687 13.405 1.00 84.88 338 ILE A O 1
ATOM 2687 N N . THR A 1 339 ? -22.438 11.792 14.920 1.00 84.19 339 THR A N 1
ATOM 2688 C CA . THR A 1 339 ? -23.448 10.736 15.137 1.00 84.19 339 THR A CA 1
ATOM 2689 C C . THR A 1 339 ? -24.197 10.336 13.869 1.00 84.19 339 THR A C 1
ATOM 2691 O O . THR A 1 339 ? -24.718 9.227 13.774 1.00 84.19 339 THR A O 1
ATOM 2694 N N . LYS A 1 340 ? -24.242 11.224 12.873 1.00 87.00 340 LYS A N 1
ATOM 2695 C CA . LYS A 1 340 ? -24.969 11.002 11.625 1.00 87.00 340 LYS A CA 1
ATOM 2696 C C . LYS A 1 340 ? -24.234 10.065 10.663 1.00 87.00 340 LYS A C 1
ATOM 2698 O O . LYS A 1 340 ? -24.859 9.575 9.726 1.00 87.00 340 LYS A O 1
ATOM 2703 N N . PHE A 1 341 ? -22.945 9.786 10.884 1.00 89.44 341 PHE A N 1
ATOM 2704 C CA . PHE A 1 341 ? -22.180 8.838 10.072 1.00 89.44 341 PHE A CA 1
ATOM 2705 C C . PHE A 1 341 ? -22.498 7.386 10.458 1.00 89.44 341 PHE A C 1
ATOM 2707 O O . PHE A 1 341 ? -21.696 6.701 11.086 1.00 89.44 341 PHE A O 1
ATOM 2714 N N . VAL A 1 342 ? -23.685 6.904 10.085 1.00 89.44 342 VAL A N 1
ATOM 2715 C CA . VAL A 1 342 ? -24.250 5.614 10.536 1.00 89.44 342 VAL A CA 1
ATOM 2716 C C . VAL A 1 342 ? -23.394 4.382 10.213 1.00 89.44 342 VAL A C 1
ATOM 2718 O O . VAL A 1 342 ? -23.521 3.361 10.885 1.00 89.44 342 VAL A O 1
ATOM 2721 N N . ASN A 1 343 ? -22.523 4.474 9.205 1.00 92.00 343 ASN A N 1
ATOM 2722 C CA . ASN A 1 343 ? -21.634 3.396 8.767 1.00 92.00 343 ASN A CA 1
ATOM 2723 C C . ASN A 1 343 ? -20.156 3.630 9.123 1.00 92.00 343 ASN A C 1
ATOM 2725 O O . ASN A 1 343 ? -19.298 2.900 8.628 1.00 92.00 343 ASN A O 1
ATOM 2729 N N . LEU A 1 344 ? -19.847 4.614 9.976 1.00 93.62 344 LEU A N 1
ATOM 2730 C CA . LEU A 1 344 ? -18.473 4.873 10.398 1.00 93.62 344 LEU A CA 1
ATOM 2731 C C . LEU A 1 344 ? -17.969 3.741 11.296 1.00 93.62 344 LEU A C 1
ATOM 2733 O O . LEU A 1 344 ? -18.483 3.543 12.391 1.00 93.62 344 LEU A O 1
ATOM 2737 N N . GLU A 1 345 ? -16.938 3.035 10.838 1.00 93.69 345 GLU A N 1
ATOM 2738 C CA . GLU A 1 345 ? -16.296 1.914 11.531 1.00 93.69 345 GLU A CA 1
ATOM 2739 C C . GLU A 1 345 ? -15.040 2.369 12.295 1.00 93.69 345 GLU A C 1
ATOM 2741 O O . GLU A 1 345 ? -14.692 1.795 13.325 1.00 93.69 345 GLU A O 1
ATOM 2746 N N . SER A 1 346 ? -14.345 3.410 11.818 1.00 94.19 346 SER A N 1
ATOM 2747 C CA . SER A 1 346 ? -13.091 3.890 12.411 1.00 94.19 346 SER A CA 1
ATOM 2748 C C . SER A 1 346 ? -13.012 5.414 12.456 1.00 94.19 346 SER A C 1
ATOM 2750 O O . SER A 1 346 ? -13.157 6.074 11.425 1.00 94.19 346 SER A O 1
ATOM 2752 N N . LEU A 1 347 ? -12.719 5.951 13.643 1.00 94.06 347 LEU A N 1
ATOM 2753 C CA . LEU A 1 347 ? -12.469 7.367 13.900 1.00 94.06 347 LEU A CA 1
ATOM 2754 C C . LEU A 1 347 ? -11.101 7.542 14.570 1.00 94.06 347 LEU A C 1
ATOM 2756 O O . LEU A 1 347 ? -10.854 6.992 15.643 1.00 94.06 347 LEU A O 1
ATOM 2760 N N . ARG A 1 348 ? -10.205 8.314 13.953 1.00 92.94 348 ARG A N 1
ATOM 2761 C CA . ARG A 1 348 ? -8.903 8.666 14.535 1.00 92.94 348 ARG A CA 1
ATOM 2762 C C . ARG A 1 348 ? -8.816 10.155 14.814 1.00 92.94 348 ARG A C 1
ATOM 2764 O O . ARG A 1 348 ? -9.163 10.970 13.968 1.00 92.94 348 ARG A O 1
ATOM 2771 N N . LEU A 1 349 ? -8.376 10.483 16.017 1.00 92.62 349 LEU A N 1
ATOM 2772 C CA . LEU A 1 349 ? -8.238 11.828 16.573 1.00 92.62 349 LEU A CA 1
ATOM 2773 C C . LEU A 1 349 ? -6.921 11.958 17.348 1.00 92.62 349 LEU A C 1
ATOM 2775 O O . LEU A 1 349 ? -6.763 12.874 18.153 1.00 92.62 349 LEU A O 1
ATOM 2779 N N . SER A 1 350 ? -5.977 11.043 17.127 1.00 89.88 350 SER A N 1
ATOM 2780 C CA . SER A 1 350 ? -4.691 11.047 17.815 1.00 89.88 350 SER A CA 1
ATOM 2781 C C . SER A 1 350 ? -3.945 12.372 17.635 1.00 89.88 350 SER A C 1
ATOM 2783 O O . SER A 1 350 ? -4.112 13.060 16.637 1.00 89.88 350 SER A O 1
ATOM 2785 N N . ASP A 1 351 ? -3.159 12.779 18.625 1.00 89.25 351 ASP A N 1
ATOM 2786 C CA . ASP A 1 351 ? -2.424 14.045 18.700 1.00 89.25 351 ASP A CA 1
ATOM 2787 C C . ASP A 1 351 ? -3.292 15.323 18.580 1.00 89.25 351 ASP A C 1
ATOM 2789 O O . ASP A 1 351 ? -2.777 16.414 18.322 1.00 89.25 351 ASP A O 1
ATOM 2793 N N . CYS A 1 352 ? -4.609 15.241 18.825 1.00 91.25 352 CYS A N 1
ATOM 2794 C CA . CYS A 1 352 ? -5.478 16.416 18.965 1.00 91.25 352 CYS A CA 1
ATOM 2795 C C . CYS A 1 352 ? -5.347 17.031 20.366 1.00 91.25 352 CYS A C 1
ATOM 2797 O O . CYS A 1 352 ? -6.218 16.911 21.226 1.00 91.25 352 CYS A O 1
ATOM 2799 N N . LYS A 1 353 ? -4.219 17.700 20.616 1.00 90.38 353 LYS A N 1
ATOM 2800 C CA . LYS A 1 353 ? -3.799 18.156 21.955 1.00 90.38 353 LYS A CA 1
ATOM 2801 C C . LYS A 1 353 ? -4.799 19.073 22.674 1.00 90.38 353 LYS A C 1
ATOM 2803 O O . LYS A 1 353 ? -4.811 19.072 23.901 1.00 90.38 353 LYS A O 1
ATOM 2808 N N . SER A 1 354 ? -5.602 19.839 21.935 1.00 92.06 354 SER A N 1
ATOM 2809 C CA . SER A 1 354 ? -6.609 20.765 22.481 1.00 92.06 354 SER A CA 1
ATOM 2810 C C . SER A 1 354 ? -7.983 20.133 22.708 1.00 92.06 354 SER A C 1
ATOM 2812 O O . SER A 1 354 ? -8.865 20.819 23.213 1.00 92.06 354 SER A O 1
ATOM 2814 N N . LEU A 1 355 ? -8.176 18.861 22.349 1.00 92.06 355 LEU A N 1
ATOM 2815 C CA . LEU A 1 355 ? -9.480 18.209 22.397 1.00 92.06 355 LEU A CA 1
ATOM 2816 C C . LEU A 1 355 ? -9.903 17.978 23.850 1.00 92.06 355 LEU A C 1
ATOM 2818 O O . LEU A 1 355 ? -9.297 17.177 24.555 1.00 92.06 355 LEU A O 1
ATOM 2822 N N . GLU A 1 356 ? -10.944 18.683 24.286 1.00 89.44 356 GLU A N 1
ATOM 2823 C CA . GLU A 1 356 ? -11.509 18.595 25.638 1.00 89.44 356 GLU A CA 1
ATOM 2824 C C . GLU A 1 356 ? -12.751 17.701 25.678 1.00 89.44 356 GLU A C 1
ATOM 2826 O O . GLU A 1 356 ? -12.982 16.989 26.658 1.00 89.44 356 GLU A O 1
ATOM 2831 N N . LYS A 1 357 ? -13.573 17.754 24.619 1.00 82.19 357 LYS A N 1
ATOM 2832 C CA . LYS A 1 357 ? -14.895 17.117 24.574 1.00 82.19 357 LYS A CA 1
ATOM 2833 C C . LYS A 1 357 ? -15.122 16.353 23.278 1.00 82.19 357 LYS A C 1
ATOM 2835 O O . LYS A 1 357 ? -14.919 16.870 22.180 1.00 82.19 357 LYS A O 1
ATOM 2840 N N . ILE A 1 358 ? -15.652 15.149 23.431 1.00 86.38 358 ILE A N 1
ATOM 2841 C CA . ILE A 1 358 ? -16.178 14.315 22.351 1.00 86.38 358 ILE A CA 1
ATOM 2842 C C . ILE A 1 358 ? -17.687 14.186 22.594 1.00 86.38 358 ILE A C 1
ATOM 2844 O O . ILE A 1 358 ? -18.090 14.117 23.761 1.00 86.38 358 ILE A O 1
ATOM 2848 N N . PRO A 1 359 ? -18.526 14.191 21.543 1.00 83.31 359 PRO A N 1
ATOM 2849 C CA . PRO A 1 359 ? -19.945 13.889 21.675 1.00 83.31 359 PRO A CA 1
ATOM 2850 C C . PRO A 1 359 ? -20.161 12.619 22.501 1.00 83.31 359 PRO A C 1
ATOM 2852 O O . PRO A 1 359 ? -19.465 11.624 22.302 1.00 83.31 359 PRO A O 1
ATOM 2855 N N . GLN A 1 360 ? -21.100 12.671 23.451 1.00 75.25 360 GLN A N 1
ATOM 2856 C CA . GLN A 1 360 ? -21.385 11.524 24.323 1.00 75.25 360 GLN A CA 1
ATOM 2857 C C . GLN A 1 360 ? -21.854 10.320 23.514 1.00 75.25 360 GLN A C 1
ATOM 2859 O O . GLN A 1 360 ? -21.445 9.202 23.800 1.00 75.25 360 GLN A O 1
ATOM 2864 N N . VAL A 1 361 ? -22.661 10.574 22.483 1.00 83.06 361 VAL A N 1
ATOM 2865 C CA . VAL A 1 361 ? -23.133 9.560 21.548 1.00 83.06 361 VAL A CA 1
ATOM 2866 C C . VAL A 1 361 ? -22.159 9.475 20.377 1.00 83.06 361 VAL A C 1
ATOM 2868 O O . VAL A 1 361 ? -21.867 10.477 19.721 1.00 83.06 361 VAL A O 1
ATOM 2871 N N . LEU A 1 362 ? -21.679 8.266 20.104 1.00 88.25 362 LEU A N 1
ATOM 2872 C CA . LEU A 1 362 ? -20.830 7.948 18.960 1.00 88.25 362 LEU A CA 1
ATOM 2873 C C . LEU A 1 362 ? -21.634 7.247 17.851 1.00 88.25 362 LEU A C 1
ATOM 2875 O O . LEU A 1 362 ? -22.743 6.767 18.095 1.00 88.25 362 LEU A O 1
ATOM 2879 N N . PRO A 1 363 ? -21.096 7.170 16.620 1.00 89.62 363 PRO A N 1
ATOM 2880 C CA . PRO A 1 363 ? -21.701 6.379 15.554 1.00 89.62 363 PRO A CA 1
ATOM 2881 C C . PRO A 1 363 ? -21.951 4.920 15.965 1.00 89.62 363 PRO A C 1
ATOM 2883 O O . PRO A 1 363 ? -21.075 4.299 16.569 1.00 89.62 363 PRO A O 1
ATOM 2886 N N . PRO A 1 364 ? -23.104 4.330 15.599 1.00 87.50 364 PRO A N 1
ATOM 2887 C CA . PRO A 1 364 ? -23.528 3.029 16.123 1.00 87.50 364 PRO A CA 1
ATOM 2888 C C . PRO A 1 364 ? -22.653 1.855 15.659 1.00 87.50 364 PRO A C 1
ATOM 2890 O O . PRO A 1 364 ? -22.538 0.864 16.375 1.00 87.50 364 PRO A O 1
ATOM 2893 N N . LYS A 1 365 ? -22.031 1.956 14.476 1.00 90.25 365 LYS A N 1
ATOM 2894 C CA . LYS A 1 365 ? -21.138 0.928 13.912 1.00 90.25 365 LYS A CA 1
ATOM 2895 C C . LYS A 1 365 ? -19.653 1.181 14.201 1.00 90.25 365 LYS A C 1
ATOM 2897 O O . LYS A 1 365 ? -18.805 0.509 13.616 1.00 90.25 365 LYS A O 1
ATOM 2902 N N . LEU A 1 366 ? -19.327 2.145 15.066 1.00 90.00 366 LEU A N 1
ATOM 2903 C CA . LEU A 1 366 ? -17.938 2.477 15.364 1.00 90.00 366 LEU A CA 1
ATOM 2904 C C . LEU A 1 366 ? -17.262 1.306 16.087 1.00 90.00 366 LEU A C 1
ATOM 2906 O O . LEU A 1 366 ? -17.699 0.904 17.160 1.00 90.00 366 LEU A O 1
ATOM 2910 N N . ARG A 1 367 ? -16.179 0.793 15.499 1.00 88.25 367 ARG A N 1
ATOM 2911 C CA . ARG A 1 367 ? -15.356 -0.299 16.038 1.00 88.25 367 ARG A CA 1
ATOM 2912 C C . ARG A 1 367 ? -14.052 0.225 16.633 1.00 88.25 367 ARG A C 1
ATOM 2914 O O . ARG A 1 367 ? -13.600 -0.296 17.643 1.00 88.25 367 ARG A O 1
ATOM 2921 N N . LEU A 1 368 ? -13.455 1.264 16.039 1.00 89.50 368 LEU A N 1
ATOM 2922 C CA . LEU A 1 368 ? -12.168 1.826 16.468 1.00 89.50 368 LEU A CA 1
ATOM 2923 C C . LEU A 1 368 ? -12.255 3.331 16.749 1.00 89.50 368 LEU A C 1
ATOM 2925 O O . LEU A 1 368 ? -12.647 4.097 15.866 1.00 89.50 368 LEU A O 1
ATOM 2929 N N . LEU A 1 369 ? -11.788 3.748 17.930 1.00 91.50 369 LEU A N 1
ATOM 2930 C CA . LEU A 1 369 ? -11.566 5.142 18.325 1.00 91.50 369 LEU A CA 1
ATOM 2931 C C . LEU A 1 369 ? -10.134 5.326 18.841 1.00 91.50 369 LEU A C 1
ATOM 2933 O O . LEU A 1 369 ? -9.770 4.811 19.899 1.00 91.50 369 LEU A O 1
ATOM 2937 N N . ASP A 1 370 ? -9.328 6.086 18.103 1.00 90.25 370 ASP A N 1
ATOM 2938 C CA . ASP A 1 370 ? -7.977 6.466 18.527 1.00 90.25 370 ASP A CA 1
ATOM 2939 C C . ASP A 1 370 ? -7.954 7.917 19.012 1.00 90.25 370 ASP A C 1
ATOM 2941 O O . ASP A 1 370 ? -8.233 8.838 18.248 1.00 90.25 370 ASP A O 1
ATOM 2945 N N . LEU A 1 371 ? -7.616 8.104 20.284 1.00 90.88 371 LEU A N 1
ATOM 2946 C CA . LEU A 1 371 ? -7.524 9.376 20.997 1.00 90.88 371 LEU A CA 1
ATOM 2947 C C . LEU A 1 371 ? -6.136 9.588 21.609 1.00 90.88 371 LEU A C 1
ATOM 2949 O O . LEU A 1 371 ? -5.974 10.430 22.493 1.00 90.88 371 LEU A O 1
ATOM 2953 N N . SER A 1 372 ? -5.129 8.845 21.145 1.00 87.19 372 SER A N 1
ATOM 2954 C CA . SER A 1 372 ? -3.753 8.965 21.634 1.00 87.19 372 SER A CA 1
ATOM 2955 C C . SER A 1 372 ? -3.286 10.426 21.640 1.00 87.19 372 SER A C 1
ATOM 2957 O O . SER A 1 372 ? -3.645 11.198 20.764 1.00 87.19 372 SER A O 1
ATOM 2959 N N . ASP A 1 373 ? -2.517 10.850 22.635 1.00 87.12 373 ASP A N 1
ATOM 2960 C CA . ASP A 1 373 ? -1.989 12.212 22.790 1.00 87.12 373 ASP A CA 1
ATOM 2961 C C . ASP A 1 373 ? -3.031 13.355 22.848 1.00 87.12 373 ASP A C 1
ATOM 2963 O O . ASP A 1 373 ? -2.665 14.536 22.805 1.00 87.12 373 ASP A O 1
ATOM 2967 N N . CYS A 1 374 ? -4.317 13.053 23.077 1.00 90.31 374 CYS A N 1
ATOM 2968 C CA . CYS A 1 374 ? -5.338 14.051 23.426 1.00 90.31 374 CYS A CA 1
ATOM 2969 C C . CYS A 1 374 ? -5.193 14.489 24.896 1.00 90.31 374 CYS A C 1
ATOM 2971 O O . CYS A 1 374 ? -5.900 14.022 25.788 1.00 90.31 374 CYS A O 1
ATOM 2973 N N . ARG A 1 375 ? -4.230 15.374 25.174 1.00 88.50 375 ARG A N 1
ATOM 2974 C CA . ARG A 1 375 ? -3.821 15.743 26.549 1.00 88.50 375 ARG A CA 1
ATOM 2975 C C . ARG A 1 375 ? -4.831 16.585 27.324 1.00 88.50 375 ARG A C 1
ATOM 2977 O O . ARG A 1 375 ? -4.761 16.609 28.551 1.00 88.50 375 ARG A O 1
ATOM 2984 N N . SER A 1 376 ? -5.726 17.279 26.629 1.00 91.31 376 SER A N 1
ATOM 2985 C CA . SER A 1 376 ? -6.789 18.078 27.246 1.00 91.31 376 SER A CA 1
ATOM 2986 C C . SER A 1 376 ? -8.076 17.290 27.503 1.00 91.31 376 SER A C 1
ATOM 2988 O O . SER A 1 376 ? -9.002 17.852 28.075 1.00 91.31 376 SER A O 1
ATOM 2990 N N . LEU A 1 377 ? -8.140 16.012 27.112 1.00 90.38 377 LEU A N 1
ATOM 2991 C CA . LEU A 1 377 ? -9.359 15.215 27.200 1.00 90.38 377 LEU A CA 1
ATOM 2992 C C . LEU A 1 377 ? -9.701 14.899 28.662 1.00 90.38 377 LEU A C 1
ATOM 2994 O O . LEU A 1 377 ? -8.909 14.276 29.370 1.00 90.38 377 LEU A O 1
ATOM 2998 N N . GLU A 1 378 ? -10.890 15.316 29.098 1.00 87.75 378 GLU A N 1
ATOM 2999 C CA . GLU A 1 378 ? -11.346 15.153 30.489 1.00 87.75 378 GLU A CA 1
ATOM 3000 C C . GLU A 1 378 ? -12.379 14.036 30.666 1.00 87.75 378 GLU A C 1
ATOM 3002 O O . GLU A 1 378 ? -12.565 13.559 31.783 1.00 87.75 378 GLU A O 1
ATOM 3007 N N . LYS A 1 379 ? -13.068 13.629 29.590 1.00 85.69 379 LYS A N 1
ATOM 3008 C CA . LYS A 1 379 ? -14.187 12.675 29.632 1.00 85.69 379 LYS A CA 1
ATOM 3009 C C . LYS A 1 379 ? -14.066 11.607 28.557 1.00 85.69 379 LYS A C 1
ATOM 3011 O O . LYS A 1 379 ? -13.619 11.896 27.446 1.00 85.69 379 LYS A O 1
ATOM 3016 N N . ILE A 1 380 ? -14.530 10.403 28.877 1.00 81.06 380 ILE A N 1
ATOM 3017 C CA . ILE A 1 380 ? -14.632 9.289 27.932 1.00 81.06 380 ILE A CA 1
ATOM 3018 C C . ILE A 1 380 ? -16.053 9.294 27.331 1.00 81.06 380 ILE A C 1
ATOM 3020 O O . ILE A 1 380 ? -17.021 9.484 28.072 1.00 81.06 380 ILE A O 1
ATOM 3024 N N . PRO A 1 381 ? -16.213 9.139 26.002 1.00 81.69 381 PRO A N 1
ATOM 3025 C CA . PRO A 1 381 ? -17.535 9.025 25.380 1.00 81.69 381 PRO A CA 1
ATOM 3026 C C . PRO A 1 381 ? -18.218 7.694 25.735 1.00 81.69 381 PRO A C 1
ATOM 3028 O O . PRO A 1 381 ? -17.556 6.732 26.130 1.00 81.69 381 PRO A O 1
ATOM 3031 N N . GLU A 1 382 ? -19.539 7.611 25.564 1.00 82.00 382 GLU A N 1
ATOM 3032 C CA . GLU A 1 382 ? -20.240 6.329 25.679 1.00 82.00 382 GLU A CA 1
ATOM 3033 C C . GLU A 1 382 ? -19.902 5.459 24.462 1.00 82.00 382 GLU A C 1
ATOM 3035 O O . GLU A 1 382 ? -19.965 5.907 23.313 1.00 82.00 382 GLU A O 1
ATOM 3040 N N . LEU A 1 383 ? -19.488 4.216 24.717 1.00 82.00 383 LEU A N 1
ATOM 3041 C CA . LEU A 1 383 ? -19.046 3.297 23.671 1.00 82.00 383 LEU A CA 1
ATOM 3042 C C . LEU A 1 383 ? -20.251 2.529 23.098 1.00 82.00 383 LEU A C 1
ATOM 3044 O O . LEU A 1 383 ? -21.091 2.061 23.868 1.00 82.00 383 LEU A O 1
ATOM 3048 N N . PRO A 1 384 ? -20.359 2.376 21.765 1.00 80.31 384 PRO A N 1
ATOM 3049 C CA . PRO A 1 384 ? -21.430 1.596 21.153 1.00 80.31 384 PRO A CA 1
ATOM 3050 C C . PRO A 1 384 ? -21.286 0.092 21.443 1.00 80.31 384 PRO A C 1
ATOM 3052 O O . PRO A 1 384 ? -20.209 -0.401 21.763 1.00 80.31 384 PRO A O 1
ATOM 3055 N N . HIS A 1 385 ? -22.374 -0.668 21.282 1.00 73.94 385 HIS A N 1
ATOM 3056 C CA . HIS A 1 385 ? -22.416 -2.105 21.603 1.00 73.94 385 HIS A CA 1
ATOM 3057 C C . HIS A 1 385 ? -21.408 -2.976 20.829 1.00 73.94 385 HIS A C 1
ATOM 3059 O O . HIS A 1 385 ? -20.986 -4.004 21.346 1.00 73.94 385 HIS A O 1
ATOM 3065 N N . MET A 1 386 ? -21.035 -2.584 19.605 1.00 72.69 386 MET A N 1
ATOM 3066 C CA . MET A 1 386 ? -20.134 -3.336 18.712 1.00 72.69 386 MET A CA 1
ATOM 3067 C C . MET A 1 386 ? -18.705 -2.768 18.699 1.00 72.69 386 MET A C 1
ATOM 3069 O O . MET A 1 386 ? -17.973 -2.927 17.724 1.00 72.69 386 MET A O 1
ATOM 3073 N N . PHE A 1 387 ? -18.335 -2.024 19.739 1.00 80.00 387 PHE A N 1
ATOM 3074 C CA . PHE A 1 387 ? -17.051 -1.346 19.816 1.00 80.00 387 PHE A CA 1
ATOM 3075 C C . PHE A 1 387 ? -15.913 -2.327 20.142 1.00 80.00 387 PHE A C 1
ATOM 3077 O O . PHE A 1 387 ? -16.098 -3.245 20.934 1.00 80.00 387 PHE A O 1
ATOM 3084 N N . GLU A 1 388 ? -14.723 -2.125 19.569 1.00 81.38 388 GLU A N 1
ATOM 3085 C CA . GLU A 1 388 ? -13.606 -3.077 19.679 1.00 81.38 388 GLU A CA 1
ATOM 3086 C C . GLU A 1 388 ? -12.306 -2.441 20.167 1.00 81.38 388 GLU A C 1
ATOM 3088 O O . GLU A 1 388 ? -11.628 -3.005 21.010 1.00 81.38 388 GLU A O 1
ATOM 3093 N N . PHE A 1 389 ? -11.922 -1.262 19.686 1.00 83.06 389 PHE A N 1
ATOM 3094 C CA . PHE A 1 389 ? -10.585 -0.724 19.942 1.00 83.06 389 PHE A CA 1
ATOM 3095 C C . PHE A 1 389 ? -10.642 0.727 20.411 1.00 83.06 389 PHE A C 1
ATOM 3097 O O . PHE A 1 389 ? -10.914 1.624 19.614 1.00 83.06 389 PHE A O 1
ATOM 3104 N N . LEU A 1 390 ? -10.338 0.970 21.692 1.00 86.44 390 LEU A N 1
ATOM 3105 C CA . LEU A 1 390 ? -10.204 2.313 22.272 1.00 86.44 390 LEU A CA 1
ATOM 3106 C C . LEU A 1 390 ? -8.742 2.578 22.641 1.00 86.44 390 LEU A C 1
ATOM 3108 O O . LEU A 1 390 ? -8.152 1.858 23.445 1.00 86.44 390 LEU A O 1
ATOM 3112 N N . ILE A 1 391 ? -8.148 3.634 22.092 1.00 85.00 391 ILE A N 1
ATOM 3113 C CA . ILE A 1 391 ? -6.753 3.994 22.375 1.00 85.00 391 ILE A CA 1
ATOM 3114 C C . ILE A 1 391 ? -6.715 5.378 23.028 1.00 85.00 391 ILE A C 1
ATOM 3116 O O . ILE A 1 391 ? -7.097 6.359 22.405 1.00 85.00 391 ILE A O 1
ATOM 3120 N N . LEU A 1 392 ? -6.261 5.458 24.282 1.00 85.69 392 LEU A N 1
ATOM 3121 C CA . LEU A 1 392 ? -6.186 6.682 25.100 1.00 85.69 392 LEU A CA 1
ATOM 3122 C C . LEU A 1 392 ? -4.751 6.959 25.588 1.00 85.69 392 LEU A C 1
ATOM 3124 O O . LEU A 1 392 ? -4.527 7.530 26.659 1.00 85.69 392 LEU A O 1
ATOM 3128 N N . THR A 1 393 ? -3.745 6.518 24.832 1.00 81.75 393 THR A N 1
ATOM 3129 C CA . THR A 1 393 ? -2.332 6.709 25.182 1.00 81.75 393 THR A CA 1
ATOM 3130 C C . THR A 1 393 ? -2.051 8.188 25.462 1.00 81.75 393 THR A C 1
ATOM 3132 O O . THR A 1 393 ? -2.413 9.048 24.677 1.00 81.75 393 THR A O 1
ATOM 3135 N N . ASN A 1 394 ? -1.402 8.508 26.582 1.00 82.38 394 ASN A N 1
ATOM 3136 C CA . ASN A 1 394 ? -0.992 9.874 26.957 1.00 82.38 394 ASN A CA 1
ATOM 3137 C C . ASN A 1 394 ? -2.159 10.855 27.268 1.00 82.38 394 ASN A C 1
ATOM 3139 O O . ASN A 1 394 ? -1.933 12.064 27.374 1.00 82.38 394 ASN A O 1
ATOM 3143 N N . CYS A 1 395 ? -3.389 10.368 27.484 1.00 84.62 395 CYS A N 1
ATOM 3144 C CA . CYS A 1 395 ? -4.549 11.172 27.912 1.00 84.62 395 CYS A CA 1
ATOM 3145 C C . CYS A 1 395 ? -4.569 11.445 29.431 1.00 84.62 395 CYS A C 1
ATOM 3147 O O . CYS A 1 395 ? -5.467 11.021 30.153 1.00 84.62 395 CYS A O 1
ATOM 3149 N N . PHE A 1 396 ? -3.561 12.148 29.950 1.00 81.06 396 PHE A N 1
ATOM 3150 C CA . PHE A 1 396 ? -3.315 12.258 31.399 1.00 81.06 396 PHE A CA 1
ATOM 3151 C C . PHE A 1 396 ? -4.338 13.079 32.214 1.00 81.06 396 PHE A C 1
ATOM 3153 O O . PHE A 1 396 ? -4.217 13.131 33.435 1.00 81.06 396 PHE A O 1
ATOM 3160 N N . ARG A 1 397 ? -5.310 13.748 31.577 1.00 84.75 397 ARG A N 1
ATOM 3161 C CA . ARG A 1 397 ? -6.351 14.541 32.263 1.00 84.75 397 ARG A CA 1
ATOM 3162 C C . ARG A 1 397 ? -7.637 13.775 32.575 1.00 84.75 397 ARG A C 1
ATOM 3164 O O . ARG A 1 397 ? -8.513 14.332 33.234 1.00 84.75 397 ARG A O 1
ATOM 3171 N N . LEU A 1 398 ? -7.745 12.519 32.148 1.00 82.94 398 LEU A N 1
ATOM 3172 C CA . LEU A 1 398 ? -8.883 11.670 32.493 1.00 82.94 398 LEU A CA 1
ATOM 3173 C C . LEU A 1 398 ? -8.935 11.451 34.011 1.00 82.94 398 LEU A C 1
ATOM 3175 O O . LEU A 1 398 ? -7.939 11.071 34.630 1.00 82.94 398 LEU A O 1
ATOM 3179 N N . SER A 1 399 ? -10.093 11.714 34.619 1.00 80.62 399 SER A N 1
ATOM 3180 C CA . SER A 1 399 ? -10.281 11.538 36.061 1.00 80.62 399 SER A CA 1
ATOM 3181 C C . SER A 1 399 ? -10.417 10.058 36.436 1.00 80.62 399 SER A C 1
ATOM 3183 O O . SER A 1 399 ? -10.782 9.218 35.613 1.00 80.62 399 SER A O 1
ATOM 3185 N N . GLY A 1 400 ? -10.179 9.728 37.711 1.00 73.75 400 GLY A N 1
ATOM 3186 C CA . GLY A 1 400 ? -10.402 8.369 38.221 1.00 73.75 400 GLY A CA 1
ATOM 3187 C C . GLY A 1 400 ? -11.853 7.889 38.069 1.00 73.75 400 GLY A C 1
ATOM 3188 O O . GLY A 1 400 ? -12.078 6.708 37.819 1.00 73.75 400 GLY A O 1
ATOM 3189 N N . ASP A 1 401 ? -12.827 8.800 38.138 1.00 77.88 401 ASP A N 1
ATOM 3190 C CA . ASP A 1 401 ? -14.249 8.478 37.955 1.00 77.88 401 ASP A CA 1
ATOM 3191 C C . ASP A 1 401 ? -14.564 8.077 36.506 1.00 77.88 401 ASP A C 1
ATOM 3193 O O . ASP A 1 401 ? -15.363 7.173 36.265 1.00 77.88 401 ASP A O 1
ATOM 3197 N N . GLU A 1 402 ? -13.919 8.707 35.521 1.00 81.06 402 GLU A N 1
ATOM 3198 C CA . GLU A 1 402 ? -14.064 8.332 34.107 1.00 81.06 402 GLU A CA 1
ATOM 3199 C C . GLU A 1 402 ? -13.460 6.950 33.834 1.00 81.06 402 GLU A C 1
ATOM 3201 O O . GLU A 1 402 ? -14.034 6.143 33.102 1.00 81.06 402 GLU A O 1
ATOM 3206 N N . MET A 1 403 ? -12.357 6.626 34.506 1.00 75.00 403 MET A N 1
ATOM 3207 C CA . MET A 1 403 ? -11.767 5.288 34.461 1.00 75.00 403 MET A CA 1
ATOM 3208 C C . MET A 1 403 ? -12.695 4.230 35.079 1.00 75.00 403 MET A C 1
ATOM 3210 O O . MET A 1 403 ? -12.785 3.120 34.557 1.00 75.00 403 MET A O 1
ATOM 3214 N N . ALA A 1 404 ? -13.442 4.577 36.134 1.00 72.44 404 ALA A N 1
ATOM 3215 C CA . ALA A 1 404 ? -14.455 3.702 36.732 1.00 72.44 404 ALA A CA 1
ATOM 3216 C C . ALA A 1 404 ? -15.689 3.504 35.823 1.00 72.44 404 ALA A C 1
ATOM 3218 O O . ALA A 1 404 ? -16.300 2.436 35.808 1.00 72.44 404 ALA A O 1
ATOM 3219 N N . LYS A 1 405 ? -16.057 4.506 35.012 1.00 75.88 405 LYS A N 1
ATOM 3220 C CA . LYS A 1 405 ? -17.103 4.344 33.983 1.00 75.88 405 LYS A CA 1
ATOM 3221 C C . LYS A 1 405 ? -16.679 3.370 32.894 1.00 75.88 405 LYS A C 1
ATOM 3223 O O . LYS A 1 405 ? -17.477 2.533 32.484 1.00 75.88 405 LYS A O 1
ATOM 3228 N N . LEU A 1 406 ? -15.426 3.453 32.453 1.00 73.62 406 LEU A N 1
ATOM 3229 C CA . LEU A 1 406 ? -14.869 2.491 31.508 1.00 73.62 406 LEU A CA 1
ATOM 3230 C C . LEU A 1 406 ? -14.846 1.077 32.100 1.00 73.62 406 LEU A C 1
ATOM 3232 O O . LEU A 1 406 ? -15.102 0.114 31.381 1.00 73.62 406 LEU A O 1
ATOM 3236 N N . GLU A 1 407 ? -14.608 0.962 33.410 1.00 68.56 407 GLU A N 1
ATOM 3237 C CA . GLU A 1 407 ? -14.771 -0.295 34.135 1.00 68.56 407 GLU A CA 1
ATOM 3238 C C . GLU A 1 407 ? -16.184 -0.858 34.016 1.00 68.56 407 GLU A C 1
ATOM 3240 O O . GLU A 1 407 ? -16.358 -2.009 33.615 1.00 68.56 407 GLU A O 1
ATOM 3245 N N . ASN A 1 408 ? -17.193 -0.036 34.286 1.00 67.25 408 ASN A N 1
ATOM 3246 C CA . ASN A 1 408 ? -18.580 -0.451 34.132 1.00 67.25 408 ASN A CA 1
ATOM 3247 C C . ASN A 1 408 ? -18.908 -0.828 32.685 1.00 67.25 408 ASN A C 1
ATOM 3249 O O . ASN A 1 408 ? -19.621 -1.800 32.485 1.00 67.25 408 ASN A O 1
ATOM 3253 N N . ASN A 1 409 ? -18.366 -0.140 31.679 1.00 66.44 409 ASN A N 1
ATOM 3254 C CA . ASN A 1 409 ? -18.557 -0.537 30.280 1.00 66.44 409 ASN A CA 1
ATOM 3255 C C . ASN A 1 409 ? -17.947 -1.921 30.006 1.00 66.44 409 ASN A C 1
ATOM 3257 O O . ASN A 1 409 ? -18.605 -2.793 29.448 1.00 66.44 409 ASN A O 1
ATOM 3261 N N . LEU A 1 410 ? -16.724 -2.163 30.481 1.00 63.38 410 LEU A N 1
ATOM 3262 C CA . LEU A 1 410 ? -16.036 -3.451 30.369 1.00 63.38 410 LEU A CA 1
ATOM 3263 C C . LEU A 1 410 ? -16.764 -4.605 31.090 1.00 63.38 410 LEU A C 1
ATOM 3265 O O . LEU A 1 410 ? -16.667 -5.743 30.637 1.00 63.38 410 LEU A O 1
ATOM 3269 N N . LEU A 1 411 ? -17.484 -4.328 32.187 1.00 58.81 411 LEU A N 1
ATOM 3270 C CA . LEU A 1 411 ? -18.242 -5.327 32.963 1.00 58.81 411 LEU A CA 1
ATOM 3271 C C . LEU A 1 411 ? -19.698 -5.502 32.506 1.00 58.81 411 LEU A C 1
ATOM 3273 O O . LEU A 1 411 ? -20.240 -6.600 32.606 1.00 58.81 411 LEU A O 1
ATOM 3277 N N . ASN A 1 412 ? -20.344 -4.435 32.029 1.00 55.00 412 ASN A N 1
ATOM 3278 C CA . ASN A 1 412 ? -21.778 -4.408 31.724 1.00 55.00 412 ASN A CA 1
ATOM 3279 C C . ASN A 1 412 ? -22.103 -4.722 30.260 1.00 55.00 412 ASN A C 1
ATOM 3281 O O . ASN A 1 412 ? -23.281 -4.799 29.915 1.00 55.00 412 ASN A O 1
ATOM 3285 N N . HIS A 1 413 ? -21.111 -4.944 29.390 1.00 57.00 413 HIS A N 1
ATOM 3286 C CA . HIS A 1 413 ? -21.340 -5.497 28.050 1.00 57.00 413 HIS A CA 1
ATOM 3287 C C . HIS A 1 413 ? -21.740 -6.986 28.142 1.00 57.00 413 HIS A C 1
ATOM 3289 O O . HIS A 1 413 ? -21.020 -7.878 27.700 1.00 57.00 413 HIS A O 1
ATOM 3295 N N . GLN A 1 414 ? -22.906 -7.256 28.740 1.00 49.66 414 GLN A N 1
ATOM 3296 C CA . GLN A 1 414 ? -23.417 -8.577 29.116 1.00 49.66 414 GLN A CA 1
ATOM 3297 C C . GLN A 1 414 ? -24.048 -9.376 27.968 1.00 49.66 414 GLN A C 1
ATOM 3299 O O . GLN A 1 414 ? -24.132 -10.598 28.085 1.00 49.66 414 GLN A O 1
ATOM 3304 N N . GLU A 1 415 ? -24.276 -8.794 26.782 1.00 52.28 415 GLU A N 1
ATOM 3305 C CA . GLU A 1 415 ? -24.826 -9.529 25.622 1.00 52.28 415 GLU A CA 1
ATOM 3306 C C . GLU A 1 415 ? -23.965 -9.420 24.340 1.00 52.28 415 GLU A C 1
ATOM 3308 O O . GLU A 1 415 ? -23.952 -8.372 23.707 1.00 52.28 415 GLU A O 1
ATOM 3313 N N . SER A 1 416 ? -23.207 -10.477 23.983 1.00 47.22 416 SER A N 1
ATOM 3314 C CA . SER A 1 416 ? -22.762 -10.865 22.619 1.00 47.22 416 SER A CA 1
ATOM 3315 C C . SER A 1 416 ? -21.603 -11.884 22.656 1.00 47.22 416 SER A C 1
ATOM 3317 O O . SER A 1 416 ? -20.616 -11.696 23.355 1.00 47.22 416 SER A O 1
ATOM 3319 N N . LEU A 1 417 ? -21.708 -12.949 21.858 1.00 45.94 417 LEU A N 1
ATOM 3320 C CA . LEU A 1 417 ? -20.773 -14.077 21.687 1.00 45.94 417 LEU A CA 1
ATOM 3321 C C . LEU A 1 417 ? -19.567 -13.772 20.754 1.00 45.94 417 LEU A C 1
ATOM 3323 O O . LEU A 1 417 ? -19.087 -14.663 20.060 1.00 45.94 417 LEU A O 1
ATOM 3327 N N . ARG A 1 418 ? -19.089 -12.520 20.670 1.00 51.34 418 ARG A N 1
ATOM 3328 C CA . ARG A 1 418 ? -17.940 -12.125 19.814 1.00 51.34 418 ARG A CA 1
ATOM 3329 C C . ARG A 1 418 ? -16.983 -11.157 20.534 1.00 51.34 418 ARG A C 1
ATOM 3331 O O . ARG A 1 418 ? -16.815 -10.021 20.102 1.00 51.34 418 ARG A O 1
ATOM 3338 N N . ARG A 1 419 ? -16.430 -11.554 21.685 1.00 57.03 419 ARG A N 1
ATOM 3339 C CA . ARG A 1 419 ? -15.861 -10.644 22.703 1.00 57.03 419 ARG A CA 1
ATOM 3340 C C . ARG A 1 419 ? -14.337 -10.652 22.824 1.00 57.03 419 ARG A C 1
ATOM 3342 O O . ARG A 1 419 ? -13.796 -9.816 23.545 1.00 57.03 419 ARG A O 1
ATOM 3349 N N . SER A 1 420 ? -13.627 -11.467 22.051 1.00 55.59 420 SER A N 1
ATOM 3350 C CA . SER A 1 420 ? -12.158 -11.466 21.987 1.00 55.59 420 SER A CA 1
ATOM 3351 C C . SER A 1 420 ? -11.538 -10.236 21.303 1.00 55.59 420 SER A C 1
ATOM 3353 O O . SER A 1 420 ? -10.310 -10.129 21.220 1.00 55.59 420 SER A O 1
ATOM 3355 N N . GLU A 1 421 ? -12.345 -9.326 20.753 1.00 60.72 421 GLU A N 1
ATOM 3356 C CA . GLU A 1 421 ? -11.864 -8.167 19.987 1.00 60.72 421 GLU A CA 1
ATOM 3357 C C . GLU A 1 421 ? -11.788 -6.878 20.819 1.00 60.72 421 GLU A C 1
ATOM 3359 O O . GLU A 1 421 ? -10.987 -6.011 20.475 1.00 60.72 421 GLU A O 1
ATOM 3364 N N . PHE A 1 422 ? -12.508 -6.773 21.952 1.00 72.81 422 PHE A N 1
ATOM 3365 C CA . PHE A 1 422 ? -12.469 -5.554 22.766 1.00 72.81 422 PHE A CA 1
ATOM 3366 C C . PHE A 1 422 ? -11.114 -5.361 23.451 1.00 72.81 422 PHE A C 1
ATOM 3368 O O . PHE A 1 422 ? -10.649 -6.181 24.253 1.00 72.81 422 PHE A O 1
ATOM 3375 N N . GLN A 1 423 ? -10.508 -4.214 23.189 1.00 74.81 423 GLN A N 1
ATOM 3376 C CA . GLN A 1 423 ? -9.220 -3.812 23.696 1.00 74.81 423 GLN A CA 1
ATOM 3377 C C . GLN A 1 423 ? -9.219 -2.321 24.021 1.00 74.81 423 GLN A C 1
ATOM 3379 O O . GLN A 1 423 ? -9.636 -1.480 23.222 1.00 74.81 423 GLN A O 1
ATOM 3384 N N . VAL A 1 424 ? -8.623 -1.990 25.164 1.00 77.00 424 VAL A N 1
ATOM 3385 C CA . VAL A 1 424 ? -8.369 -0.611 25.557 1.00 77.00 424 VAL A CA 1
ATOM 3386 C C . VAL A 1 424 ? -6.914 -0.382 25.957 1.00 77.00 424 VAL A C 1
ATOM 3388 O O . VAL A 1 424 ? -6.273 -1.246 26.557 1.00 77.00 424 VAL A O 1
ATOM 3391 N N . VAL A 1 425 ? -6.380 0.788 25.609 1.00 77.25 425 VAL A N 1
ATOM 3392 C CA . VAL A 1 425 ? -5.063 1.271 26.050 1.00 77.25 425 VAL A CA 1
ATOM 3393 C C . VAL A 1 425 ? -5.241 2.578 26.810 1.00 77.25 425 VAL A C 1
ATOM 3395 O O . VAL A 1 425 ? -5.853 3.505 26.289 1.00 77.25 425 VAL A O 1
ATOM 3398 N N . LEU A 1 426 ? -4.710 2.654 28.028 1.00 78.25 426 LEU A N 1
ATOM 3399 C CA . LEU A 1 426 ? -4.971 3.705 29.009 1.00 78.25 426 LEU A CA 1
ATOM 3400 C C . LEU A 1 426 ? -3.664 4.275 29.572 1.00 78.25 426 LEU A C 1
ATOM 3402 O O . LEU A 1 426 ? -2.684 3.541 29.703 1.00 78.25 426 LEU A O 1
ATOM 3406 N N . PRO A 1 427 ? -3.623 5.561 29.956 1.00 76.94 427 PRO A N 1
ATOM 3407 C CA . PRO A 1 427 ? -2.489 6.110 30.688 1.00 76.94 427 PRO A CA 1
ATOM 3408 C C . PRO A 1 427 ? -2.455 5.539 32.111 1.00 76.94 427 PRO A C 1
ATOM 3410 O O . PRO A 1 427 ? -3.486 5.476 32.778 1.00 76.94 427 PRO A O 1
ATOM 3413 N N . GLY A 1 428 ? -1.275 5.139 32.592 1.00 75.19 428 GLY A N 1
ATOM 3414 C CA . GLY A 1 428 ? -1.122 4.637 33.957 1.00 75.19 428 GLY A CA 1
ATOM 3415 C C . GLY A 1 428 ? 0.027 3.648 34.128 1.00 75.19 428 GLY A C 1
ATOM 3416 O O . GLY A 1 428 ? 0.428 2.954 33.202 1.00 75.19 428 GLY A O 1
ATOM 3417 N N . ASN A 1 429 ? 0.546 3.574 35.349 1.00 73.12 429 ASN A N 1
ATOM 3418 C CA . ASN A 1 429 ? 1.656 2.707 35.744 1.00 73.12 429 ASN A CA 1
ATOM 3419 C C . ASN A 1 429 ? 1.229 1.536 36.643 1.00 73.12 429 ASN A C 1
ATOM 3421 O O . ASN A 1 429 ? 2.072 0.744 37.050 1.00 73.12 429 ASN A O 1
ATOM 3425 N N . GLU A 1 430 ? -0.057 1.439 36.964 1.00 70.69 430 GLU A N 1
ATOM 3426 C CA . GLU A 1 430 ? -0.615 0.417 37.839 1.00 70.69 430 GLU A CA 1
ATOM 3427 C C . GLU A 1 430 ? -1.775 -0.272 37.133 1.00 70.69 430 GLU A C 1
ATOM 3429 O O . GLU A 1 430 ? -2.599 0.377 36.487 1.00 70.69 430 GLU A O 1
ATOM 3434 N N . VAL A 1 431 ? -1.866 -1.593 37.288 1.00 69.75 431 VAL A N 1
ATOM 3435 C CA . VAL A 1 431 ? -3.085 -2.313 36.922 1.00 69.75 431 VAL A CA 1
ATOM 3436 C C . VAL A 1 431 ? -4.235 -1.728 37.741 1.00 69.75 431 VAL A C 1
ATOM 3438 O O . VAL A 1 431 ? -4.107 -1.587 38.961 1.00 69.75 431 VAL A O 1
ATOM 3441 N N . PRO A 1 432 ? -5.377 -1.408 37.119 1.00 70.25 432 PRO A N 1
ATOM 3442 C CA . PRO A 1 432 ? -6.463 -0.824 37.868 1.00 70.25 432 PRO A CA 1
ATOM 3443 C C . PRO A 1 432 ? -7.073 -1.843 38.856 1.00 70.25 432 PRO A C 1
ATOM 3445 O O . PRO A 1 432 ? -7.138 -3.046 38.614 1.00 70.25 432 PRO A O 1
ATOM 3448 N N . LYS A 1 433 ? -7.491 -1.343 40.025 1.00 70.44 433 LYS A N 1
ATOM 3449 C CA . LYS A 1 433 ? -7.692 -2.116 41.277 1.00 70.44 433 LYS A CA 1
ATOM 3450 C C . LYS A 1 433 ? -8.813 -3.163 41.274 1.00 70.44 433 LYS A C 1
ATOM 3452 O O . LYS A 1 433 ? -9.001 -3.873 42.253 1.00 70.44 433 LYS A O 1
ATOM 3457 N N . TRP A 1 434 ? -9.582 -3.219 40.205 1.00 70.25 434 TRP A N 1
ATOM 3458 C CA . TRP A 1 434 ? -10.756 -4.060 40.035 1.00 70.25 434 TRP A CA 1
ATOM 3459 C C . TRP A 1 434 ? -10.432 -5.414 39.402 1.00 70.25 434 TRP A C 1
ATOM 3461 O O . TRP A 1 434 ? -11.326 -6.254 39.287 1.00 70.25 434 TRP A O 1
ATOM 3471 N N . PHE A 1 435 ? -9.175 -5.642 39.014 1.00 66.94 435 PHE A N 1
ATOM 3472 C CA . PHE A 1 435 ? -8.658 -6.962 38.673 1.00 66.94 435 PHE A CA 1
ATOM 3473 C C . PHE A 1 435 ? -8.436 -7.787 39.946 1.00 66.94 435 PHE A C 1
ATOM 3475 O O . PHE A 1 435 ? -7.892 -7.296 40.933 1.00 66.94 435 PHE A O 1
ATOM 3482 N N . SER A 1 436 ? -8.891 -9.038 39.927 1.00 62.31 436 SER A N 1
ATOM 3483 C CA . SER A 1 436 ? -8.957 -9.904 41.110 1.00 62.31 436 SER A CA 1
ATOM 3484 C C . SER A 1 436 ? -7.617 -10.556 41.450 1.00 62.31 436 SER A C 1
ATOM 3486 O O . SER A 1 436 ? -7.367 -10.858 42.613 1.00 62.31 436 SER A O 1
ATOM 3488 N N . PHE A 1 437 ? -6.756 -10.751 40.450 1.00 62.94 437 PHE A N 1
ATOM 3489 C CA . PHE A 1 437 ? -5.449 -11.385 40.605 1.00 62.94 437 PHE A CA 1
ATOM 3490 C C . PHE A 1 437 ? -4.373 -10.511 39.984 1.00 62.94 437 PHE A C 1
ATOM 3492 O O . PHE A 1 437 ? -4.513 -10.106 38.836 1.00 62.94 437 PHE A O 1
ATOM 3499 N N . THR A 1 438 ? -3.297 -10.245 40.719 1.00 60.12 438 THR A N 1
ATOM 3500 C CA . THR A 1 438 ? -2.125 -9.491 40.259 1.00 60.12 438 THR A CA 1
ATOM 3501 C C . THR A 1 438 ? -0.868 -10.304 40.554 1.00 60.12 438 THR A C 1
ATOM 3503 O O . THR A 1 438 ? -0.781 -10.967 41.588 1.00 60.12 438 THR A O 1
ATOM 3506 N N . SER A 1 439 ? 0.120 -10.287 39.660 1.00 57.50 439 SER A N 1
ATOM 3507 C CA . SER A 1 439 ? 1.438 -10.855 39.968 1.00 57.50 439 SER A CA 1
ATOM 3508 C C . SER A 1 439 ? 2.576 -10.050 39.333 1.00 57.50 439 SER A C 1
ATOM 3510 O O . SER A 1 439 ? 2.407 -9.389 38.304 1.00 57.50 439 SER A O 1
ATOM 3512 N N . ASN A 1 440 ? 3.729 -10.092 40.013 1.00 56.25 440 ASN A N 1
ATOM 3513 C CA . ASN A 1 440 ? 4.882 -9.206 39.818 1.00 56.25 440 ASN A CA 1
ATOM 3514 C C . ASN A 1 440 ? 6.169 -9.986 39.461 1.00 56.25 440 ASN A C 1
ATOM 3516 O O . ASN A 1 440 ? 7.269 -9.461 39.632 1.00 56.25 440 ASN A O 1
ATOM 3520 N N . HIS A 1 441 ? 6.068 -11.256 39.048 1.00 49.84 441 HIS A N 1
ATOM 3521 C CA . HIS A 1 441 ? 7.225 -12.149 38.893 1.00 49.84 441 HIS A CA 1
ATOM 3522 C C . HIS A 1 441 ? 7.451 -12.569 37.431 1.00 49.84 441 HIS A C 1
ATOM 3524 O O . HIS A 1 441 ? 6.876 -13.563 36.995 1.00 49.84 441 HIS A O 1
ATOM 3530 N N . PRO A 1 442 ? 8.292 -11.850 36.662 1.00 49.28 442 PRO A N 1
ATOM 3531 C CA . PRO A 1 442 ? 8.716 -12.309 35.346 1.00 49.28 442 PRO A CA 1
ATOM 3532 C C . PRO A 1 442 ? 9.722 -13.461 35.491 1.00 49.28 442 PRO A C 1
ATOM 3534 O O . PRO A 1 442 ? 10.768 -13.293 36.120 1.00 49.28 442 PRO A O 1
ATOM 3537 N N . THR A 1 443 ? 9.436 -14.612 34.881 1.00 42.19 443 THR A N 1
ATOM 3538 C CA . THR A 1 443 ? 10.387 -15.740 34.796 1.00 42.19 443 THR A CA 1
ATOM 3539 C C . THR A 1 443 ? 11.017 -15.784 33.400 1.00 42.19 443 THR A C 1
ATOM 3541 O O . THR A 1 443 ? 10.351 -15.489 32.405 1.00 42.19 443 THR A O 1
ATOM 3544 N N . THR A 1 444 ? 12.314 -16.091 33.315 1.00 40.16 444 THR A N 1
ATOM 3545 C CA . THR A 1 444 ? 13.080 -16.175 32.058 1.00 40.16 444 THR A CA 1
ATOM 3546 C C . THR A 1 444 ? 12.903 -17.557 31.416 1.00 40.16 444 THR A C 1
ATOM 3548 O O . THR A 1 444 ? 13.098 -18.553 32.108 1.00 40.16 444 THR A O 1
ATOM 3551 N N . LEU A 1 445 ? 12.605 -17.631 30.111 1.00 41.28 445 LEU A N 1
ATOM 3552 C CA . LEU A 1 445 ? 12.454 -18.893 29.364 1.00 41.28 445 LEU A CA 1
ATOM 3553 C C . LEU A 1 445 ? 13.381 -18.957 28.130 1.00 41.28 445 LEU A C 1
ATOM 3555 O O . LEU A 1 445 ? 13.684 -17.922 27.530 1.00 41.28 445 LEU A O 1
ATOM 3559 N N . GLU A 1 446 ? 13.781 -20.171 27.736 1.00 37.72 446 GLU A N 1
ATOM 3560 C CA . GLU A 1 446 ? 14.347 -20.496 26.415 1.00 37.72 446 GLU A CA 1
ATOM 3561 C C . GLU A 1 446 ? 13.208 -20.748 25.408 1.00 37.72 446 GLU A C 1
ATOM 3563 O O . GLU A 1 446 ? 12.262 -21.476 25.700 1.00 37.72 446 GLU A O 1
ATOM 3568 N N . LEU A 1 447 ? 13.274 -20.117 24.234 1.00 40.59 447 LEU A N 1
ATOM 3569 C CA . LEU A 1 447 ? 12.214 -20.149 23.219 1.00 40.59 447 LEU A CA 1
ATOM 3570 C C . LEU A 1 447 ? 12.189 -21.471 22.423 1.00 40.59 447 LEU A C 1
ATOM 3572 O O . LEU A 1 447 ? 13.248 -22.059 22.194 1.00 40.59 447 LEU A O 1
ATOM 3576 N N . PRO A 1 448 ? 11.020 -21.902 21.905 1.00 40.91 448 PRO A N 1
ATOM 3577 C CA . PRO A 1 448 ? 10.944 -22.952 20.889 1.00 40.91 448 PRO A CA 1
ATOM 3578 C C . PRO A 1 448 ? 11.732 -22.573 19.613 1.00 40.91 448 PRO A C 1
ATOM 3580 O O . PRO A 1 448 ? 11.773 -21.389 19.262 1.00 40.91 448 PRO A O 1
ATOM 3583 N N . PRO A 1 449 ? 12.293 -23.543 18.858 1.00 40.09 449 PRO A N 1
ATOM 3584 C CA . PRO A 1 449 ? 13.172 -23.291 17.699 1.00 40.09 449 PRO A CA 1
ATOM 3585 C C . PRO A 1 449 ? 12.540 -22.476 16.558 1.00 40.09 449 PRO A C 1
ATOM 3587 O O . PRO A 1 449 ? 13.234 -21.967 15.683 1.00 40.09 449 PRO A O 1
ATOM 3590 N N . GLU A 1 450 ? 11.215 -22.364 16.547 1.00 44.22 450 GLU A N 1
ATOM 3591 C CA . GLU A 1 450 ? 10.430 -21.692 15.509 1.00 44.22 450 GLU A CA 1
ATOM 3592 C C . GLU A 1 450 ? 10.463 -20.154 15.631 1.00 44.22 450 GLU A C 1
ATOM 3594 O O . GLU A 1 450 ? 10.049 -19.455 14.709 1.00 44.22 450 GLU A O 1
ATOM 3599 N N . TYR A 1 451 ? 11.011 -19.621 16.732 1.00 44.53 451 TYR A N 1
ATOM 3600 C CA . TYR A 1 451 ? 11.000 -18.194 17.077 1.00 44.53 451 TYR A CA 1
ATOM 3601 C C . TYR A 1 451 ? 12.412 -17.633 17.372 1.00 44.53 451 TYR A C 1
ATOM 3603 O O . TYR A 1 451 ? 12.571 -16.737 18.198 1.00 44.53 451 TYR A O 1
ATOM 3611 N N . GLU A 1 452 ? 13.453 -18.128 16.685 1.00 41.16 452 GLU A N 1
ATOM 3612 C CA . GLU A 1 452 ? 14.866 -17.709 16.858 1.00 41.16 452 GLU A CA 1
ATOM 3613 C C . GLU A 1 452 ? 15.148 -16.204 16.606 1.00 41.16 452 GLU A C 1
ATOM 3615 O O . GLU A 1 452 ? 16.215 -15.715 16.979 1.00 41.16 452 GLU A O 1
ATOM 3620 N N . GLU A 1 453 ? 14.225 -15.439 16.008 1.00 41.94 453 GLU A N 1
ATOM 3621 C CA . GLU A 1 453 ? 14.373 -13.977 15.834 1.00 41.94 453 GLU A CA 1
ATOM 3622 C C . GLU A 1 453 ? 14.010 -13.155 17.090 1.00 41.94 453 GLU A C 1
ATOM 3624 O O . GLU A 1 453 ? 14.249 -11.945 17.127 1.00 41.94 453 GLU A O 1
ATOM 3629 N N . PHE A 1 454 ? 13.467 -13.782 18.139 1.00 44.16 454 PHE A N 1
ATOM 3630 C CA . PHE A 1 454 ? 13.018 -13.095 19.350 1.00 44.16 454 PHE A CA 1
ATOM 3631 C C . PHE A 1 454 ? 14.095 -13.122 20.445 1.00 44.16 454 PHE A C 1
ATOM 3633 O O . PHE A 1 454 ? 14.480 -14.171 20.952 1.00 44.16 454 PHE A O 1
ATOM 3640 N N . VAL A 1 455 ? 14.585 -11.946 20.853 1.00 38.75 455 VAL A N 1
ATOM 3641 C CA . VAL A 1 455 ? 15.574 -11.813 21.937 1.00 38.75 455 VAL A CA 1
ATOM 3642 C C . VAL A 1 455 ? 14.886 -11.326 23.220 1.00 38.75 455 VAL A C 1
ATOM 3644 O O . VAL A 1 455 ? 14.554 -10.148 23.353 1.00 38.75 455 VAL A O 1
ATOM 3647 N N . GLY A 1 456 ? 14.726 -12.239 24.186 1.00 45.09 456 GLY A N 1
ATOM 3648 C CA . GLY A 1 456 ? 14.336 -11.955 25.576 1.00 45.09 456 GLY A CA 1
ATOM 3649 C C . GLY A 1 456 ? 12.827 -11.977 25.856 1.00 45.09 456 GLY A C 1
ATOM 3650 O O . GLY A 1 456 ? 12.078 -11.217 25.257 1.00 45.09 456 GLY A O 1
ATOM 3651 N N . GLY A 1 457 ? 12.408 -12.794 26.835 1.00 46.34 457 GLY A N 1
ATOM 3652 C CA . GLY A 1 457 ? 11.010 -13.071 27.203 1.00 46.34 457 GLY A CA 1
ATOM 3653 C C . GLY A 1 457 ? 10.706 -12.895 28.704 1.00 46.34 457 GLY A C 1
ATOM 3654 O O . GLY A 1 457 ? 11.629 -12.889 29.518 1.00 46.34 457 GLY A O 1
ATOM 3655 N N . SER A 1 458 ? 9.437 -12.737 29.094 1.00 46.66 458 SER A N 1
ATOM 3656 C CA . SER A 1 458 ? 8.989 -12.820 30.496 1.00 46.66 458 SER A CA 1
ATOM 3657 C C . SER A 1 458 ? 7.661 -13.571 30.544 1.00 46.66 458 SER A C 1
ATOM 3659 O O . SER A 1 458 ? 6.680 -13.070 30.010 1.00 46.66 458 SER A O 1
ATOM 3661 N N . GLU A 1 459 ? 7.637 -14.755 31.152 1.00 48.28 459 GLU A N 1
ATOM 3662 C CA . GLU A 1 459 ? 6.432 -15.587 31.270 1.00 48.28 459 GLU A CA 1
ATOM 3663 C C . GLU A 1 459 ? 5.600 -15.214 32.509 1.00 48.28 459 GLU A C 1
ATOM 3665 O O . GLU A 1 459 ? 6.160 -14.841 33.546 1.00 48.28 459 GLU A O 1
ATOM 3670 N N . PHE A 1 460 ? 4.269 -15.335 32.404 1.00 53.06 460 PHE A N 1
ATOM 3671 C CA . PHE A 1 460 ? 3.316 -15.129 33.495 1.00 53.06 460 PHE A CA 1
ATOM 3672 C C . PHE A 1 460 ? 2.285 -16.260 33.540 1.00 53.06 460 PHE A C 1
ATOM 3674 O O . PHE A 1 460 ? 1.438 -16.342 32.665 1.00 53.06 460 PHE A O 1
ATOM 3681 N N . CYS A 1 461 ? 2.284 -17.077 34.590 1.00 51.56 461 CYS A N 1
ATOM 3682 C CA . CYS A 1 461 ? 1.288 -18.137 34.766 1.00 51.56 461 CYS A CA 1
ATOM 3683 C C . CYS A 1 461 ? 0.374 -17.823 35.952 1.00 51.56 461 CYS A C 1
ATOM 3685 O O . CYS A 1 461 ? 0.837 -17.358 36.995 1.00 51.56 461 CYS A O 1
ATOM 3687 N N . PHE A 1 462 ? -0.923 -18.094 35.809 1.00 52.84 462 PHE A N 1
ATOM 3688 C CA . PHE A 1 462 ? -1.886 -18.019 36.904 1.00 52.84 462 PHE A CA 1
ATOM 3689 C C . PHE A 1 462 ? -2.908 -19.143 36.771 1.00 52.84 462 PHE A C 1
ATOM 3691 O O . PHE A 1 462 ? -3.332 -19.475 35.670 1.00 52.84 462 PHE A O 1
ATOM 3698 N N . GLU A 1 463 ? -3.325 -19.702 37.900 1.00 51.62 463 GLU A N 1
ATOM 3699 C CA . GLU A 1 463 ? -4.449 -20.634 37.940 1.00 51.62 463 GLU A CA 1
ATOM 3700 C C . GLU A 1 463 ? -5.758 -19.841 37.959 1.00 51.62 463 GLU A C 1
ATOM 3702 O O . GLU A 1 463 ? -5.848 -18.807 38.622 1.00 51.62 463 GLU A O 1
ATOM 3707 N N . ILE A 1 464 ? -6.779 -20.309 37.237 1.00 54.78 464 ILE A N 1
ATOM 3708 C CA . ILE A 1 464 ? -8.137 -19.764 37.328 1.00 54.78 464 ILE A CA 1
ATOM 3709 C C . ILE A 1 464 ? -8.811 -20.452 38.524 1.00 54.78 464 ILE A C 1
ATOM 3711 O O . ILE A 1 464 ? -9.128 -21.638 38.425 1.00 54.78 464 ILE A O 1
ATOM 3715 N N . PRO A 1 465 ? -9.053 -19.770 39.660 1.00 49.28 465 PRO A N 1
ATOM 3716 C CA . PRO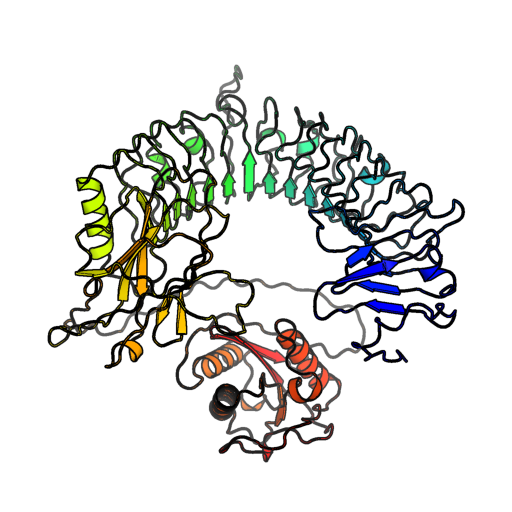 A 1 465 ? -9.783 -20.384 40.758 1.00 49.28 465 PRO A CA 1
ATOM 3717 C C . PRO A 1 465 ? -11.258 -20.502 40.369 1.00 49.28 465 PRO A C 1
ATOM 3719 O O . PRO A 1 465 ? -11.996 -19.516 40.351 1.00 49.28 465 PRO A O 1
ATOM 3722 N N . LEU A 1 466 ? -11.694 -21.720 40.051 1.00 52.66 466 LEU A N 1
ATOM 3723 C CA . LEU A 1 466 ? -13.087 -22.043 39.740 1.00 52.66 466 LEU A CA 1
ATOM 3724 C C . LEU A 1 466 ? -13.942 -22.028 41.021 1.00 52.66 466 LEU A C 1
ATOM 3726 O O . LEU A 1 466 ? -14.340 -23.068 41.533 1.00 52.66 466 LEU A O 1
ATOM 3730 N N . ASN A 1 467 ? -14.244 -20.836 41.538 1.00 52.19 467 ASN A N 1
ATOM 3731 C CA . ASN A 1 467 ? -15.279 -20.617 42.557 1.00 52.19 467 ASN A CA 1
ATOM 3732 C C . ASN A 1 467 ? -16.588 -20.140 41.897 1.00 52.19 467 ASN A C 1
ATOM 3734 O O . ASN A 1 467 ? -17.149 -19.118 42.290 1.00 52.19 467 ASN A O 1
ATOM 3738 N N . LEU A 1 468 ? -17.048 -20.839 40.854 1.00 53.12 468 LEU A N 1
ATOM 3739 C CA . LEU A 1 468 ? -18.312 -20.531 40.174 1.00 53.12 468 LEU A CA 1
ATOM 3740 C C . LEU A 1 468 ? -19.496 -21.071 40.989 1.00 53.12 468 LEU A C 1
ATOM 3742 O O . LEU A 1 468 ? -19.429 -22.183 41.520 1.00 53.12 468 LEU A O 1
ATOM 3746 N N . GLN A 1 469 ? -20.586 -20.303 41.103 1.00 50.00 469 GLN A N 1
ATOM 3747 C CA . GLN A 1 469 ? -21.810 -20.810 41.729 1.00 50.00 469 GLN A CA 1
ATOM 3748 C C . GLN A 1 469 ? -22.479 -21.864 40.833 1.00 50.00 469 GLN A C 1
ATOM 3750 O O . GLN A 1 469 ? -22.259 -21.923 39.623 1.00 50.00 469 GLN A O 1
ATOM 3755 N N . VAL A 1 470 ? -23.324 -22.715 41.422 1.00 45.09 470 VAL A N 1
ATOM 3756 C CA . VAL A 1 470 ? -24.052 -23.757 40.681 1.00 45.09 470 VAL A CA 1
ATOM 3757 C C . VAL A 1 470 ? -24.915 -23.113 39.589 1.00 45.09 470 VAL A C 1
ATOM 3759 O O . VAL A 1 470 ? -25.890 -22.432 39.893 1.00 45.09 470 VAL A O 1
ATOM 3762 N N . GLY A 1 471 ? -24.566 -23.359 38.322 1.00 50.22 471 GLY A N 1
ATOM 3763 C CA . GLY A 1 471 ? -25.264 -22.823 37.146 1.00 50.22 471 GLY A CA 1
ATOM 3764 C C . GLY A 1 471 ? -24.547 -21.674 36.426 1.00 50.22 471 GLY A C 1
ATOM 3765 O O . GLY A 1 471 ? -25.006 -21.283 35.355 1.00 50.22 471 GLY A O 1
ATOM 3766 N N . GLU A 1 472 ? -23.432 -21.169 36.963 1.00 54.22 472 GLU A N 1
ATOM 3767 C CA . GLU A 1 472 ? -22.593 -20.164 36.303 1.00 54.22 472 GLU A CA 1
ATOM 3768 C C . GLU A 1 472 ? -21.530 -20.818 35.409 1.00 54.22 472 GLU A C 1
ATOM 3770 O O . GLU A 1 472 ? -20.942 -21.847 35.744 1.00 54.22 472 GLU A O 1
ATOM 3775 N N . THR A 1 473 ? -21.265 -20.194 34.262 1.00 58.47 473 THR A N 1
ATOM 3776 C CA . THR A 1 473 ? -20.245 -20.615 33.294 1.00 58.47 473 THR A CA 1
ATOM 3777 C C . THR A 1 473 ? -19.319 -19.440 33.019 1.00 58.47 473 THR A C 1
ATOM 3779 O O . THR A 1 473 ? -19.806 -18.344 32.737 1.00 58.47 473 THR A O 1
ATOM 3782 N N . LEU A 1 474 ? -18.004 -19.656 33.116 1.00 62.41 474 LEU A N 1
ATOM 3783 C CA . LEU A 1 474 ? -16.994 -18.645 32.814 1.00 62.41 474 LEU A CA 1
ATOM 3784 C C . LEU A 1 474 ? -16.778 -18.550 31.300 1.00 62.41 474 LEU A C 1
ATOM 3786 O O . LEU A 1 474 ? -16.180 -19.448 30.724 1.00 62.41 474 LEU A O 1
ATOM 3790 N N . LEU A 1 475 ? -17.216 -17.461 30.665 1.00 61.88 475 LEU A N 1
ATOM 3791 C CA . LEU A 1 475 ? -17.145 -17.318 29.199 1.00 61.88 475 LEU A CA 1
ATOM 3792 C C . LEU A 1 475 ? -15.891 -16.584 28.687 1.00 61.88 475 LEU A C 1
ATOM 3794 O O . LEU A 1 475 ? -15.624 -16.593 27.490 1.00 61.88 475 LEU A O 1
ATOM 3798 N N . GLY A 1 476 ? -15.120 -15.932 29.561 1.00 68.06 476 GLY A N 1
ATOM 3799 C CA . GLY A 1 476 ? -13.929 -15.187 29.151 1.00 68.06 476 GLY A CA 1
ATOM 3800 C C . GLY A 1 476 ? -13.191 -14.510 30.304 1.00 68.06 476 GLY A C 1
ATOM 3801 O O . GLY A 1 476 ? -13.710 -14.383 31.414 1.00 68.06 476 GLY A O 1
ATOM 3802 N N . LEU A 1 477 ? -11.969 -14.061 30.028 1.00 69.12 477 LEU A N 1
ATOM 3803 C CA . LEU A 1 477 ? -11.057 -13.402 30.958 1.00 69.12 477 LEU A CA 1
ATOM 3804 C C . LEU A 1 477 ? -10.818 -11.958 30.529 1.00 69.12 477 LEU A C 1
ATOM 3806 O O . LEU A 1 477 ? -10.571 -11.681 29.357 1.00 69.12 477 LEU A O 1
ATOM 3810 N N . ALA A 1 478 ? -10.799 -11.037 31.490 1.00 71.69 478 ALA A N 1
ATOM 3811 C CA . ALA A 1 478 ? -10.152 -9.750 31.274 1.00 71.69 478 ALA A CA 1
ATOM 3812 C C . ALA A 1 478 ? -8.691 -9.862 31.701 1.00 71.69 478 ALA A C 1
ATOM 3814 O O . ALA A 1 478 ? -8.399 -10.279 32.825 1.00 71.69 478 ALA A O 1
ATOM 3815 N N . LEU A 1 479 ? -7.786 -9.455 30.819 1.00 71.31 479 LEU A N 1
ATOM 3816 C CA . LEU A 1 479 ? -6.351 -9.400 31.069 1.00 71.31 479 LEU A CA 1
ATOM 3817 C C . LEU A 1 479 ? -5.886 -7.959 31.006 1.00 71.31 479 LEU A C 1
ATOM 3819 O O . LEU A 1 479 ? -6.329 -7.207 30.139 1.00 71.31 479 LEU A O 1
ATOM 3823 N N . SER A 1 480 ? -4.990 -7.579 31.908 1.00 71.69 480 SER A N 1
ATOM 3824 C CA . SER A 1 480 ? -4.427 -6.238 31.952 1.00 71.69 480 SER A CA 1
ATOM 3825 C C . SER A 1 480 ? -2.924 -6.276 32.144 1.00 71.69 480 SER A C 1
ATOM 3827 O O . SER A 1 480 ? -2.426 -6.937 33.051 1.00 71.69 480 SER A O 1
ATOM 3829 N N . PHE A 1 481 ? -2.216 -5.520 31.312 1.00 71.38 481 PHE A N 1
ATOM 3830 C CA . PHE A 1 481 ? -0.762 -5.468 31.262 1.00 71.38 481 PHE A CA 1
ATOM 3831 C C . PHE A 1 481 ? -0.299 -4.029 31.453 1.00 71.38 481 PHE A C 1
ATOM 3833 O O . PHE A 1 481 ? -0.778 -3.134 30.757 1.00 71.38 481 PHE A O 1
ATOM 3840 N N . VAL A 1 482 ? 0.649 -3.809 32.361 1.00 69.38 482 VAL A N 1
ATOM 3841 C CA . VAL A 1 482 ? 1.387 -2.543 32.445 1.00 69.38 482 VAL A CA 1
ATOM 3842 C C . VAL A 1 482 ? 2.631 -2.668 31.585 1.00 69.38 482 VAL A C 1
ATOM 3844 O O . VAL A 1 482 ? 3.448 -3.564 31.817 1.00 69.38 482 VAL A O 1
ATOM 3847 N N . PHE A 1 483 ? 2.773 -1.772 30.614 1.00 69.25 483 PHE A N 1
ATOM 3848 C CA . PHE A 1 483 ? 3.925 -1.735 29.726 1.00 69.25 483 PHE A CA 1
ATOM 3849 C C . PHE A 1 483 ? 4.692 -0.416 29.844 1.00 69.25 483 PHE A C 1
ATOM 3851 O O . PHE A 1 483 ? 4.109 0.668 29.903 1.00 69.25 483 PHE A O 1
ATOM 3858 N N . GLU A 1 484 ? 6.019 -0.526 29.911 1.00 64.12 484 GLU A N 1
ATOM 3859 C CA . GLU A 1 484 ? 6.953 0.605 29.913 1.00 64.12 484 GLU A CA 1
ATOM 3860 C C . GLU A 1 484 ? 7.222 1.136 28.492 1.00 64.12 484 GLU A C 1
ATOM 3862 O O . GLU A 1 484 ? 7.139 0.358 27.533 1.00 64.12 484 GLU A O 1
ATOM 3867 N N . PRO A 1 485 ? 7.584 2.431 28.338 1.00 63.66 485 PRO A N 1
ATOM 3868 C CA . PRO A 1 485 ? 8.011 2.990 27.058 1.00 63.66 485 PRO A CA 1
ATOM 3869 C C . PRO A 1 485 ? 9.111 2.121 26.439 1.00 63.66 485 PRO A C 1
ATOM 3871 O O . PRO A 1 485 ? 10.152 1.912 27.072 1.00 63.66 485 PRO A O 1
ATOM 3874 N N . PRO A 1 486 ? 8.914 1.581 25.229 1.00 56.31 486 PRO A N 1
ATOM 3875 C CA . PRO A 1 486 ? 9.886 0.666 24.669 1.00 56.31 486 PRO A CA 1
ATOM 3876 C C . PRO A 1 486 ? 11.164 1.403 24.245 1.00 56.31 486 PRO A C 1
ATOM 3878 O O . PRO A 1 486 ? 11.119 2.490 23.675 1.00 56.31 486 PRO A O 1
ATOM 3881 N N . THR A 1 487 ? 12.325 0.782 24.473 1.00 48.25 487 THR A N 1
ATOM 3882 C CA . THR A 1 487 ? 13.607 1.230 23.895 1.00 48.25 487 THR A CA 1
ATOM 3883 C C . THR A 1 487 ? 13.766 0.821 22.424 1.00 48.25 487 THR A C 1
ATOM 3885 O O . THR A 1 487 ? 14.623 1.371 21.736 1.00 48.25 487 THR A O 1
ATOM 3888 N N . PHE A 1 488 ? 12.942 -0.119 21.932 1.00 46.38 488 PHE A N 1
ATOM 3889 C CA . PHE A 1 488 ? 12.961 -0.658 20.565 1.00 46.38 488 PHE A CA 1
ATOM 3890 C C . PHE A 1 488 ? 11.552 -0.844 19.972 1.00 46.38 488 PHE A C 1
ATOM 3892 O O . PHE A 1 488 ? 10.573 -1.030 20.678 1.00 46.38 488 PHE A O 1
ATOM 3899 N N . HIS A 1 489 ? 11.457 -0.822 18.644 1.00 47.00 489 HIS A N 1
ATOM 3900 C CA . HIS A 1 489 ? 10.245 -0.469 17.892 1.00 47.00 489 HIS A CA 1
ATOM 3901 C C . HIS A 1 489 ? 9.063 -1.467 17.856 1.00 47.00 489 HIS A C 1
ATOM 3903 O O . HIS A 1 489 ? 8.068 -1.147 17.212 1.00 47.00 489 HIS A O 1
ATOM 3909 N N . PHE A 1 490 ? 9.110 -2.639 18.506 1.00 45.09 490 PHE A N 1
ATOM 3910 C CA . PHE A 1 490 ? 8.026 -3.634 18.406 1.00 45.09 490 PHE A CA 1
ATOM 3911 C C . PHE A 1 490 ? 7.835 -4.423 19.708 1.00 45.09 490 PHE A C 1
ATOM 3913 O O . PHE A 1 490 ? 8.759 -5.100 20.149 1.00 45.09 490 PHE A O 1
ATOM 3920 N N . LEU A 1 491 ? 6.624 -4.387 20.281 1.00 46.78 491 LEU A N 1
ATOM 3921 C CA . LEU A 1 491 ? 6.189 -5.348 21.301 1.00 46.78 491 LEU A CA 1
ATOM 3922 C C . LEU A 1 491 ? 5.163 -6.288 20.677 1.00 46.78 491 LEU A C 1
ATOM 3924 O O . LEU A 1 491 ? 4.050 -5.877 20.347 1.00 46.78 491 LEU A O 1
ATOM 3928 N N . TYR A 1 492 ? 5.548 -7.553 20.573 1.00 50.34 492 TYR A N 1
ATOM 3929 C CA . TYR A 1 492 ? 4.608 -8.656 20.464 1.00 50.34 492 TYR A CA 1
ATOM 3930 C C . TYR A 1 492 ? 4.379 -9.176 21.876 1.00 50.34 492 TYR A C 1
ATOM 3932 O O . TYR A 1 492 ? 5.320 -9.298 22.659 1.00 50.34 492 TYR A O 1
ATOM 3940 N N . THR A 1 493 ? 3.121 -9.411 22.215 1.00 52.12 493 THR A N 1
ATOM 3941 C CA . THR A 1 493 ? 2.749 -10.257 23.352 1.00 52.12 493 THR A CA 1
ATOM 3942 C C . THR A 1 493 ? 2.178 -11.540 22.758 1.00 52.12 493 THR A C 1
ATOM 3944 O O . THR A 1 493 ? 1.875 -11.602 21.577 1.00 52.12 493 THR A O 1
ATOM 3947 N N . CYS A 1 494 ? 2.040 -12.601 23.517 1.00 54.88 494 CYS A N 1
ATOM 3948 C CA . CYS A 1 494 ? 1.191 -13.704 23.096 1.00 54.88 494 CYS A CA 1
ATOM 3949 C C . CYS A 1 494 ? 0.290 -14.022 24.280 1.00 54.88 494 CYS A C 1
ATOM 3951 O O . CYS A 1 494 ? 0.603 -13.630 25.399 1.00 54.88 494 CYS A O 1
ATOM 3953 N N . ILE A 1 495 ? -0.850 -14.659 24.071 1.00 57.78 495 ILE A N 1
ATOM 3954 C CA . ILE A 1 495 ? -1.503 -15.389 25.154 1.00 57.78 495 ILE A CA 1
ATOM 3955 C C . ILE A 1 495 ? -1.727 -16.788 24.632 1.00 57.78 495 ILE A C 1
ATOM 3957 O O . ILE A 1 495 ? -2.439 -16.983 23.649 1.00 57.78 495 ILE A O 1
ATOM 3961 N N . LEU A 1 496 ? -1.085 -17.746 25.285 1.00 54.28 496 LEU A N 1
ATOM 3962 C CA . LEU A 1 496 ? -1.252 -19.160 24.998 1.00 54.28 496 LEU A CA 1
ATOM 3963 C C . LEU A 1 496 ? -2.180 -19.780 26.038 1.00 54.28 496 LEU A C 1
ATOM 3965 O O . LEU A 1 496 ? -1.761 -19.905 27.168 1.00 54.28 496 LEU A O 1
ATOM 3969 N N . ILE A 1 497 ? -3.403 -20.188 25.717 1.00 56.88 497 ILE A N 1
ATOM 3970 C CA . ILE A 1 497 ? -4.247 -20.931 26.671 1.00 56.88 497 ILE A CA 1
ATOM 3971 C C . ILE A 1 497 ? -4.038 -22.419 26.391 1.00 56.88 497 ILE A C 1
ATOM 3973 O O . ILE A 1 497 ? -4.194 -22.855 25.255 1.00 56.88 497 ILE A O 1
ATOM 3977 N N . ASN A 1 498 ? -3.602 -23.190 27.394 1.00 54.72 498 ASN A N 1
ATOM 3978 C CA . ASN A 1 498 ? -3.284 -24.622 27.261 1.00 54.72 498 ASN A CA 1
ATOM 3979 C C . ASN A 1 498 ? -2.303 -24.944 26.110 1.00 54.72 498 ASN A C 1
ATOM 3981 O O . ASN A 1 498 ? -2.451 -25.940 25.408 1.00 54.72 498 ASN A O 1
ATOM 3985 N N . GLY A 1 499 ? -1.306 -24.078 25.887 1.00 54.28 499 GLY A N 1
ATOM 3986 C CA . GLY A 1 499 ? -0.318 -24.239 24.810 1.00 54.28 499 GLY A CA 1
ATOM 3987 C C . GLY A 1 499 ? -0.814 -23.857 23.408 1.00 54.28 499 GLY A C 1
ATOM 3988 O O . GLY A 1 499 ? -0.052 -23.964 22.451 1.00 54.28 499 GLY A O 1
ATOM 3989 N N . ILE A 1 500 ? -2.052 -23.367 23.272 1.00 57.25 500 ILE A N 1
ATOM 3990 C CA . ILE A 1 500 ? -2.617 -22.859 22.015 1.00 57.25 500 ILE A CA 1
ATOM 3991 C C . ILE A 1 500 ? -2.553 -21.335 22.017 1.00 57.25 500 ILE A C 1
ATOM 3993 O O . ILE A 1 500 ? -3.087 -20.697 22.922 1.00 57.25 500 ILE A O 1
ATOM 3997 N N . VAL A 1 501 ? -1.931 -20.736 20.997 1.00 60.12 501 VAL A N 1
ATOM 3998 C CA . VAL A 1 501 ? -1.932 -19.278 20.806 1.00 60.12 501 VAL A CA 1
ATOM 3999 C C . VAL A 1 501 ? -3.371 -18.816 20.585 1.00 60.12 501 VAL A C 1
ATOM 4001 O O . VAL A 1 501 ? -3.963 -19.079 19.542 1.00 60.12 501 VAL A O 1
ATOM 4004 N N . LYS A 1 502 ? -3.942 -18.125 21.571 1.00 58.88 502 LYS A N 1
ATOM 4005 C CA . LYS A 1 502 ? -5.271 -17.503 21.482 1.00 58.88 502 LYS A CA 1
ATOM 4006 C C . LYS A 1 502 ? -5.193 -16.020 21.140 1.00 58.88 502 LYS A C 1
ATOM 4008 O O . LYS A 1 502 ? -6.181 -15.431 20.713 1.00 58.88 502 LYS A O 1
ATOM 4013 N N . PHE A 1 503 ? -4.033 -15.394 21.331 1.00 58.16 503 PHE A N 1
ATOM 4014 C CA . PHE A 1 503 ? -3.865 -13.970 21.072 1.00 58.16 503 PHE A CA 1
ATOM 4015 C C . PHE A 1 503 ? -2.441 -13.608 20.681 1.00 58.16 503 PHE A C 1
ATOM 4017 O O . PHE A 1 503 ? -1.511 -13.893 21.426 1.00 58.16 503 PHE A O 1
ATOM 4024 N N . GLU A 1 504 ? -2.309 -12.849 19.597 1.00 56.69 504 GLU A N 1
ATOM 4025 C CA . GLU A 1 504 ? -1.125 -12.061 19.272 1.00 56.69 504 GLU A CA 1
ATOM 4026 C C . GLU A 1 504 ? -1.554 -10.590 19.168 1.00 56.69 504 GLU A C 1
ATOM 4028 O O . GLU A 1 504 ? -2.344 -10.225 18.292 1.00 56.69 504 GLU A O 1
ATOM 4033 N N . PRO A 1 505 ? -1.088 -9.689 20.040 1.00 53.31 505 PRO A N 1
ATOM 4034 C CA . PRO A 1 505 ? -1.211 -8.283 19.793 1.00 53.31 505 PRO A CA 1
ATOM 4035 C C . PRO A 1 505 ? -0.191 -7.845 18.754 1.00 53.31 505 PRO A C 1
ATOM 4037 O O . PRO A 1 505 ? 1.008 -7.772 19.021 1.00 53.31 505 PRO A O 1
ATOM 4040 N N . TYR A 1 506 ? -0.707 -7.371 17.633 1.00 48.78 506 TYR A N 1
ATOM 4041 C CA . TYR A 1 506 ? -0.044 -6.301 16.910 1.00 48.78 506 TYR A CA 1
ATOM 4042 C C . TYR A 1 506 ? -0.190 -5.014 17.723 1.00 48.78 506 TYR A C 1
ATOM 4044 O O . TYR A 1 506 ? -1.292 -4.479 17.850 1.00 48.78 506 TYR A O 1
ATOM 4052 N N . VAL A 1 507 ? 0.902 -4.512 18.303 1.00 49.28 507 VAL A N 1
ATOM 4053 C CA . VAL A 1 507 ? 0.917 -3.150 18.851 1.00 49.28 507 VAL A CA 1
ATOM 4054 C C . VAL A 1 507 ? 1.626 -2.242 17.869 1.00 49.28 507 VAL A C 1
ATOM 4056 O O . VAL A 1 507 ? 2.838 -2.320 17.685 1.00 49.28 507 VAL A O 1
ATOM 4059 N N . TRP A 1 508 ? 0.849 -1.388 17.211 1.00 42.91 508 TRP A N 1
ATOM 4060 C CA . TRP A 1 508 ? 1.387 -0.199 16.568 1.00 42.91 508 TRP A CA 1
ATOM 4061 C C . TRP A 1 508 ? 1.718 0.801 17.673 1.00 42.91 508 TRP A C 1
ATOM 4063 O O . TRP A 1 508 ? 0.843 1.121 18.478 1.00 42.91 508 TRP A O 1
ATOM 4073 N N . PHE A 1 509 ? 2.955 1.294 17.713 1.00 52.66 509 PHE A N 1
ATOM 4074 C CA . PHE A 1 509 ? 3.302 2.434 18.553 1.00 52.66 509 PHE A CA 1
ATOM 4075 C C . PHE A 1 509 ? 3.500 3.682 17.711 1.00 52.66 509 PHE A C 1
ATOM 4077 O O . PHE A 1 509 ? 4.176 3.665 16.681 1.00 52.66 509 PHE A O 1
ATOM 4084 N N . ASP A 1 510 ? 2.927 4.769 18.217 1.00 43.66 510 ASP A N 1
ATOM 4085 C CA . ASP A 1 510 ? 3.450 6.106 18.005 1.00 43.66 510 ASP A CA 1
ATOM 4086 C C . ASP A 1 510 ? 4.821 6.180 18.700 1.00 43.66 510 ASP A C 1
ATOM 4088 O O . ASP A 1 510 ? 4.967 5.683 19.820 1.00 43.66 510 ASP A O 1
ATOM 4092 N N . ASN A 1 511 ? 5.842 6.767 18.073 1.00 44.84 511 ASN A N 1
ATOM 4093 C CA . ASN A 1 511 ? 7.212 6.817 18.625 1.00 44.84 511 ASN A CA 1
ATOM 4094 C C . ASN A 1 511 ? 7.324 7.670 19.918 1.00 44.84 511 ASN A C 1
ATOM 4096 O O . ASN A 1 511 ? 8.427 7.903 20.410 1.00 44.84 511 ASN A O 1
ATOM 4100 N N . ASP A 1 512 ? 6.193 8.117 20.469 1.00 55.03 512 ASP A N 1
ATOM 4101 C CA . ASP A 1 512 ? 6.055 9.192 21.445 1.00 55.03 512 ASP A CA 1
ATOM 4102 C C . ASP A 1 512 ? 5.385 8.755 22.766 1.00 55.03 512 ASP A C 1
ATOM 4104 O O . ASP A 1 512 ? 4.911 9.598 23.533 1.00 55.03 512 ASP A O 1
ATOM 4108 N N . MET A 1 513 ? 5.345 7.457 23.099 1.00 64.50 513 MET A N 1
ATOM 4109 C CA . MET A 1 513 ? 4.951 7.022 24.451 1.00 64.50 513 MET A CA 1
ATOM 4110 C C . MET A 1 513 ? 5.881 7.626 25.512 1.00 64.50 513 MET A C 1
ATOM 4112 O O . MET A 1 513 ? 7.062 7.296 25.586 1.00 64.50 513 MET A O 1
ATOM 4116 N N . LYS A 1 514 ? 5.344 8.517 26.354 1.00 64.62 514 LYS A N 1
ATOM 4117 C CA . LYS A 1 514 ? 6.147 9.306 27.313 1.00 64.62 514 LYS A CA 1
ATOM 4118 C C . LYS A 1 514 ? 6.226 8.705 28.708 1.00 64.62 514 LYS A C 1
ATOM 4120 O O . LYS A 1 514 ? 6.997 9.186 29.533 1.00 64.62 514 LYS A O 1
ATOM 4125 N N . ALA A 1 515 ? 5.379 7.725 28.990 1.00 70.25 515 ALA A N 1
ATOM 4126 C CA . ALA A 1 515 ? 5.197 7.125 30.301 1.00 70.25 515 ALA A CA 1
ATOM 4127 C C . ALA A 1 515 ? 4.763 5.664 30.142 1.00 70.25 515 ALA A C 1
ATOM 4129 O O . ALA A 1 515 ? 4.573 5.192 29.025 1.00 70.25 515 ALA A O 1
ATOM 4130 N N . THR A 1 516 ? 4.629 4.959 31.258 1.00 70.06 516 THR A N 1
ATOM 4131 C CA . THR A 1 516 ? 3.963 3.659 31.312 1.00 70.06 516 THR A CA 1
ATOM 4132 C C . THR A 1 516 ? 2.473 3.789 31.007 1.00 70.06 516 THR A C 1
ATOM 4134 O O . THR A 1 516 ? 1.826 4.786 31.358 1.00 70.06 516 THR A O 1
ATOM 4137 N N . HIS A 1 517 ? 1.930 2.748 30.383 1.00 74.06 517 HIS A N 1
ATOM 4138 C CA . HIS A 1 517 ? 0.510 2.642 30.064 1.00 74.06 517 HIS A CA 1
ATOM 4139 C C . HIS A 1 517 ? -0.016 1.265 30.442 1.00 74.06 517 HIS A C 1
ATOM 4141 O O . HIS A 1 517 ? 0.731 0.294 30.585 1.00 74.06 517 HIS A O 1
ATOM 4147 N N . VAL A 1 518 ? -1.332 1.192 30.597 1.00 74.06 518 VAL A N 1
ATOM 4148 C CA . VAL A 1 518 ? -2.058 -0.029 30.916 1.00 74.06 518 VAL A CA 1
ATOM 4149 C C . VAL A 1 518 ? -2.853 -0.446 29.695 1.00 74.06 518 VAL A C 1
ATOM 4151 O O . VAL A 1 518 ? -3.600 0.350 29.131 1.00 74.06 518 VAL A O 1
ATOM 4154 N N . ARG A 1 519 ? -2.720 -1.698 29.276 1.00 74.00 519 ARG A N 1
ATOM 4155 C CA . ARG A 1 519 ? -3.547 -2.276 28.221 1.00 74.00 519 ARG A CA 1
ATOM 4156 C C . ARG A 1 519 ? -4.424 -3.333 28.833 1.00 74.00 519 ARG A C 1
ATOM 4158 O O . ARG A 1 519 ? -3.897 -4.268 29.425 1.00 74.00 519 ARG A O 1
ATOM 4165 N N . SER A 1 520 ? -5.723 -3.222 28.612 1.00 74.94 520 SER A N 1
ATOM 4166 C CA . SER A 1 520 ? -6.681 -4.237 29.024 1.00 74.94 520 SER A CA 1
ATOM 4167 C C . SER A 1 520 ? -7.366 -4.831 27.798 1.00 74.94 520 SER A C 1
ATOM 4169 O O . SER A 1 520 ? -7.668 -4.122 26.837 1.00 74.94 520 SER A O 1
ATOM 4171 N N . LYS A 1 521 ? -7.577 -6.144 27.807 1.00 74.00 521 LYS A N 1
ATOM 4172 C CA . LYS A 1 521 ? -8.216 -6.878 26.718 1.00 74.00 521 LYS A CA 1
ATOM 4173 C C . LYS A 1 521 ? -9.133 -7.962 27.272 1.00 74.00 521 LYS A C 1
ATOM 4175 O O . LYS A 1 521 ? -8.811 -8.580 28.286 1.00 74.00 521 LYS A O 1
ATOM 4180 N N . LEU A 1 522 ? -10.243 -8.191 26.579 1.00 72.00 522 LEU A N 1
ATOM 4181 C CA . LEU A 1 522 ? -11.127 -9.328 26.805 1.00 72.00 522 LEU A CA 1
ATOM 4182 C C . LEU A 1 522 ? -10.690 -10.505 25.921 1.00 72.00 522 LEU A C 1
ATOM 4184 O O . LEU A 1 522 ? -10.367 -10.333 24.744 1.00 72.00 522 LEU A O 1
ATOM 4188 N N . VAL A 1 523 ? -10.612 -11.689 26.519 1.00 68.75 523 VAL A N 1
ATOM 4189 C CA . VAL A 1 523 ? -10.232 -12.943 25.862 1.00 68.75 523 VAL A CA 1
ATOM 4190 C C . VAL A 1 523 ? -11.324 -13.960 26.131 1.00 68.75 523 VAL A C 1
ATOM 4192 O O . VAL A 1 523 ? -11.638 -14.227 27.289 1.00 68.75 523 VAL A O 1
ATOM 4195 N N . ASP A 1 524 ? -11.898 -14.514 25.072 1.00 67.94 524 ASP A N 1
ATOM 4196 C CA . ASP A 1 524 ? -12.948 -15.523 25.187 1.00 67.94 524 ASP A CA 1
ATOM 4197 C C . ASP A 1 524 ? -12.345 -16.879 25.585 1.00 67.94 524 ASP A C 1
ATOM 4199 O O . ASP A 1 524 ? -11.239 -17.222 25.162 1.00 67.94 524 ASP A O 1
ATOM 4203 N N . LEU A 1 525 ? -13.073 -17.627 26.417 1.00 62.25 525 LEU A N 1
ATOM 4204 C CA . LEU A 1 525 ? -12.744 -18.999 26.809 1.00 62.25 525 LEU A CA 1
ATOM 4205 C C . LEU A 1 525 ? -13.752 -19.946 26.156 1.00 62.25 525 LEU A C 1
ATOM 4207 O O . LEU A 1 525 ? -14.955 -19.848 26.410 1.00 62.25 525 LEU A O 1
ATOM 4211 N N . GLU A 1 526 ? -13.271 -20.866 25.323 1.00 59.94 526 GLU A N 1
ATOM 4212 C CA . GLU A 1 526 ? -14.129 -21.862 24.670 1.00 59.94 526 GLU A CA 1
ATOM 4213 C C . GLU A 1 526 ? -14.730 -22.836 25.704 1.00 59.94 526 GLU A C 1
ATOM 4215 O O . GLU A 1 526 ? -14.108 -23.133 26.724 1.00 59.94 526 GLU A O 1
ATOM 4220 N N . GLU A 1 527 ? -15.928 -23.383 25.447 1.00 52.81 527 GLU A N 1
ATOM 4221 C CA . GLU A 1 527 ? -16.631 -24.291 26.382 1.00 52.81 527 GLU A CA 1
ATOM 4222 C C . GLU A 1 527 ? -15.785 -25.509 26.807 1.00 52.81 527 GLU A C 1
ATOM 4224 O O . GLU A 1 527 ? -15.908 -25.997 27.931 1.00 52.81 527 GLU A O 1
ATOM 4229 N N . HIS A 1 528 ? -14.887 -25.983 25.939 1.00 50.75 528 HIS A N 1
ATOM 4230 C CA . HIS A 1 528 ? -13.990 -27.105 26.228 1.00 50.75 528 HIS A CA 1
ATOM 4231 C C . HIS A 1 528 ? -12.813 -26.742 27.151 1.00 50.75 528 HIS A C 1
ATOM 4233 O O . HIS A 1 528 ? -12.252 -27.630 27.786 1.00 50.75 528 HIS A O 1
ATOM 4239 N N . GLU A 1 529 ? -12.459 -25.459 27.273 1.00 51.06 529 GLU A N 1
ATOM 4240 C CA . GLU A 1 529 ? -11.387 -24.966 28.157 1.00 51.06 529 GLU A CA 1
ATOM 4241 C C . GLU A 1 529 ? -11.889 -24.709 29.589 1.00 51.06 529 GLU A C 1
ATOM 4243 O O . GLU A 1 529 ? -11.099 -24.526 30.512 1.00 51.06 529 GLU A O 1
ATOM 4248 N N . GLN A 1 530 ? -13.212 -24.737 29.791 1.00 52.12 530 GLN A N 1
ATOM 4249 C CA . GLN A 1 530 ? -13.879 -24.509 31.077 1.00 52.12 530 GLN A CA 1
ATOM 4250 C C . GLN A 1 530 ? -13.940 -25.774 31.957 1.00 52.12 530 GLN A C 1
ATOM 4252 O O . GLN A 1 530 ? -14.294 -25.693 33.136 1.00 52.12 530 GLN A O 1
ATOM 4257 N N . GLN A 1 531 ? -13.601 -26.949 31.411 1.00 43.94 531 GLN A N 1
ATOM 4258 C CA . GLN A 1 531 ? -13.593 -28.219 32.139 1.00 43.94 531 GLN A CA 1
ATOM 4259 C C . GLN A 1 531 ? -12.200 -28.535 32.702 1.00 43.94 531 GLN A C 1
ATOM 4261 O O . GLN A 1 531 ? -11.437 -29.302 32.132 1.00 43.94 531 GLN A O 1
ATOM 4266 N N . GLY A 1 532 ? -11.915 -27.993 33.887 1.00 43.69 532 GLY A N 1
ATOM 4267 C CA . GLY A 1 532 ? -11.142 -28.712 34.904 1.00 43.69 532 GLY A CA 1
ATOM 4268 C C . GLY A 1 532 ? -9.612 -28.680 34.878 1.00 43.69 532 GLY A C 1
ATOM 4269 O O . GLY A 1 532 ? -9.053 -29.302 35.773 1.00 43.69 532 GLY A O 1
ATOM 4270 N N . ASP A 1 533 ? -8.933 -27.954 33.986 1.00 42.12 533 ASP A N 1
ATOM 4271 C CA . ASP A 1 533 ? -7.459 -27.930 33.965 1.00 42.12 533 ASP A CA 1
ATOM 4272 C C . ASP A 1 533 ? -6.834 -26.521 33.918 1.00 42.12 533 ASP A C 1
ATOM 4274 O O . ASP A 1 533 ? -7.430 -25.534 33.482 1.00 42.12 533 ASP A O 1
ATOM 4278 N N . ILE A 1 534 ? -5.602 -26.450 34.431 1.00 40.53 534 ILE A N 1
ATOM 4279 C CA . ILE A 1 534 ? -4.761 -25.260 34.620 1.00 40.53 534 ILE A CA 1
ATOM 4280 C C . ILE A 1 534 ? -4.547 -24.525 33.287 1.00 40.53 534 ILE A C 1
ATOM 4282 O O . ILE A 1 534 ? -3.802 -24.995 32.431 1.00 40.53 534 ILE A O 1
ATOM 4286 N N . CYS A 1 535 ? -5.110 -23.324 33.136 1.00 41.69 535 CYS A N 1
ATOM 4287 C CA . CYS A 1 535 ? -4.730 -22.425 32.046 1.00 41.69 535 CYS A CA 1
ATOM 4288 C C . CYS A 1 535 ? -3.313 -21.878 32.288 1.00 41.69 535 CYS A C 1
ATOM 4290 O O . CYS A 1 535 ? -3.068 -21.233 33.302 1.00 41.69 535 CYS A O 1
ATOM 4292 N N . GLN A 1 536 ? -2.383 -22.088 31.353 1.00 42.75 536 GLN A N 1
ATOM 4293 C CA . GLN A 1 536 ? -1.032 -21.498 31.387 1.00 42.75 536 GLN A CA 1
ATOM 4294 C C . GLN A 1 536 ? -0.866 -20.417 30.304 1.00 42.75 536 GLN A C 1
ATOM 4296 O O . GLN A 1 536 ? -0.357 -20.728 29.232 1.00 42.75 536 GLN A O 1
ATOM 4301 N N . PRO A 1 537 ? -1.300 -19.164 30.536 1.00 41.81 537 PRO A N 1
ATOM 4302 C CA . PRO A 1 537 ? -1.200 -18.061 29.579 1.00 41.81 537 PRO A CA 1
ATOM 4303 C C . PRO A 1 537 ? 0.241 -17.624 29.344 1.00 41.81 537 PRO A C 1
ATOM 4305 O O . PRO A 1 537 ? 0.783 -16.839 30.105 1.00 41.81 537 PRO A O 1
ATOM 4308 N N . HIS A 1 538 ? 0.871 -18.045 28.251 1.00 42.72 538 HIS A N 1
ATOM 4309 C CA . HIS A 1 538 ? 2.239 -17.589 27.988 1.00 42.72 538 HIS A CA 1
ATOM 4310 C C . HIS A 1 538 ? 2.230 -16.234 27.271 1.00 42.72 538 HIS A C 1
ATOM 4312 O O . HIS A 1 538 ? 1.679 -16.116 26.174 1.00 42.72 538 HIS A O 1
ATOM 4318 N N . ALA A 1 539 ? 2.897 -15.240 27.862 1.00 42.44 539 ALA A N 1
ATOM 4319 C CA . ALA A 1 539 ? 3.213 -13.965 27.230 1.00 42.44 539 ALA A CA 1
ATOM 4320 C C . ALA A 1 539 ? 4.643 -13.969 26.681 1.00 42.44 539 ALA A C 1
ATOM 4322 O O . ALA A 1 539 ? 5.617 -13.866 27.420 1.00 42.44 539 ALA A O 1
ATOM 4323 N N . LEU A 1 540 ? 4.783 -14.088 25.361 1.00 40.72 540 LEU A N 1
ATOM 4324 C CA . LEU A 1 540 ? 6.072 -13.939 24.682 1.00 40.72 540 LEU A CA 1
ATOM 4325 C C . LEU A 1 540 ? 6.417 -12.456 24.565 1.00 40.72 540 LEU A C 1
ATOM 4327 O O . LEU A 1 540 ? 5.542 -11.645 24.302 1.00 40.72 540 LEU A O 1
ATOM 4331 N N . LYS A 1 541 ? 7.679 -12.093 24.790 1.00 43.31 541 LYS A N 1
ATOM 4332 C CA . LYS A 1 541 ? 8.162 -10.706 24.778 1.00 43.31 541 LYS A CA 1
ATOM 4333 C C . LYS A 1 541 ? 9.192 -10.543 23.662 1.00 43.31 541 LYS A C 1
ATOM 4335 O O . LYS A 1 541 ? 9.945 -11.462 23.359 1.00 43.31 541 LYS A O 1
ATOM 4340 N N . ALA A 1 542 ? 9.217 -9.355 23.070 1.00 36.56 542 ALA A N 1
ATOM 4341 C CA . ALA A 1 542 ? 10.363 -8.834 22.338 1.00 36.56 542 ALA A CA 1
ATOM 4342 C C . ALA A 1 542 ? 10.832 -7.591 23.105 1.00 36.56 542 ALA A C 1
ATOM 4344 O O . ALA A 1 542 ? 10.218 -6.536 23.004 1.00 36.56 542 ALA A O 1
ATOM 4345 N N . ALA A 1 543 ? 11.879 -7.748 23.923 1.00 39.59 543 ALA A N 1
ATOM 4346 C CA . ALA A 1 543 ? 12.515 -6.706 24.740 1.00 39.59 543 ALA A CA 1
ATOM 4347 C C . ALA A 1 543 ? 11.668 -6.024 25.856 1.00 39.59 543 ALA A C 1
ATOM 4349 O O . ALA A 1 543 ? 10.493 -5.703 25.733 1.00 39.59 543 ALA A O 1
ATOM 4350 N N . GLY A 1 544 ? 12.305 -5.767 27.006 1.00 41.34 544 GLY A N 1
ATOM 4351 C CA . GLY A 1 544 ? 11.875 -4.752 27.985 1.00 41.34 544 GLY A CA 1
ATOM 4352 C C . GLY A 1 544 ? 10.670 -5.015 28.901 1.00 41.34 544 GLY A C 1
ATOM 4353 O O . GLY A 1 544 ? 10.886 -5.272 30.076 1.00 41.34 544 GLY A O 1
ATOM 4354 N N . CYS A 1 545 ? 9.428 -4.950 28.417 1.00 46.75 545 CYS A N 1
ATOM 4355 C CA . CYS A 1 545 ? 8.507 -3.959 29.005 1.00 46.75 545 CYS A CA 1
ATOM 4356 C C . CYS A 1 545 ? 7.343 -4.389 29.929 1.00 46.75 545 CYS A C 1
ATOM 4358 O O . CYS A 1 545 ? 6.603 -3.492 30.315 1.00 46.75 545 CYS A O 1
ATOM 4360 N N . ILE A 1 546 ? 7.102 -5.658 30.291 1.00 51.28 546 ILE A N 1
ATOM 4361 C CA . ILE A 1 546 ? 5.945 -5.990 31.164 1.00 51.28 546 ILE A CA 1
ATOM 4362 C C . ILE A 1 546 ? 6.340 -5.864 32.641 1.00 51.28 546 ILE A C 1
ATOM 4364 O O . ILE A 1 546 ? 7.142 -6.659 33.126 1.00 51.28 546 ILE A O 1
ATOM 4368 N N . ALA A 1 547 ? 5.765 -4.887 33.348 1.00 44.59 547 ALA A N 1
ATOM 4369 C CA . ALA A 1 547 ? 6.015 -4.675 34.778 1.00 44.59 547 ALA A CA 1
ATOM 4370 C C . ALA A 1 547 ? 5.011 -5.429 35.673 1.00 44.59 547 ALA A C 1
ATOM 4372 O O . ALA A 1 547 ? 5.382 -5.927 36.733 1.00 44.59 547 ALA A O 1
ATOM 4373 N N . TYR A 1 548 ? 3.749 -5.530 35.235 1.00 52.09 548 TYR A N 1
ATOM 4374 C CA . TYR A 1 548 ? 2.644 -6.113 36.005 1.00 52.09 548 TYR A CA 1
ATOM 4375 C C . TYR A 1 548 ? 1.604 -6.735 35.070 1.00 52.09 548 TYR A C 1
ATOM 4377 O O . TYR A 1 548 ? 1.264 -6.142 34.042 1.00 52.09 548 TYR A O 1
ATOM 4385 N N . CYS A 1 549 ? 1.070 -7.899 35.444 1.00 54.94 549 CYS A N 1
ATOM 4386 C CA . CYS A 1 549 ? -0.056 -8.539 34.766 1.00 54.94 549 CYS A CA 1
ATOM 4387 C C . CYS A 1 549 ? -1.154 -8.872 35.779 1.00 54.94 549 CYS A C 1
ATOM 4389 O O . CYS A 1 549 ? -0.869 -9.230 36.928 1.00 54.94 549 CYS A O 1
ATOM 4391 N N . ALA A 1 550 ? -2.408 -8.731 35.358 1.00 54.28 550 ALA A N 1
ATOM 4392 C CA . ALA A 1 550 ? -3.551 -9.009 36.203 1.00 54.28 550 ALA A CA 1
ATOM 4393 C C . ALA A 1 550 ? -4.744 -9.569 35.449 1.00 54.28 550 ALA A C 1
ATOM 4395 O O . ALA A 1 550 ? -4.951 -9.260 34.272 1.00 54.28 550 ALA A O 1
ATOM 4396 N N . THR A 1 551 ? -5.551 -10.355 36.158 1.00 52.66 551 THR A N 1
ATOM 4397 C CA . THR A 1 551 ? -6.709 -11.046 35.592 1.00 52.66 551 THR A CA 1
ATOM 4398 C C . THR A 1 551 ? -7.970 -10.836 36.420 1.00 52.66 551 THR A C 1
ATOM 4400 O O . THR A 1 551 ? -7.930 -10.680 37.645 1.00 52.66 551 THR A O 1
ATOM 4403 N N . LYS A 1 552 ? -9.113 -10.785 35.733 1.00 60.31 552 LYS A N 1
ATOM 4404 C CA . LYS A 1 552 ? -10.444 -10.752 36.346 1.00 60.31 552 LYS A CA 1
ATOM 4405 C C . LYS A 1 552 ? -11.273 -11.894 35.768 1.00 60.31 552 LYS A C 1
ATOM 4407 O O . LYS A 1 552 ? -11.486 -11.955 34.559 1.00 60.31 552 LYS A O 1
ATOM 4412 N N . THR A 1 553 ? -11.704 -12.801 36.642 1.00 51.62 553 THR A N 1
ATOM 4413 C CA . THR A 1 553 ? -12.291 -14.103 36.281 1.00 51.62 553 THR A CA 1
ATOM 4414 C C . THR A 1 553 ? -13.818 -14.118 36.277 1.00 51.62 553 THR A C 1
ATOM 4416 O O . THR A 1 553 ? -14.388 -15.147 35.971 1.00 51.62 553 THR A O 1
ATOM 4419 N N . ASN A 1 554 ? -14.499 -13.013 36.595 1.00 54.16 554 ASN A N 1
ATOM 4420 C CA . ASN A 1 554 ? -15.970 -12.969 36.684 1.00 54.16 554 ASN A CA 1
ATOM 4421 C C . ASN A 1 554 ? -16.599 -11.961 35.706 1.00 54.16 554 ASN A C 1
ATOM 4423 O O . ASN A 1 554 ? -17.693 -11.464 35.955 1.00 54.16 554 ASN A O 1
ATOM 4427 N N . CYS A 1 555 ? -15.909 -11.600 34.619 1.00 51.81 555 CYS A N 1
ATOM 4428 C CA . CYS A 1 555 ? -16.423 -10.587 33.689 1.00 51.81 555 CYS A CA 1
ATOM 4429 C C . CYS A 1 555 ? -17.609 -11.084 32.850 1.00 51.81 555 CYS A C 1
ATOM 4431 O O . CYS A 1 555 ? -18.427 -10.272 32.432 1.00 51.81 555 CYS A O 1
ATOM 4433 N N . PHE A 1 556 ? -17.731 -12.399 32.632 1.00 54.59 556 PHE A N 1
ATOM 4434 C CA . PHE A 1 556 ? -18.805 -12.986 31.833 1.00 54.59 556 PHE A CA 1
ATOM 4435 C C . PHE A 1 556 ? -19.343 -14.260 32.484 1.00 54.59 556 PHE A C 1
ATOM 4437 O O . PHE A 1 556 ? -18.778 -15.339 32.301 1.00 54.59 556 PHE A O 1
ATOM 4444 N N . THR A 1 557 ? -20.441 -14.134 33.229 1.00 47.88 557 THR A N 1
ATOM 4445 C CA . THR A 1 557 ? -21.239 -15.269 33.702 1.00 47.88 557 THR A CA 1
ATOM 4446 C C . THR A 1 557 ? -22.587 -15.276 32.986 1.00 47.88 557 THR A C 1
ATOM 4448 O O . THR A 1 557 ? -23.222 -14.236 32.819 1.00 47.88 557 THR A O 1
ATOM 4451 N N . SER A 1 558 ? -23.034 -16.444 32.521 1.00 43.31 558 SER A N 1
ATOM 4452 C CA . SER A 1 558 ? -24.402 -16.609 32.009 1.00 43.31 558 SER A CA 1
ATOM 4453 C C . SER A 1 558 ? -25.330 -17.015 33.159 1.00 43.31 558 SER A C 1
ATOM 4455 O O . SER A 1 558 ? -25.078 -18.030 33.811 1.00 43.31 558 SER A O 1
ATOM 4457 N N . LEU A 1 559 ? -26.418 -16.273 33.383 1.00 35.47 559 LEU A N 1
ATOM 4458 C CA . LEU A 1 559 ? -27.548 -16.720 34.204 1.00 35.47 559 LEU A CA 1
ATOM 4459 C C . LEU A 1 559 ? -28.410 -17.676 33.363 1.00 35.47 559 LEU A C 1
ATOM 4461 O O . LEU A 1 559 ? -29.208 -17.240 32.534 1.00 35.47 559 LEU A O 1
ATOM 4465 N N . ARG A 1 560 ? -28.272 -18.993 33.560 1.00 30.16 560 ARG A N 1
ATOM 4466 C CA . ARG A 1 560 ? -29.191 -19.975 32.957 1.00 30.16 560 ARG A CA 1
ATOM 4467 C C . ARG A 1 560 ? -30.537 -19.968 33.690 1.00 30.16 560 ARG A C 1
ATOM 4469 O O . ARG A 1 560 ? -30.756 -20.774 34.588 1.00 30.16 560 ARG A O 1
ATOM 4476 N N . SER A 1 561 ? -31.467 -19.112 33.267 1.00 28.19 561 SER A N 1
ATOM 4477 C CA . SER A 1 561 ? -32.909 -19.358 33.438 1.00 28.19 561 SER A CA 1
ATOM 4478 C C . SER A 1 561 ? -33.774 -18.438 32.572 1.00 28.19 561 SER A C 1
ATOM 4480 O O . SER A 1 561 ? -34.406 -17.514 33.065 1.00 28.19 561 SER A O 1
ATOM 4482 N N . GLN A 1 562 ? -33.886 -18.748 31.279 1.00 25.78 562 GLN A N 1
ATOM 4483 C CA . GLN A 1 562 ? -35.127 -18.537 30.525 1.00 25.78 562 GLN A CA 1
ATOM 4484 C C . GLN A 1 562 ? -35.123 -19.446 29.289 1.00 25.78 562 GLN A C 1
ATOM 4486 O O . GLN A 1 562 ? -34.309 -19.290 28.384 1.00 25.78 562 GLN A O 1
ATOM 4491 N N . GLN A 1 563 ? -36.009 -20.446 29.293 1.00 29.17 563 GLN A N 1
ATOM 4492 C CA . GLN A 1 563 ? -36.405 -21.169 28.086 1.00 29.17 563 GLN A CA 1
ATOM 4493 C C . GLN A 1 563 ? -36.956 -20.145 27.092 1.00 29.17 563 GLN A C 1
ATOM 4495 O O . GLN A 1 563 ? -37.979 -19.521 27.368 1.00 29.17 563 GLN A O 1
ATOM 4500 N N . ILE A 1 564 ? -36.287 -19.982 25.955 1.00 24.64 564 ILE A N 1
ATOM 4501 C CA . ILE A 1 564 ? -36.842 -19.296 24.793 1.00 24.64 564 ILE A CA 1
ATOM 4502 C C . ILE A 1 564 ? -36.917 -20.338 23.681 1.00 24.64 564 ILE A C 1
ATOM 4504 O O . ILE A 1 564 ? -35.897 -20.837 23.208 1.00 24.64 564 ILE A O 1
ATOM 4508 N N . ASP A 1 565 ? -38.152 -20.699 23.335 1.00 25.03 565 ASP A N 1
ATOM 4509 C CA . ASP A 1 565 ? -38.509 -21.490 22.163 1.00 25.03 565 ASP A CA 1
ATOM 4510 C C . ASP A 1 565 ? -37.964 -20.813 20.896 1.00 25.03 565 ASP A C 1
ATOM 4512 O O . ASP A 1 565 ? -38.325 -19.681 20.567 1.00 25.03 565 ASP A O 1
ATOM 4516 N N . LEU A 1 566 ? -37.093 -21.513 20.169 1.00 25.42 566 LEU A N 1
ATOM 4517 C CA . LEU A 1 566 ? -36.579 -21.084 18.871 1.00 25.42 566 LEU A CA 1
ATOM 4518 C C . LEU A 1 566 ? -37.599 -21.423 17.779 1.00 25.42 566 LEU A C 1
ATOM 4520 O O . LEU A 1 566 ? -37.635 -22.540 17.274 1.00 25.42 566 LEU A O 1
ATOM 4524 N N . ASN A 1 567 ? -38.414 -20.437 17.413 1.00 27.20 567 ASN A N 1
ATOM 4525 C CA . ASN A 1 567 ? -39.165 -20.407 16.157 1.00 27.20 567 ASN A CA 1
ATOM 4526 C C . ASN A 1 567 ? -39.244 -18.958 15.648 1.00 27.20 567 ASN A C 1
ATOM 4528 O O . ASN A 1 567 ? -40.277 -18.314 15.804 1.00 27.20 567 ASN A O 1
ATOM 4532 N N . VAL A 1 568 ? -38.165 -18.442 15.042 1.00 25.53 568 VAL A N 1
ATOM 4533 C CA . VAL A 1 568 ? -38.201 -17.269 14.137 1.00 25.53 568 VAL A CA 1
ATOM 4534 C C . VAL A 1 568 ? -37.100 -17.418 13.059 1.00 25.53 568 VAL A C 1
ATOM 4536 O O . VAL A 1 568 ? -36.008 -17.871 13.407 1.00 25.53 568 VAL A O 1
ATOM 4539 N N . PRO A 1 569 ? -37.355 -17.083 11.774 1.00 23.86 569 PRO A N 1
ATOM 4540 C CA . PRO A 1 569 ? -36.417 -17.267 10.660 1.00 23.86 569 PRO A CA 1
ATOM 4541 C C . PRO A 1 569 ? -35.328 -16.185 10.625 1.00 23.86 569 PRO A C 1
ATOM 4543 O O . PRO A 1 569 ? -35.559 -15.054 11.049 1.00 23.86 569 PRO A O 1
ATOM 4546 N N . ILE A 1 570 ? -34.159 -16.532 10.084 1.00 24.16 570 ILE A N 1
ATOM 4547 C CA . ILE A 1 570 ? -33.048 -15.609 9.823 1.00 24.16 570 ILE A CA 1
ATOM 4548 C C . ILE A 1 570 ? -33.092 -15.239 8.337 1.00 24.16 570 ILE A C 1
ATOM 4550 O O . ILE A 1 570 ? -32.907 -16.112 7.492 1.00 24.16 570 ILE A O 1
ATOM 4554 N N . ASP A 1 571 ? -33.324 -13.961 8.039 1.00 20.84 571 ASP A N 1
ATOM 4555 C CA . ASP A 1 571 ? -33.127 -13.380 6.708 1.00 20.84 571 ASP A CA 1
ATOM 4556 C C . ASP A 1 571 ? -31.621 -13.181 6.461 1.00 20.84 571 ASP A C 1
ATOM 4558 O O . ASP A 1 571 ? -30.920 -12.584 7.283 1.00 20.84 571 ASP A O 1
ATOM 4562 N N . ILE A 1 572 ? -31.119 -13.700 5.339 1.00 25.50 572 ILE A N 1
ATOM 4563 C CA . ILE A 1 572 ? -29.746 -13.504 4.860 1.00 25.50 572 ILE A CA 1
ATOM 4564 C C . ILE A 1 572 ? -29.840 -12.746 3.533 1.00 25.50 572 ILE A C 1
ATOM 4566 O O . ILE A 1 572 ? -30.492 -13.212 2.603 1.00 25.50 572 ILE A O 1
ATOM 4570 N N . GLU A 1 573 ? -29.213 -11.571 3.469 1.00 21.38 573 GLU A N 1
ATOM 4571 C CA . GLU A 1 573 ? -29.034 -10.794 2.238 1.00 21.38 573 GLU A CA 1
ATOM 4572 C C . GLU A 1 573 ? -27.910 -11.422 1.390 1.00 21.38 573 GLU A C 1
ATOM 4574 O O . GLU A 1 573 ? -26.793 -11.615 1.875 1.00 21.38 573 GLU A O 1
ATOM 4579 N N . GLU A 1 574 ? -28.224 -11.760 0.137 1.00 23.75 574 GLU A N 1
ATOM 4580 C CA . GLU A 1 574 ? -27.306 -12.272 -0.889 1.00 23.75 574 GLU A CA 1
ATOM 4581 C C . GLU A 1 574 ? -26.707 -11.101 -1.697 1.00 23.75 574 GLU A C 1
ATOM 4583 O O . GLU A 1 574 ? -27.440 -10.240 -2.182 1.00 23.75 574 GLU A O 1
ATOM 4588 N N . GLU A 1 575 ? -25.381 -11.071 -1.873 1.00 22.44 575 GLU A N 1
ATOM 4589 C CA . GLU A 1 575 ? -24.709 -10.267 -2.908 1.00 22.44 575 GLU A CA 1
ATOM 4590 C C . GLU A 1 575 ? -24.131 -11.235 -3.959 1.00 22.44 575 GLU A C 1
ATOM 4592 O O . GLU A 1 575 ? -23.176 -11.961 -3.686 1.00 22.44 575 GLU A O 1
ATOM 4597 N N . GLU A 1 576 ? -24.737 -11.272 -5.151 1.00 24.08 576 GLU A N 1
ATOM 4598 C CA . GLU A 1 576 ? -24.245 -11.994 -6.333 1.00 24.08 576 GLU A CA 1
ATOM 4599 C C . GLU A 1 576 ? -23.389 -11.053 -7.205 1.00 24.08 576 GLU A C 1
ATOM 4601 O O . GLU A 1 576 ? -23.863 -10.004 -7.643 1.00 24.08 576 GLU A O 1
ATOM 4606 N N . GLU A 1 577 ? -22.142 -11.431 -7.507 1.00 23.16 577 GLU A N 1
ATOM 4607 C CA . GLU A 1 577 ? -21.347 -10.831 -8.592 1.00 23.16 577 GLU A CA 1
ATOM 4608 C C . GLU A 1 577 ? -21.191 -11.860 -9.730 1.00 23.16 577 GLU A C 1
ATOM 4610 O O . GLU A 1 577 ? -20.449 -12.835 -9.611 1.00 23.16 577 GLU A O 1
ATOM 4615 N N . GLU A 1 578 ? -21.901 -11.652 -10.846 1.00 24.00 578 GLU A N 1
ATOM 4616 C CA . GLU A 1 578 ? -21.716 -12.399 -12.099 1.00 24.00 578 GLU A CA 1
ATOM 4617 C C . GLU A 1 578 ? -20.676 -11.699 -12.997 1.00 24.00 578 GLU A C 1
ATOM 4619 O O . GLU A 1 578 ? -20.922 -10.603 -13.505 1.00 24.00 578 GLU A O 1
ATOM 4624 N N . GLU A 1 579 ? -19.545 -12.351 -13.289 1.00 24.81 579 GLU A N 1
ATOM 4625 C CA . GLU A 1 579 ? -18.679 -11.989 -14.423 1.00 24.81 579 GLU A CA 1
ATOM 4626 C C . GLU A 1 579 ? -18.898 -12.970 -15.590 1.00 24.81 579 GLU A C 1
ATOM 4628 O O . GLU A 1 579 ? -18.565 -14.153 -15.514 1.00 24.81 579 GLU A O 1
ATOM 4633 N N . GLN A 1 580 ? -19.458 -12.472 -16.700 1.00 23.55 580 GLN A N 1
ATOM 4634 C CA . GLN A 1 580 ? -19.595 -13.204 -17.965 1.00 23.55 580 GLN A CA 1
ATOM 4635 C C . GLN A 1 580 ? -18.454 -12.835 -18.930 1.00 23.55 580 GLN A C 1
ATOM 4637 O O . GLN A 1 580 ? -18.425 -11.725 -19.460 1.00 23.55 580 GLN A O 1
ATOM 4642 N N . GLU A 1 581 ? -17.566 -13.781 -19.250 1.00 27.12 581 GLU A N 1
ATOM 4643 C CA . GLU A 1 581 ? -16.672 -13.692 -20.417 1.00 27.12 581 GLU A CA 1
ATOM 4644 C C . GLU A 1 581 ? -17.120 -14.661 -21.529 1.00 27.12 581 GLU A C 1
ATOM 4646 O O . GLU A 1 581 ? -17.326 -15.855 -21.307 1.00 27.12 581 GLU A O 1
ATOM 4651 N N . GLN A 1 582 ? -17.260 -14.147 -22.758 1.00 25.72 582 GLN A N 1
ATOM 4652 C CA . GLN A 1 582 ? -17.568 -14.937 -23.958 1.00 25.72 582 GLN A CA 1
ATOM 4653 C C . GLN A 1 582 ? -16.310 -15.619 -24.536 1.00 25.72 582 GLN A C 1
ATOM 4655 O O . GLN A 1 582 ? -15.283 -14.951 -24.689 1.00 25.72 582 GLN A O 1
ATOM 4660 N N . PRO A 1 583 ? -16.372 -16.891 -24.981 1.00 29.80 583 PRO A N 1
ATOM 4661 C CA . PRO A 1 583 ? -15.226 -17.573 -25.568 1.00 29.80 583 PRO A CA 1
ATOM 4662 C C . PRO A 1 583 ? -15.229 -17.573 -27.104 1.00 29.80 583 PRO A C 1
ATOM 4664 O O . PRO A 1 583 ? -16.252 -17.721 -27.774 1.00 29.80 583 PRO A O 1
ATOM 4667 N N . SER A 1 584 ? -14.018 -17.462 -27.650 1.00 25.73 584 SER A N 1
ATOM 4668 C CA . SER A 1 584 ? -13.693 -17.677 -29.060 1.00 25.73 584 SER A CA 1
ATOM 4669 C C . SER A 1 584 ? -13.444 -19.162 -29.358 1.00 25.73 584 SER A C 1
ATOM 4671 O O . SER A 1 584 ? -13.129 -19.962 -28.482 1.00 25.73 584 SER A O 1
ATOM 4673 N N . THR A 1 585 ? -13.642 -19.529 -30.620 1.00 32.81 585 THR A N 1
ATOM 4674 C CA . THR A 1 585 ? -13.776 -20.895 -31.133 1.00 32.81 585 THR A CA 1
ATOM 4675 C C . THR A 1 585 ? -12.477 -21.712 -31.126 1.00 32.81 585 THR A C 1
ATOM 4677 O O . THR A 1 585 ? -11.609 -21.494 -31.973 1.00 32.81 585 THR A O 1
ATOM 4680 N N . SER A 1 586 ? -12.404 -22.738 -30.278 1.00 29.58 586 SER A N 1
ATOM 4681 C CA . SER A 1 586 ? -11.758 -24.028 -30.568 1.00 29.58 586 SER A CA 1
ATOM 4682 C C . SER A 1 586 ? -12.274 -25.096 -29.599 1.00 29.58 586 SER A C 1
ATOM 4684 O O . SER A 1 586 ? -12.760 -24.765 -28.527 1.00 29.58 586 SER A O 1
ATOM 4686 N N . ASP A 1 587 ? -12.199 -26.355 -30.023 1.00 33.12 587 ASP A N 1
ATOM 4687 C CA . ASP A 1 587 ? -12.823 -27.585 -29.499 1.00 33.12 587 ASP A CA 1
ATOM 4688 C C . ASP A 1 587 ? -12.384 -27.999 -28.065 1.00 33.12 587 ASP A C 1
ATOM 4690 O O . ASP A 1 587 ? -11.987 -29.139 -27.812 1.00 33.12 587 ASP A O 1
ATOM 4694 N N . ASP A 1 588 ? -12.415 -27.068 -27.110 1.00 32.00 588 ASP A N 1
ATOM 4695 C CA . ASP A 1 588 ? -12.032 -27.276 -25.716 1.00 32.00 588 ASP A CA 1
ATOM 4696 C C . ASP A 1 588 ? -13.275 -27.437 -24.835 1.00 32.00 588 ASP A C 1
ATOM 4698 O O . ASP A 1 588 ? -14.121 -26.549 -24.725 1.00 32.00 588 ASP A O 1
ATOM 4702 N N . ARG A 1 589 ? -13.369 -28.594 -24.169 1.00 35.41 589 ARG A N 1
ATOM 4703 C CA . ARG A 1 589 ? -14.349 -28.846 -23.105 1.00 35.41 589 ARG A CA 1
ATOM 4704 C C . ARG A 1 589 ? -14.126 -27.817 -22.002 1.00 35.41 589 ARG A C 1
ATOM 4706 O O . ARG A 1 589 ? -13.136 -27.905 -21.275 1.00 35.41 589 ARG A O 1
ATOM 4713 N N . GLN A 1 590 ? -15.024 -26.846 -21.902 1.00 35.12 590 GLN A N 1
ATOM 4714 C CA . GLN A 1 590 ? -15.000 -25.851 -20.837 1.00 35.12 590 GLN A CA 1
ATOM 4715 C C . GLN A 1 590 ? -15.260 -26.527 -19.483 1.00 35.12 590 GLN A C 1
ATOM 4717 O O . GLN A 1 590 ? -15.711 -27.673 -19.416 1.00 35.12 590 GLN A O 1
ATOM 4722 N N . ILE A 1 591 ? -14.903 -25.854 -18.395 1.00 37.56 591 ILE A N 1
ATOM 4723 C CA . ILE A 1 591 ? -15.086 -26.352 -17.033 1.00 37.56 591 ILE A CA 1
ATOM 4724 C C . ILE A 1 591 ? -15.877 -25.287 -16.283 1.00 37.56 591 ILE A C 1
ATOM 4726 O O . ILE A 1 591 ? -15.469 -24.130 -16.273 1.00 37.56 591 ILE A O 1
ATOM 4730 N N . VAL A 1 592 ? -17.005 -25.672 -15.691 1.00 36.16 592 VAL A N 1
ATOM 4731 C CA . VAL A 1 592 ? -17.786 -24.787 -14.816 1.00 36.16 592 VAL A CA 1
ATOM 4732 C C . VAL A 1 592 ? -17.172 -24.842 -13.420 1.00 36.16 592 VAL A C 1
ATOM 4734 O O . VAL A 1 592 ? -16.876 -25.934 -12.931 1.00 36.16 592 VAL A O 1
ATOM 4737 N N . MET A 1 593 ? -16.952 -23.675 -12.815 1.00 33.16 593 MET A N 1
ATOM 4738 C CA . MET A 1 593 ? -16.360 -23.513 -11.489 1.00 33.16 593 MET A CA 1
ATOM 4739 C C . MET A 1 593 ? -17.356 -22.755 -10.608 1.00 33.16 593 MET A C 1
ATOM 4741 O O . MET A 1 593 ? -17.785 -21.665 -10.971 1.00 33.16 593 MET A O 1
ATOM 4745 N N . THR A 1 594 ? -17.720 -23.332 -9.465 1.00 35.16 594 THR A N 1
ATOM 4746 C CA . THR A 1 594 ? -18.555 -22.681 -8.442 1.00 35.16 594 THR A CA 1
ATOM 4747 C C . THR A 1 594 ? -17.701 -22.499 -7.188 1.00 35.16 594 THR A C 1
ATOM 4749 O O . THR A 1 594 ? -17.049 -23.452 -6.753 1.00 35.16 594 THR A O 1
ATOM 4752 N N . TYR A 1 595 ? -17.649 -21.277 -6.651 1.00 34.16 595 TYR A N 1
ATOM 4753 C CA . TYR A 1 595 ? -16.778 -20.868 -5.542 1.00 34.16 595 TYR A CA 1
ATOM 4754 C C . TYR A 1 595 ? -17.597 -20.609 -4.274 1.00 34.16 595 TYR A C 1
ATOM 4756 O O . TYR A 1 595 ? -18.610 -19.924 -4.349 1.00 34.16 595 TYR A O 1
ATOM 4764 N N . ILE A 1 596 ? -17.139 -21.107 -3.119 1.00 36.69 596 ILE A N 1
ATOM 4765 C CA . ILE A 1 596 ? -17.730 -20.796 -1.806 1.00 36.69 596 ILE A CA 1
ATOM 4766 C C . ILE A 1 596 ? -16.636 -20.449 -0.811 1.00 36.69 596 ILE A C 1
ATOM 4768 O O . ILE A 1 596 ? -15.670 -21.204 -0.667 1.00 36.69 596 ILE A O 1
ATOM 4772 N N . ASP A 1 597 ? -16.854 -19.356 -0.078 1.00 33.38 597 ASP A N 1
ATOM 4773 C CA . ASP A 1 597 ? -16.011 -18.916 1.027 1.00 33.38 597 ASP A CA 1
ATOM 4774 C C . ASP A 1 597 ? -16.678 -19.070 2.408 1.00 33.38 597 ASP A C 1
ATOM 4776 O O . ASP A 1 597 ? -17.895 -18.987 2.569 1.00 33.38 597 ASP A O 1
ATOM 4780 N N . HIS A 1 598 ? -15.811 -19.231 3.410 1.00 33.53 598 HIS A N 1
ATOM 4781 C CA . HIS A 1 598 ? -16.028 -19.046 4.852 1.00 33.53 598 HIS A CA 1
ATOM 4782 C C . HIS A 1 598 ? -16.967 -19.980 5.630 1.00 33.53 598 HIS A C 1
ATOM 4784 O O . HIS A 1 598 ? -18.159 -19.720 5.801 1.00 33.53 598 HIS A O 1
ATOM 4790 N N . ILE A 1 599 ? -16.366 -20.982 6.294 1.00 38.00 599 ILE A N 1
ATOM 4791 C CA . ILE A 1 599 ? -16.968 -21.699 7.430 1.00 38.00 599 ILE A CA 1
ATOM 4792 C C . ILE A 1 599 ? -15.883 -22.090 8.449 1.00 38.00 599 ILE A C 1
ATOM 4794 O O . ILE A 1 599 ? -15.101 -23.005 8.196 1.00 38.00 599 ILE A O 1
ATOM 4798 N N . ILE A 1 600 ? -15.874 -21.439 9.618 1.00 31.14 600 ILE A N 1
ATOM 4799 C CA . ILE A 1 600 ? -15.058 -21.827 10.781 1.00 31.14 600 ILE A CA 1
ATOM 4800 C C . ILE A 1 600 ? -15.927 -22.683 11.710 1.00 31.14 600 ILE A C 1
ATOM 4802 O O . ILE A 1 600 ? -16.905 -22.186 12.266 1.00 31.14 600 ILE A O 1
ATOM 4806 N N . CYS A 1 601 ? -15.592 -23.967 11.869 1.00 31.73 601 CYS A N 1
ATOM 4807 C CA . CYS A 1 601 ? -16.145 -24.827 12.923 1.00 31.73 601 CYS A CA 1
ATOM 4808 C C . CYS A 1 601 ? -15.272 -26.087 13.107 1.00 31.73 601 CYS A C 1
ATOM 4810 O O . CYS A 1 601 ? -15.100 -26.855 12.156 1.00 31.73 601 CYS A O 1
ATOM 4812 N N . GLU A 1 602 ? -14.743 -26.338 14.311 1.00 33.81 602 GLU A N 1
ATOM 4813 C CA . GLU A 1 602 ? -14.043 -27.586 14.659 1.00 33.81 602 GLU A CA 1
ATOM 4814 C C . GLU A 1 602 ? -14.678 -28.265 15.877 1.00 33.81 602 GLU A C 1
ATOM 4816 O O . GLU A 1 602 ? -14.431 -27.853 16.997 1.00 33.81 602 GLU A O 1
ATOM 4821 N N . VAL A 1 603 ? -15.417 -29.356 15.633 1.00 32.41 603 VAL A N 1
ATOM 4822 C CA . VAL A 1 603 ? -15.217 -30.698 16.224 1.00 32.41 603 VAL A CA 1
ATOM 4823 C C . VAL A 1 603 ? -15.718 -31.705 15.156 1.00 32.41 603 VAL A C 1
ATOM 4825 O O . VAL A 1 603 ? -16.665 -31.414 14.430 1.00 32.41 603 VAL A O 1
ATOM 4828 N N . VAL A 1 604 ? -15.085 -32.877 14.985 1.00 49.19 604 VAL A N 1
ATOM 4829 C CA . VAL A 1 604 ? -15.502 -33.978 14.057 1.00 49.19 604 VAL A CA 1
ATOM 4830 C C . VAL A 1 604 ? -15.318 -33.734 12.538 1.00 49.19 604 VAL A C 1
ATOM 4832 O O . VAL A 1 604 ? -15.901 -34.430 11.714 1.00 49.19 604 VAL A O 1
ATOM 4835 N N . GLY A 1 605 ? -14.507 -32.761 12.110 1.00 61.59 605 GLY A N 1
ATOM 4836 C CA . GLY A 1 605 ? -14.432 -32.419 10.676 1.00 61.59 605 GLY A CA 1
ATOM 4837 C C . GLY A 1 605 ? -15.730 -31.784 10.149 1.00 61.59 605 GLY A C 1
ATOM 4838 O O . GLY A 1 605 ? -15.928 -31.706 8.938 1.00 61.59 605 GLY A O 1
ATOM 4839 N N . ALA A 1 606 ? -16.598 -31.300 11.048 1.00 75.44 606 ALA A N 1
ATOM 4840 C CA . ALA A 1 606 ? -17.856 -30.637 10.719 1.00 75.44 606 ALA A CA 1
ATOM 4841 C C . ALA A 1 606 ? -17.666 -29.435 9.783 1.00 75.44 606 ALA A C 1
ATOM 4843 O O . ALA A 1 606 ? -18.471 -29.257 8.878 1.00 75.44 606 ALA A O 1
ATOM 4844 N N . GLY A 1 607 ? -16.582 -28.661 9.928 1.00 76.38 607 GLY A N 1
ATOM 4845 C CA . GLY A 1 607 ? -16.250 -27.583 8.989 1.00 76.38 607 GLY A CA 1
ATOM 4846 C C . GLY A 1 607 ? -15.989 -28.079 7.562 1.00 76.38 607 GLY A C 1
ATOM 4847 O O . GLY A 1 607 ? -16.416 -27.438 6.606 1.00 76.38 607 GLY A O 1
ATOM 4848 N N . VAL A 1 608 ? -15.367 -29.254 7.408 1.00 83.25 608 VAL A N 1
ATOM 4849 C CA . VAL A 1 608 ? -15.147 -29.887 6.097 1.00 83.25 608 VAL A CA 1
ATOM 4850 C C . VAL A 1 608 ? -16.464 -30.396 5.520 1.00 83.25 608 VAL A C 1
ATOM 4852 O O . VAL A 1 608 ? -16.753 -30.124 4.359 1.00 83.25 608 VAL A O 1
ATOM 4855 N N . ILE A 1 609 ? -17.272 -31.088 6.332 1.00 87.88 609 ILE A N 1
ATOM 4856 C CA . ILE A 1 609 ? -18.605 -31.561 5.930 1.00 87.88 609 ILE A CA 1
ATOM 4857 C C . ILE A 1 609 ? -19.442 -30.369 5.474 1.00 87.88 609 ILE A C 1
ATOM 4859 O O . ILE A 1 609 ? -19.884 -30.337 4.337 1.00 87.88 609 ILE A O 1
ATOM 4863 N N . LEU A 1 610 ? -19.589 -29.347 6.314 1.00 83.56 610 LEU A N 1
ATOM 4864 C CA . LEU A 1 610 ? -20.415 -28.183 6.022 1.00 83.56 610 LEU A CA 1
ATOM 4865 C C . LEU A 1 610 ? -19.925 -27.421 4.778 1.00 83.56 610 LEU A C 1
ATOM 4867 O O . LEU A 1 610 ? -20.746 -26.961 3.991 1.00 83.56 610 LEU A O 1
ATOM 4871 N N . CYS A 1 611 ? -18.608 -27.331 4.562 1.00 85.38 611 CYS A N 1
ATOM 4872 C CA . CYS A 1 611 ? -18.032 -26.744 3.349 1.00 85.38 611 CYS A CA 1
ATOM 4873 C C . CYS A 1 611 ? -18.419 -27.541 2.091 1.00 85.38 611 CYS A C 1
ATOM 4875 O O . CYS A 1 611 ? -18.881 -26.958 1.114 1.00 85.38 611 CYS A O 1
ATOM 4877 N N . ILE A 1 612 ? -18.295 -28.870 2.135 1.00 89.69 612 ILE A N 1
ATOM 4878 C CA . ILE A 1 612 ? -18.696 -29.763 1.040 1.00 89.69 612 ILE A CA 1
ATOM 4879 C C . ILE A 1 612 ? -20.207 -29.678 0.785 1.00 89.69 612 ILE A C 1
ATOM 4881 O O . ILE A 1 612 ? -20.628 -29.575 -0.363 1.00 89.69 612 ILE A O 1
ATOM 4885 N N . GLU A 1 613 ? -21.017 -29.706 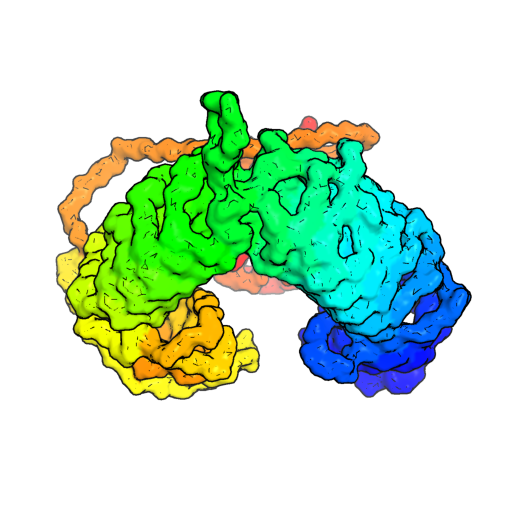1.842 1.00 88.69 613 GLU A N 1
ATOM 4886 C CA . GLU A 1 613 ? -22.481 -29.657 1.776 1.00 88.69 613 GLU A CA 1
ATOM 4887 C C . GLU A 1 613 ? -22.979 -28.355 1.145 1.00 88.69 613 GLU A C 1
ATOM 4889 O O . GLU A 1 613 ? -23.744 -28.401 0.183 1.00 88.69 613 GLU A O 1
ATOM 4894 N N . LYS A 1 614 ? -22.470 -27.200 1.598 1.00 84.44 614 LYS A N 1
ATOM 4895 C CA . LYS A 1 614 ? -22.787 -25.910 0.968 1.00 84.44 614 LYS A CA 1
ATOM 4896 C C . LYS A 1 614 ? -22.360 -25.875 -0.494 1.00 84.44 614 LYS A C 1
ATOM 4898 O O . LYS A 1 614 ? -23.077 -25.346 -1.336 1.00 84.44 614 LYS A O 1
ATOM 4903 N N . ALA A 1 615 ? -21.200 -26.453 -0.808 1.00 84.00 615 ALA A N 1
ATOM 4904 C CA . ALA A 1 615 ? -20.705 -26.497 -2.175 1.00 84.00 615 ALA A CA 1
ATOM 4905 C C . ALA A 1 615 ? -21.622 -27.334 -3.075 1.00 84.00 615 ALA A C 1
ATOM 4907 O O . ALA A 1 615 ? -21.858 -26.953 -4.222 1.00 84.00 615 ALA A O 1
ATOM 4908 N N . LEU A 1 616 ? -22.132 -28.466 -2.591 1.00 85.19 616 LEU A N 1
ATOM 4909 C CA . LEU A 1 616 ? -23.117 -29.269 -3.320 1.00 85.19 616 LEU A CA 1
ATOM 4910 C C . LEU A 1 616 ? -24.424 -28.492 -3.520 1.00 85.19 616 LEU A C 1
ATOM 4912 O O . LEU A 1 616 ? -24.952 -28.481 -4.629 1.00 85.19 616 LEU A O 1
ATOM 4916 N N . GLU A 1 617 ? -24.904 -27.815 -2.474 1.00 84.31 617 GLU A N 1
ATOM 4917 C CA . GLU A 1 617 ? -26.134 -27.019 -2.506 1.00 84.31 617 GLU A CA 1
ATOM 4918 C C . GLU A 1 617 ? -26.066 -25.896 -3.550 1.00 84.31 617 GLU A C 1
ATOM 4920 O O . GLU A 1 617 ? -26.928 -25.831 -4.423 1.00 84.31 617 GLU A O 1
ATOM 4925 N N . GLN A 1 618 ? -25.013 -25.072 -3.536 1.00 80.38 618 GLN A N 1
ATOM 4926 C CA . GLN A 1 618 ? -24.896 -23.949 -4.477 1.00 80.38 618 GLN A CA 1
ATOM 4927 C C . GLN A 1 618 ? -24.606 -24.383 -5.916 1.00 80.38 618 GLN A C 1
ATOM 4929 O O . GLN A 1 618 ? -25.038 -23.728 -6.860 1.00 80.38 618 GLN A O 1
ATOM 4934 N N . SER A 1 619 ? -23.863 -25.475 -6.112 1.00 81.88 619 SER A N 1
ATOM 4935 C CA . SER A 1 619 ? -23.551 -25.959 -7.465 1.00 81.88 619 SER A CA 1
ATOM 4936 C C . SER A 1 619 ? -24.685 -26.766 -8.101 1.00 81.88 619 SER A C 1
ATOM 4938 O O . SER A 1 619 ? -24.667 -26.998 -9.310 1.00 81.88 619 SER A O 1
ATOM 4940 N N . GLY A 1 620 ? -25.644 -27.248 -7.302 1.00 83.88 620 GLY A N 1
ATOM 4941 C CA . GLY A 1 620 ? -26.688 -28.171 -7.750 1.00 83.88 620 GLY A CA 1
ATOM 4942 C C . GLY A 1 620 ? -26.165 -29.553 -8.171 1.00 83.88 620 GLY A C 1
ATOM 4943 O O . GLY A 1 620 ? -26.878 -30.306 -8.837 1.00 83.88 620 GLY A O 1
ATOM 4944 N N . VAL A 1 621 ? -24.920 -29.900 -7.824 1.00 87.81 621 VAL A N 1
ATOM 4945 C CA . VAL A 1 621 ? -24.303 -31.194 -8.150 1.00 87.81 621 VAL A CA 1
ATOM 4946 C C . VAL A 1 621 ? -24.893 -32.305 -7.276 1.00 87.81 621 VAL A C 1
ATOM 4948 O O . VAL A 1 621 ? -24.913 -32.209 -6.050 1.00 87.81 621 VAL A O 1
ATOM 4951 N N . SER A 1 622 ? -25.300 -33.418 -7.897 1.00 89.19 622 SER A N 1
ATOM 4952 C CA . SER A 1 622 ? -25.723 -34.619 -7.165 1.00 89.19 622 SER A CA 1
ATOM 4953 C C . SER A 1 622 ? -24.518 -35.357 -6.577 1.00 89.19 622 SER A C 1
ATOM 4955 O O . SER A 1 622 ? -23.501 -35.549 -7.248 1.00 89.19 622 SER A O 1
ATOM 4957 N N . ARG A 1 623 ? -24.635 -35.856 -5.341 1.00 91.19 623 ARG A N 1
ATOM 4958 C CA . ARG A 1 623 ? -23.558 -36.599 -4.649 1.00 91.19 623 ARG A CA 1
ATOM 4959 C C . ARG A 1 623 ? -23.097 -37.838 -5.417 1.00 91.19 623 ARG A C 1
ATOM 4961 O O . ARG A 1 623 ? -21.936 -38.235 -5.344 1.00 91.19 623 ARG A O 1
ATOM 4968 N N . GLU A 1 624 ? -24.014 -38.458 -6.146 1.00 91.69 624 GLU A N 1
ATOM 4969 C CA . GLU A 1 624 ? -23.802 -39.660 -6.949 1.00 91.69 624 GLU A CA 1
ATOM 4970 C C . GLU A 1 624 ? -22.951 -39.380 -8.199 1.00 91.69 624 GLU A C 1
ATOM 4972 O O . GLU A 1 624 ? -22.294 -40.287 -8.718 1.00 91.69 624 GLU A O 1
ATOM 4977 N N . ASP A 1 625 ? -22.915 -38.127 -8.661 1.00 91.12 625 ASP A N 1
ATOM 4978 C CA . ASP A 1 625 ? -22.121 -37.710 -9.817 1.00 91.12 625 ASP A CA 1
ATOM 4979 C C . ASP A 1 625 ? -20.667 -37.384 -9.448 1.00 91.12 625 ASP A C 1
ATOM 4981 O O . ASP A 1 625 ? -19.790 -37.405 -10.316 1.00 91.12 625 ASP A O 1
ATOM 4985 N N . VAL A 1 626 ? -20.372 -37.150 -8.166 1.00 93.44 626 VAL A N 1
ATOM 4986 C CA . VAL A 1 626 ? -19.005 -36.930 -7.673 1.00 93.44 626 VAL A CA 1
ATOM 4987 C C . VAL A 1 626 ? -18.261 -38.260 -7.606 1.00 93.44 626 VAL A C 1
ATOM 4989 O O . VAL A 1 626 ? -18.430 -39.038 -6.670 1.00 93.44 626 VAL A O 1
ATOM 4992 N N . ASN A 1 627 ? -17.402 -38.525 -8.593 1.00 94.69 627 ASN A N 1
ATOM 4993 C CA . ASN A 1 627 ? -16.623 -39.767 -8.666 1.00 94.69 627 ASN A CA 1
ATOM 4994 C C . ASN A 1 627 ? -15.105 -39.567 -8.535 1.00 94.69 627 ASN A C 1
ATOM 4996 O O . ASN A 1 627 ? -14.357 -40.546 -8.500 1.00 94.69 627 ASN A O 1
ATOM 5000 N N . TYR A 1 628 ? -14.633 -38.323 -8.426 1.00 96.31 628 TYR A N 1
ATOM 5001 C CA . TYR A 1 628 ? -13.223 -38.018 -8.197 1.00 96.31 628 TYR A CA 1
ATOM 5002 C C . TYR A 1 628 ? -13.045 -36.922 -7.149 1.00 96.31 628 TYR A C 1
ATOM 5004 O O . TYR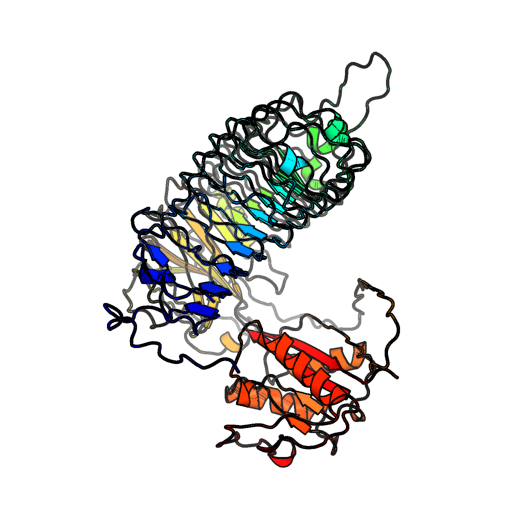 A 1 628 ? -13.700 -35.886 -7.207 1.00 96.31 628 TYR A O 1
ATOM 5012 N N . ILE A 1 629 ? -12.122 -37.120 -6.213 1.00 95.94 629 ILE A N 1
ATOM 5013 C CA . ILE A 1 629 ? -11.763 -36.116 -5.212 1.00 95.94 629 ILE A CA 1
ATOM 5014 C C . ILE A 1 629 ? -10.249 -35.970 -5.184 1.00 95.94 629 ILE A C 1
ATOM 5016 O O . ILE A 1 629 ? -9.533 -36.930 -4.907 1.00 95.94 629 ILE A O 1
ATOM 5020 N N . ASN A 1 630 ? -9.767 -34.754 -5.423 1.00 95.94 630 ASN A N 1
ATOM 5021 C CA . ASN A 1 630 ? -8.423 -34.357 -5.049 1.00 95.94 630 ASN A CA 1
ATOM 5022 C C . ASN A 1 630 ? -8.462 -33.742 -3.641 1.00 95.94 630 ASN A C 1
ATOM 5024 O O . ASN A 1 630 ? -8.812 -32.575 -3.457 1.00 95.94 630 ASN A O 1
ATOM 5028 N N . ALA A 1 631 ? -8.156 -34.573 -2.650 1.00 94.31 631 ALA A N 1
ATOM 5029 C CA . ALA A 1 631 ? -8.136 -34.225 -1.243 1.00 94.31 631 ALA A CA 1
ATOM 5030 C C . ALA A 1 631 ? -6.963 -33.299 -0.909 1.00 94.31 631 ALA A C 1
ATOM 5032 O O . ALA A 1 631 ? -5.908 -33.332 -1.548 1.00 94.31 631 ALA A O 1
ATOM 5033 N N . HIS A 1 632 ? -7.146 -32.525 0.159 1.00 93.31 632 HIS A N 1
ATOM 5034 C CA . HIS A 1 632 ? -6.092 -31.671 0.682 1.00 93.31 632 HIS A CA 1
ATOM 5035 C C . HIS A 1 632 ? -4.938 -32.518 1.248 1.00 93.31 632 HIS A C 1
ATOM 5037 O O . HIS A 1 632 ? -3.801 -32.299 0.849 1.00 93.31 632 HIS A O 1
ATOM 5043 N N . ALA A 1 633 ? -5.220 -33.509 2.102 1.00 89.31 633 ALA A N 1
ATOM 5044 C CA . ALA A 1 633 ? -4.298 -34.533 2.614 1.00 89.31 633 ALA A CA 1
ATOM 5045 C C . ALA A 1 633 ? -2.861 -34.030 2.865 1.00 89.31 633 ALA A C 1
ATOM 5047 O O . ALA A 1 633 ? -1.959 -34.225 2.042 1.00 89.31 633 ALA A O 1
ATOM 5048 N N . THR A 1 634 ? -2.663 -33.321 3.977 1.00 86.38 634 THR A N 1
ATOM 5049 C CA . THR A 1 634 ? -1.388 -32.668 4.323 1.00 86.38 634 THR A CA 1
ATOM 5050 C C . THR A 1 634 ? -0.360 -33.629 4.907 1.00 86.38 634 THR A C 1
ATOM 5052 O O . THR A 1 634 ? 0.732 -33.187 5.262 1.00 86.38 634 THR A O 1
ATOM 5055 N N . SER A 1 635 ? -0.675 -34.928 4.965 1.00 83.38 635 SER A N 1
ATOM 5056 C CA . SER A 1 635 ? 0.120 -35.954 5.638 1.00 83.38 635 SER A CA 1
ATOM 5057 C C . SER A 1 635 ? 0.164 -35.755 7.157 1.00 83.38 635 SER A C 1
ATOM 5059 O O . SER A 1 635 ? 1.133 -36.152 7.808 1.00 83.38 635 SER A O 1
ATOM 5061 N N . THR A 1 636 ? -0.873 -35.129 7.729 1.00 82.56 636 THR A N 1
ATOM 5062 C CA . THR A 1 636 ? -1.037 -34.993 9.183 1.00 82.56 636 THR A CA 1
ATOM 5063 C C . THR A 1 636 ? -2.031 -36.049 9.676 1.00 82.56 636 THR A C 1
ATOM 5065 O O . THR A 1 636 ? -3.183 -36.007 9.249 1.00 82.56 636 THR A O 1
ATOM 5068 N N . PRO A 1 637 ? -1.658 -36.967 10.593 1.00 76.62 637 PRO A N 1
ATOM 5069 C CA . PRO A 1 637 ? -2.527 -38.096 10.959 1.00 76.62 637 PRO A CA 1
ATOM 5070 C C . PRO A 1 637 ? -3.927 -37.671 11.433 1.00 76.62 637 PRO A C 1
ATOM 5072 O O . PRO A 1 637 ? -4.947 -38.201 11.000 1.00 76.62 637 PRO A O 1
ATOM 5075 N N . ALA A 1 638 ? -4.000 -36.638 12.280 1.00 77.31 638 ALA A N 1
ATOM 5076 C CA . ALA A 1 638 ? -5.276 -36.129 12.780 1.00 77.31 638 ALA A CA 1
ATOM 5077 C C . ALA A 1 638 ? -6.105 -35.412 11.697 1.00 77.31 638 ALA A C 1
ATOM 5079 O O . ALA A 1 638 ? -7.331 -35.528 11.686 1.00 77.31 638 ALA A O 1
ATOM 5080 N N . GLY A 1 639 ? -5.460 -34.653 10.804 1.00 82.75 639 GLY A N 1
ATOM 5081 C CA . GLY A 1 639 ? -6.136 -33.884 9.756 1.00 82.75 639 GLY A CA 1
ATOM 5082 C C . GLY A 1 639 ? -6.646 -34.769 8.623 1.00 82.75 639 GLY A C 1
ATOM 5083 O O . GLY A 1 639 ? -7.795 -34.632 8.199 1.00 82.75 639 GLY A O 1
ATOM 5084 N N . ASP A 1 640 ? -5.825 -35.721 8.187 1.00 87.38 640 ASP A N 1
ATOM 5085 C CA . ASP A 1 640 ? -6.145 -36.632 7.092 1.00 87.38 640 ASP A CA 1
ATOM 5086 C C . ASP A 1 640 ? -7.277 -37.589 7.494 1.00 87.38 640 ASP A C 1
ATOM 5088 O O . ASP A 1 640 ? -8.220 -37.768 6.722 1.00 87.38 640 ASP A O 1
ATOM 5092 N N . LEU A 1 641 ? -7.279 -38.102 8.734 1.00 86.69 641 LEU A N 1
ATOM 5093 C CA . LEU A 1 641 ? -8.373 -38.937 9.242 1.00 86.69 641 LEU A CA 1
ATOM 5094 C C . LEU A 1 641 ? -9.690 -38.152 9.377 1.00 86.69 641 LEU A C 1
ATOM 5096 O O . LEU A 1 641 ? -10.753 -38.653 9.004 1.00 86.69 641 LEU A O 1
ATOM 5100 N N . LYS A 1 642 ? -9.641 -36.898 9.856 1.00 86.69 642 LYS A N 1
ATOM 5101 C CA . LYS A 1 642 ? -10.818 -36.005 9.906 1.00 86.69 642 LYS A CA 1
ATOM 5102 C C . LYS A 1 642 ? -11.368 -35.732 8.502 1.00 86.69 642 LYS A C 1
ATOM 5104 O O . LYS A 1 642 ? -12.576 -35.838 8.293 1.00 86.69 642 LYS A O 1
ATOM 5109 N N . GLN A 1 643 ? -10.499 -35.411 7.540 1.00 89.94 643 GLN A N 1
ATOM 5110 C CA . GLN A 1 643 ? -10.901 -35.187 6.151 1.00 89.94 643 GLN A CA 1
ATOM 5111 C C . GLN A 1 643 ? -11.497 -36.457 5.540 1.00 89.94 643 GLN A C 1
ATOM 5113 O O . GLN A 1 643 ? -12.556 -36.392 4.924 1.00 89.94 643 GLN A O 1
ATOM 5118 N N . TYR A 1 644 ? -10.857 -37.609 5.733 1.00 90.81 644 TYR A N 1
ATOM 5119 C CA . TYR A 1 644 ? -11.352 -38.889 5.241 1.00 90.81 644 TYR A CA 1
ATOM 5120 C C . TYR A 1 644 ? -12.749 -39.201 5.792 1.00 90.81 644 TYR A C 1
ATOM 5122 O O . TYR A 1 644 ? -13.664 -39.467 5.016 1.00 90.81 644 TYR A O 1
ATOM 5130 N N . ASN A 1 645 ? -12.958 -39.073 7.105 1.00 89.56 645 ASN A N 1
ATOM 5131 C CA . ASN A 1 645 ? -14.266 -39.304 7.724 1.00 89.56 645 ASN A CA 1
ATOM 5132 C C . ASN A 1 645 ? -15.347 -38.356 7.184 1.00 89.56 645 ASN A C 1
ATOM 5134 O O . ASN A 1 645 ? -16.473 -38.794 6.950 1.00 89.56 645 ASN A O 1
ATOM 5138 N N . ALA A 1 646 ? -15.007 -37.091 6.916 1.00 90.50 646 ALA A N 1
ATOM 5139 C CA . ALA A 1 646 ? -15.915 -36.147 6.268 1.00 90.50 646 ALA A CA 1
ATOM 5140 C C . ALA A 1 646 ? -16.274 -36.580 4.833 1.00 90.50 646 ALA A C 1
ATOM 5142 O O . ALA A 1 646 ? -17.443 -36.553 4.453 1.00 90.50 646 ALA A O 1
ATOM 5143 N N . LEU A 1 647 ? -15.299 -37.056 4.050 1.00 92.62 647 LEU A N 1
ATOM 5144 C CA . LEU A 1 647 ? -15.554 -37.583 2.706 1.00 92.62 647 LEU A CA 1
ATOM 5145 C C . LEU A 1 647 ? -16.453 -38.826 2.735 1.00 92.62 647 LEU A C 1
ATOM 5147 O O . LEU A 1 647 ? -17.360 -38.939 1.913 1.00 92.62 647 LEU A O 1
ATOM 5151 N N . ILE A 1 648 ? -16.245 -39.740 3.687 1.00 91.69 648 ILE A N 1
ATOM 5152 C CA . ILE A 1 648 ? -17.105 -40.919 3.863 1.00 91.69 648 ILE A CA 1
ATOM 5153 C C . ILE A 1 648 ? -18.509 -40.520 4.321 1.00 91.69 648 ILE A C 1
ATOM 5155 O O . ILE A 1 648 ? -19.488 -41.091 3.843 1.00 91.69 648 ILE A O 1
ATOM 5159 N N . HIS A 1 649 ? -18.632 -39.518 5.191 1.00 90.62 649 HIS A N 1
ATOM 5160 C CA . HIS A 1 649 ? -19.927 -38.979 5.591 1.00 90.62 649 HIS A CA 1
ATOM 5161 C C . HIS A 1 649 ? -20.703 -38.428 4.384 1.00 90.62 649 HIS A C 1
ATOM 5163 O O . HIS A 1 649 ? -21.863 -38.787 4.184 1.00 90.62 649 HIS A O 1
ATOM 5169 N N . CYS A 1 650 ? -20.054 -37.616 3.543 1.00 90.38 650 CYS A N 1
ATOM 5170 C CA . CYS A 1 650 ? -20.707 -36.971 2.405 1.00 90.38 650 CYS A CA 1
ATOM 5171 C C . CYS A 1 650 ? -20.942 -37.913 1.211 1.00 90.38 650 CYS A C 1
ATOM 5173 O O . CYS A 1 650 ? -21.969 -37.786 0.539 1.00 90.38 650 CYS A O 1
ATOM 5175 N N . PHE A 1 651 ? -20.018 -38.846 0.944 1.00 92.31 651 PHE A N 1
ATOM 5176 C CA . PHE A 1 651 ? -19.958 -39.623 -0.306 1.00 92.31 651 PHE A CA 1
ATOM 5177 C C . PHE A 1 651 ? -19.774 -41.134 -0.128 1.00 92.31 651 PHE A C 1
ATOM 5179 O O . PHE A 1 651 ? -19.715 -41.852 -1.123 1.00 92.31 651 PHE A O 1
ATOM 5186 N N . GLY A 1 652 ? -19.708 -41.665 1.096 1.00 82.75 652 GLY A N 1
ATOM 5187 C CA . GLY A 1 652 ? -19.368 -43.074 1.360 1.00 82.75 652 GLY A CA 1
ATOM 5188 C C . GLY A 1 652 ? -20.329 -44.112 0.764 1.00 82.75 652 GLY A C 1
ATOM 5189 O O . GLY A 1 652 ? -20.015 -45.298 0.735 1.00 82.75 652 GLY A O 1
ATOM 5190 N N . LYS A 1 653 ? -21.492 -43.683 0.257 1.00 86.44 653 LYS A N 1
ATOM 5191 C CA . LYS A 1 653 ? -22.445 -44.529 -0.479 1.00 86.44 653 LYS A CA 1
ATOM 5192 C C . LYS A 1 653 ? -22.159 -44.619 -1.986 1.00 86.44 653 LYS A C 1
ATOM 5194 O O . LYS A 1 653 ? -22.815 -45.410 -2.657 1.00 86.44 653 LYS A O 1
ATOM 5199 N N . ASN A 1 654 ? -21.220 -43.835 -2.523 1.00 90.06 654 ASN A N 1
ATOM 5200 C CA . ASN A 1 654 ? -20.885 -43.818 -3.946 1.00 90.06 654 ASN A CA 1
ATOM 5201 C C . ASN A 1 654 ? -19.761 -44.833 -4.264 1.00 90.06 654 ASN A C 1
ATOM 5203 O O . ASN A 1 654 ? -18.601 -44.581 -3.929 1.00 90.06 654 ASN A O 1
ATOM 5207 N N . PRO A 1 655 ? -20.053 -45.967 -4.933 1.00 87.06 655 PRO A N 1
ATOM 5208 C CA . PRO A 1 655 ? -19.048 -46.996 -5.225 1.00 87.06 655 PRO A CA 1
ATOM 5209 C C . PRO A 1 655 ? -18.009 -46.562 -6.278 1.00 87.06 655 PRO A C 1
ATOM 5211 O O . PRO A 1 655 ? -16.916 -47.140 -6.356 1.00 87.06 655 PRO A O 1
ATOM 5214 N N . ASP A 1 656 ? -18.319 -45.538 -7.078 1.00 90.44 656 ASP A N 1
ATOM 5215 C CA . ASP A 1 656 ? -17.443 -45.023 -8.134 1.00 90.44 656 ASP A CA 1
ATOM 5216 C C . ASP A 1 656 ? -16.419 -44.006 -7.608 1.00 90.44 656 ASP A C 1
ATOM 5218 O O . ASP A 1 656 ? -15.504 -43.622 -8.338 1.00 90.44 656 ASP A O 1
ATOM 5222 N N . LEU A 1 657 ? -16.535 -43.596 -6.340 1.00 93.44 657 LEU A N 1
ATOM 5223 C CA . LEU A 1 657 ? -15.697 -42.571 -5.730 1.00 93.44 657 LEU A CA 1
ATOM 5224 C C . LEU A 1 657 ? -14.224 -42.982 -5.675 1.00 93.44 657 LEU A C 1
ATOM 5226 O O . LEU A 1 657 ? -13.884 -44.045 -5.152 1.00 93.44 657 LEU A O 1
ATOM 5230 N N . ARG A 1 658 ? -13.330 -42.120 -6.165 1.00 94.19 658 ARG A N 1
ATOM 5231 C CA . ARG A 1 658 ? -11.877 -42.273 -6.009 1.00 94.19 658 ARG A CA 1
ATOM 5232 C C . ARG A 1 658 ? -11.255 -41.011 -5.424 1.00 94.19 658 ARG A C 1
ATOM 5234 O O . ARG A 1 658 ? -11.533 -39.913 -5.900 1.00 94.19 658 ARG A O 1
ATOM 5241 N N . VAL A 1 659 ? -10.392 -41.183 -4.425 1.00 94.69 659 VAL A N 1
ATOM 5242 C CA . VAL A 1 659 ? -9.737 -40.098 -3.685 1.00 94.69 659 VAL A CA 1
ATOM 5243 C C . VAL A 1 659 ? -8.232 -40.114 -3.940 1.00 94.69 659 VAL A C 1
ATOM 5245 O O . VAL A 1 659 ? -7.574 -41.150 -3.868 1.00 94.69 659 VAL A O 1
ATOM 5248 N N . ASN A 1 660 ? -7.680 -38.945 -4.232 1.00 93.75 660 ASN A N 1
ATOM 5249 C CA . ASN A 1 660 ? -6.291 -38.722 -4.597 1.00 93.75 660 ASN A CA 1
ATOM 5250 C C . ASN A 1 660 ? -5.753 -37.462 -3.912 1.00 93.75 660 ASN A C 1
ATOM 5252 O O . ASN A 1 660 ? -6.531 -36.619 -3.491 1.00 93.75 660 ASN A O 1
ATOM 5256 N N . SER A 1 661 ? -4.430 -37.313 -3.813 1.00 92.50 661 SER A N 1
ATOM 5257 C CA . SER A 1 661 ? -3.809 -36.048 -3.392 1.00 92.50 661 SER A CA 1
ATOM 5258 C C . SER A 1 661 ? -2.539 -35.758 -4.179 1.00 92.50 661 SER A C 1
ATOM 5260 O O . SER A 1 661 ? -1.664 -36.620 -4.334 1.00 92.50 661 SER A O 1
ATOM 5262 N N . THR A 1 662 ? -2.439 -34.536 -4.696 1.00 91.62 662 THR A N 1
ATOM 5263 C CA . THR A 1 662 ? -1.258 -34.036 -5.409 1.00 91.62 662 THR A CA 1
ATOM 5264 C C . THR A 1 662 ? -0.027 -33.958 -4.511 1.00 91.62 662 THR A C 1
ATOM 5266 O O . THR A 1 662 ? 1.088 -34.162 -4.998 1.00 91.62 662 THR A O 1
ATOM 5269 N N . LYS A 1 663 ? -0.213 -33.728 -3.202 1.00 90.25 663 LYS A N 1
ATOM 5270 C CA . LYS A 1 663 ? 0.877 -33.536 -2.231 1.00 90.25 663 LYS A CA 1
ATOM 5271 C C . LYS A 1 663 ? 1.788 -34.749 -2.101 1.00 90.25 663 LYS A C 1
ATOM 5273 O O . LYS A 1 663 ? 2.980 -34.586 -1.866 1.00 90.25 663 LYS A O 1
ATOM 5278 N N . SER A 1 664 ? 1.256 -35.937 -2.375 1.00 84.06 664 SER A N 1
ATOM 5279 C CA . SER A 1 664 ? 2.028 -37.179 -2.475 1.00 84.06 664 SER A CA 1
ATOM 5280 C C . SER A 1 664 ? 3.219 -37.076 -3.448 1.00 84.06 664 SER A C 1
ATOM 5282 O O . SER A 1 664 ? 4.265 -37.681 -3.216 1.00 84.06 664 SER A O 1
ATOM 5284 N N . MET A 1 665 ? 3.092 -36.272 -4.513 1.00 86.88 665 MET A N 1
ATOM 5285 C CA . MET A 1 665 ? 4.107 -36.105 -5.560 1.00 86.88 665 MET A CA 1
ATOM 5286 C C . MET A 1 665 ? 4.920 -34.817 -5.439 1.00 86.88 665 MET A C 1
ATOM 5288 O O . MET A 1 665 ? 6.088 -34.799 -5.821 1.00 86.88 665 MET A O 1
ATOM 5292 N N . ILE A 1 666 ? 4.295 -33.729 -4.984 1.00 86.00 666 ILE A N 1
ATOM 5293 C CA . ILE A 1 666 ? 4.883 -32.378 -5.058 1.00 86.00 666 ILE A CA 1
ATOM 5294 C C . ILE A 1 666 ? 5.129 -31.737 -3.688 1.00 86.00 666 ILE A C 1
ATOM 5296 O O . ILE A 1 666 ? 5.659 -30.630 -3.626 1.00 86.00 666 ILE A O 1
ATOM 5300 N N . GLY A 1 667 ? 4.751 -32.414 -2.600 1.00 83.69 667 GLY A N 1
ATOM 5301 C CA . GLY A 1 667 ? 4.739 -31.849 -1.254 1.00 83.69 667 GLY A CA 1
ATOM 5302 C C . GLY A 1 667 ? 3.632 -30.810 -1.051 1.00 83.69 667 GLY A C 1
ATOM 5303 O O . GLY A 1 667 ? 2.802 -30.558 -1.926 1.00 83.69 667 GLY A O 1
ATOM 5304 N N . HIS A 1 668 ? 3.604 -30.198 0.132 1.00 82.88 668 HIS A N 1
ATOM 5305 C CA . HIS A 1 668 ? 2.662 -29.125 0.441 1.00 82.88 668 HIS A CA 1
ATOM 5306 C C . HIS A 1 668 ? 3.210 -27.774 -0.040 1.00 82.88 668 HIS A C 1
ATOM 5308 O O . HIS A 1 668 ? 4.248 -27.315 0.427 1.00 82.88 668 HIS A O 1
ATOM 5314 N N . LEU A 1 669 ? 2.496 -27.104 -0.949 1.00 79.44 669 LEU A N 1
ATOM 5315 C CA . LEU A 1 669 ? 2.945 -25.851 -1.575 1.00 79.44 669 LEU A CA 1
ATOM 5316 C C . LEU A 1 669 ? 2.456 -24.579 -0.855 1.00 79.44 669 LEU A C 1
ATOM 5318 O O . LEU A 1 669 ? 2.363 -23.517 -1.474 1.00 79.44 669 LEU A O 1
ATOM 5322 N N . LEU A 1 670 ? 2.112 -24.677 0.436 1.00 82.00 670 LEU A N 1
ATOM 5323 C CA . LEU A 1 670 ? 1.529 -23.588 1.235 1.00 82.00 670 LEU A CA 1
ATOM 5324 C C . LEU A 1 670 ? 0.386 -22.885 0.471 1.00 82.00 670 LEU A C 1
ATOM 5326 O O . LEU A 1 670 ? -0.506 -23.572 -0.032 1.00 82.00 670 LEU A O 1
ATOM 5330 N N . GLY A 1 671 ? 0.426 -21.557 0.325 1.00 75.94 671 GLY A N 1
ATOM 5331 C CA . GLY A 1 671 ? -0.620 -20.770 -0.343 1.00 75.94 671 GLY A CA 1
ATOM 5332 C C . GLY A 1 671 ? -0.875 -21.130 -1.814 1.00 75.94 671 GLY A C 1
ATOM 5333 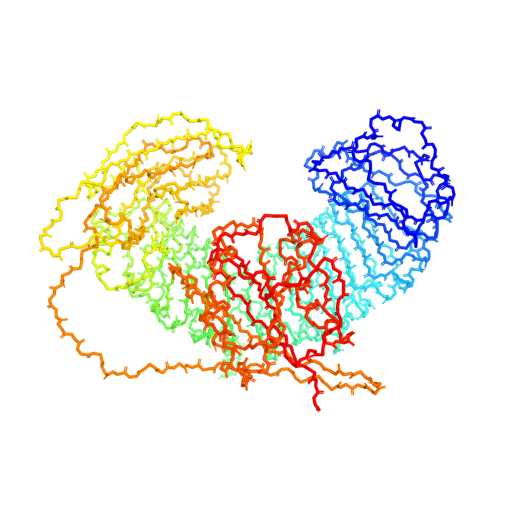O O . GLY A 1 671 ? -1.955 -20.857 -2.321 1.00 75.94 671 GLY A O 1
ATOM 5334 N N . ALA A 1 672 ? 0.061 -21.797 -2.500 1.00 83.94 672 ALA A N 1
ATOM 5335 C CA . ALA A 1 672 ? -0.151 -22.250 -3.879 1.00 83.94 672 ALA A CA 1
ATOM 5336 C C . ALA A 1 672 ? -0.908 -23.590 -3.977 1.00 83.94 672 ALA A C 1
ATOM 5338 O O . ALA A 1 672 ? -1.251 -24.015 -5.081 1.00 83.94 672 ALA A O 1
ATOM 5339 N N . SER A 1 673 ? -1.166 -24.269 -2.851 1.00 85.00 673 SER A N 1
ATOM 5340 C CA . SER A 1 673 ? -1.736 -25.626 -2.851 1.00 85.00 673 SER A CA 1
ATOM 5341 C C . SER A 1 673 ? -3.114 -25.668 -3.508 1.00 85.00 673 SER A C 1
ATOM 5343 O O . SER A 1 673 ? -3.320 -26.494 -4.392 1.00 85.00 673 SER A O 1
ATOM 5345 N N . GLY A 1 674 ? -4.009 -24.730 -3.174 1.00 85.50 674 GLY A N 1
ATOM 5346 C CA . GLY A 1 674 ? -5.376 -24.750 -3.701 1.00 85.50 674 GLY A CA 1
ATOM 5347 C C . GLY A 1 674 ? -5.457 -24.609 -5.221 1.00 85.50 674 GLY A C 1
ATOM 5348 O O . GLY A 1 674 ? -6.187 -25.345 -5.879 1.00 85.50 674 GLY A O 1
ATOM 5349 N N . VAL A 1 675 ? -4.617 -23.754 -5.812 1.00 87.12 675 VAL A N 1
ATOM 5350 C CA . VAL A 1 675 ? -4.554 -23.598 -7.276 1.00 87.12 675 VAL A CA 1
ATOM 5351 C C . VAL A 1 675 ? -4.047 -24.877 -7.945 1.00 87.12 675 VAL A C 1
ATOM 5353 O O . VAL A 1 675 ? -4.579 -25.293 -8.971 1.00 87.12 675 VAL A O 1
ATOM 5356 N N . VAL A 1 676 ? -3.032 -25.535 -7.380 1.00 90.81 676 VAL A N 1
ATOM 5357 C CA . VAL A 1 676 ? -2.489 -26.772 -7.965 1.00 90.81 676 VAL A CA 1
ATOM 5358 C C . VAL A 1 676 ? -3.466 -27.942 -7.825 1.00 90.81 676 VAL A C 1
ATOM 5360 O O . VAL A 1 676 ? -3.574 -28.761 -8.737 1.00 90.81 676 VAL A O 1
ATOM 5363 N N . GLU A 1 677 ? -4.200 -28.004 -6.718 1.00 93.19 677 GLU A N 1
ATOM 5364 C CA . GLU A 1 677 ? -5.268 -28.978 -6.475 1.00 93.19 677 GLU A CA 1
ATOM 5365 C C . GLU A 1 677 ? -6.422 -28.801 -7.478 1.00 93.19 677 GLU A C 1
ATOM 5367 O O . GLU A 1 677 ? -6.823 -29.770 -8.132 1.00 93.19 677 GLU A O 1
ATOM 5372 N N . ALA A 1 678 ? -6.856 -27.558 -7.709 1.00 92.12 678 ALA A N 1
ATOM 5373 C CA . ALA A 1 678 ? -7.852 -27.211 -8.721 1.00 92.12 678 ALA A CA 1
ATOM 5374 C C . ALA A 1 678 ? -7.389 -27.587 -10.138 1.00 92.12 678 ALA A C 1
ATOM 5376 O O . ALA A 1 678 ? -8.115 -28.234 -10.897 1.00 92.12 678 ALA A O 1
ATOM 5377 N N . VAL A 1 679 ? -6.140 -27.255 -10.491 1.00 93.94 679 VAL A N 1
ATOM 5378 C CA . VAL A 1 679 ? -5.549 -27.642 -11.781 1.00 93.94 679 VAL A CA 1
ATOM 5379 C C . VAL A 1 679 ? -5.508 -29.163 -11.926 1.00 93.94 679 VAL A C 1
ATOM 5381 O O . VAL A 1 679 ? -5.785 -29.675 -13.009 1.00 93.94 679 VAL A O 1
ATOM 5384 N N . ALA A 1 680 ? -5.199 -29.912 -10.868 1.00 93.69 680 ALA A N 1
ATOM 5385 C CA . ALA A 1 680 ? -5.194 -31.370 -10.921 1.00 93.69 680 ALA A CA 1
ATOM 5386 C C . ALA A 1 680 ? -6.596 -31.954 -11.150 1.00 93.69 680 ALA A C 1
ATOM 5388 O O . ALA A 1 680 ? -6.734 -32.863 -11.972 1.00 93.69 680 ALA A O 1
ATOM 5389 N N . ALA A 1 681 ? -7.629 -31.410 -10.500 1.00 94.06 681 ALA A N 1
ATOM 5390 C CA . ALA A 1 681 ? -9.024 -31.786 -10.734 1.00 94.06 681 ALA A CA 1
ATOM 5391 C C . ALA A 1 681 ? -9.452 -31.511 -12.190 1.00 94.06 681 ALA A C 1
ATOM 5393 O O . ALA A 1 681 ? -9.927 -32.414 -12.886 1.00 94.06 681 ALA A O 1
ATOM 5394 N N . ALA A 1 682 ? -9.169 -30.310 -12.701 1.00 92.62 682 ALA A N 1
ATOM 5395 C CA . ALA A 1 682 ? -9.420 -29.934 -14.092 1.00 92.62 682 ALA A CA 1
ATOM 5396 C C . ALA A 1 682 ? -8.673 -30.837 -15.096 1.00 92.62 682 ALA A C 1
ATOM 5398 O O . ALA A 1 682 ? -9.231 -31.296 -16.097 1.00 92.62 682 ALA A O 1
ATOM 5399 N N . GLN A 1 683 ? -7.402 -31.152 -14.825 1.00 93.00 683 GLN A N 1
ATOM 5400 C CA . GLN A 1 683 ? -6.602 -32.046 -15.665 1.00 93.00 683 GLN A CA 1
ATOM 5401 C C . GLN A 1 683 ? -7.094 -33.495 -15.617 1.00 93.00 683 GLN A C 1
ATOM 5403 O O . GLN A 1 683 ? -6.986 -34.198 -16.628 1.00 93.00 683 GLN A O 1
ATOM 5408 N N . ALA A 1 684 ? -7.648 -33.954 -14.493 1.00 93.50 684 ALA A N 1
ATOM 5409 C CA . ALA A 1 684 ? -8.226 -35.290 -14.391 1.00 93.50 684 ALA A CA 1
ATOM 5410 C C . ALA A 1 684 ? -9.426 -35.449 -15.336 1.00 93.50 684 ALA A C 1
ATOM 5412 O O . ALA A 1 684 ? -9.497 -36.436 -16.074 1.00 93.50 684 ALA A O 1
ATOM 5413 N N . ILE A 1 685 ? -10.287 -34.427 -15.409 1.00 93.38 685 ILE A N 1
ATOM 5414 C CA . ILE A 1 685 ? -11.401 -34.346 -16.365 1.00 93.38 685 ILE A CA 1
ATOM 5415 C C . ILE A 1 685 ? -10.878 -34.312 -17.803 1.00 93.38 685 ILE A C 1
ATOM 5417 O O . ILE A 1 685 ? -11.242 -35.154 -18.630 1.00 93.38 685 ILE A O 1
ATOM 5421 N N . ARG A 1 686 ? -9.968 -33.376 -18.102 1.00 91.19 686 ARG A N 1
ATOM 5422 C CA . ARG A 1 686 ? -9.439 -33.171 -19.458 1.00 91.19 686 ARG A CA 1
ATOM 5423 C C . ARG A 1 686 ? -8.741 -34.415 -20.007 1.00 91.19 686 ARG A C 1
ATOM 5425 O O . ARG A 1 686 ? -8.881 -34.744 -21.181 1.00 91.19 686 ARG A O 1
ATOM 5432 N N . THR A 1 687 ? -7.979 -35.111 -19.164 1.00 91.00 687 THR A N 1
ATOM 5433 C CA . THR A 1 687 ? -7.168 -36.270 -19.572 1.00 91.00 687 THR A CA 1
ATOM 5434 C C . THR A 1 687 ? -7.843 -37.620 -19.330 1.00 91.00 687 THR A C 1
ATOM 5436 O O . THR A 1 687 ? -7.258 -38.652 -19.671 1.00 91.00 687 THR A O 1
ATOM 5439 N N . ARG A 1 688 ? -9.056 -37.640 -18.754 1.00 91.81 688 ARG A N 1
ATOM 5440 C CA . ARG A 1 688 ? -9.792 -38.860 -18.369 1.00 91.81 688 ARG A CA 1
ATOM 5441 C C . ARG A 1 688 ? -8.937 -39.839 -17.566 1.00 91.81 688 ARG A C 1
ATOM 5443 O O . ARG A 1 688 ? -8.914 -41.046 -17.826 1.00 91.81 688 ARG A O 1
ATOM 5450 N N . SER A 1 689 ? -8.136 -39.301 -16.656 1.00 89.62 689 SER A N 1
ATOM 5451 C CA . SER A 1 689 ? -7.173 -40.071 -15.877 1.00 89.62 689 SER A CA 1
ATOM 5452 C C . SER A 1 689 ? -6.955 -39.432 -14.516 1.00 89.62 689 SER A C 1
ATOM 5454 O O . SER A 1 689 ? -6.708 -38.232 -14.444 1.00 89.62 689 SER A O 1
ATOM 5456 N N . LYS A 1 690 ? -6.932 -40.235 -13.453 1.00 91.38 690 LYS A N 1
ATOM 5457 C CA . LYS A 1 690 ? -6.477 -39.787 -12.132 1.00 91.38 690 LYS A CA 1
ATOM 5458 C C . LYS A 1 690 ? -4.960 -39.920 -12.021 1.00 91.38 690 LYS A C 1
ATOM 5460 O O . LYS A 1 690 ? -4.368 -40.867 -12.552 1.00 91.38 690 LYS A O 1
ATOM 5465 N N . HIS A 1 691 ? -4.319 -38.956 -11.369 1.00 92.31 691 HIS A N 1
ATOM 5466 C CA . HIS A 1 691 ? -2.879 -39.015 -11.103 1.00 92.31 691 HIS A CA 1
ATOM 5467 C C . HIS A 1 691 ? -2.560 -40.134 -10.086 1.00 92.31 691 HIS A C 1
ATOM 5469 O O . HIS A 1 691 ? -3.475 -40.630 -9.433 1.00 92.31 691 HIS A O 1
ATOM 5475 N N . PRO A 1 692 ? -1.303 -40.594 -9.957 1.00 90.62 692 PRO A N 1
ATOM 5476 C CA . PRO A 1 692 ? -0.950 -41.562 -8.920 1.00 90.62 692 PRO A CA 1
ATOM 5477 C C . PRO A 1 692 ? -0.959 -40.932 -7.519 1.00 90.62 692 PRO A C 1
ATOM 5479 O O . PRO A 1 692 ? -0.850 -39.711 -7.384 1.00 90.62 692 PRO A O 1
ATOM 5482 N N . ILE A 1 693 ? -1.037 -41.776 -6.491 1.00 90.81 693 ILE A N 1
ATOM 5483 C CA . ILE A 1 693 ? -0.584 -41.457 -5.131 1.00 90.81 693 ILE A CA 1
ATOM 5484 C C . ILE A 1 693 ? 0.751 -42.172 -4.924 1.00 90.81 693 ILE A C 1
ATOM 5486 O O . ILE A 1 693 ? 0.798 -43.400 -4.939 1.00 90.81 693 ILE A O 1
ATOM 5490 N N . ILE A 1 694 ? 1.840 -41.423 -4.765 1.00 85.62 694 ILE A N 1
ATOM 5491 C CA . ILE A 1 694 ? 3.170 -41.993 -4.489 1.00 85.62 694 ILE A CA 1
ATOM 5492 C C . ILE A 1 694 ? 3.559 -41.756 -3.024 1.00 85.62 694 ILE A C 1
ATOM 5494 O O . ILE A 1 694 ? 2.981 -40.902 -2.369 1.00 85.62 694 ILE A O 1
ATOM 5498 N N . ASN A 1 695 ? 4.523 -42.506 -2.489 1.00 84.81 695 ASN A N 1
ATOM 5499 C CA . ASN A 1 695 ? 4.988 -42.361 -1.098 1.00 84.81 695 ASN A CA 1
ATOM 5500 C C . ASN A 1 695 ? 3.922 -42.632 -0.004 1.00 84.81 695 ASN A C 1
ATOM 5502 O O . ASN A 1 695 ? 4.104 -42.216 1.135 1.00 84.81 695 ASN A O 1
ATOM 5506 N N . LEU A 1 696 ? 2.820 -43.331 -0.316 1.00 84.62 696 LEU A N 1
ATOM 5507 C CA . LEU A 1 696 ? 1.859 -43.806 0.689 1.00 84.62 696 LEU A CA 1
ATOM 5508 C C . LEU A 1 696 ? 2.262 -45.208 1.169 1.00 84.62 696 LEU A C 1
ATOM 5510 O O . LEU A 1 696 ? 1.947 -46.200 0.514 1.00 84.62 696 LEU A O 1
ATOM 5514 N N . GLU A 1 697 ? 2.981 -45.276 2.288 1.00 82.62 697 GLU A N 1
ATOM 5515 C CA . GLU A 1 697 ? 3.500 -46.538 2.845 1.00 82.62 697 GLU A CA 1
ATOM 5516 C C . GLU A 1 697 ? 2.649 -47.067 4.007 1.00 82.62 697 GLU A C 1
ATOM 5518 O O . GLU A 1 697 ? 2.355 -48.260 4.056 1.00 82.62 697 GLU A O 1
ATOM 5523 N N . ASN A 1 698 ? 2.212 -46.175 4.903 1.00 84.56 698 ASN A N 1
ATOM 5524 C CA . ASN A 1 698 ? 1.493 -46.506 6.136 1.00 84.56 698 ASN A CA 1
ATOM 5525 C C . ASN A 1 698 ? 0.178 -45.704 6.214 1.00 84.56 698 ASN A C 1
ATOM 5527 O O . ASN A 1 698 ? 0.165 -44.644 6.836 1.00 84.56 698 ASN A O 1
ATOM 5531 N N . PRO A 1 699 ? -0.907 -46.135 5.542 1.00 84.75 699 PRO A N 1
ATOM 5532 C CA . PRO A 1 699 ? -2.203 -45.468 5.666 1.00 84.75 699 PRO A CA 1
ATOM 5533 C C . PRO A 1 699 ? -2.745 -45.581 7.099 1.00 84.75 699 PRO A C 1
ATOM 5535 O O . PRO A 1 699 ? -2.583 -46.624 7.736 1.00 84.75 699 PRO A O 1
ATOM 5538 N N . ASP A 1 700 ? -3.401 -44.524 7.585 1.00 85.69 700 ASP A N 1
ATOM 5539 C CA . ASP A 1 700 ? -3.970 -44.477 8.937 1.00 85.69 700 ASP A CA 1
ATOM 5540 C C . ASP A 1 700 ? -5.021 -45.579 9.181 1.00 85.69 700 ASP A C 1
ATOM 5542 O O . ASP A 1 700 ? -5.757 -46.000 8.278 1.00 85.69 700 ASP A O 1
ATOM 5546 N N . GLU A 1 701 ? -5.117 -46.039 10.431 1.00 82.62 701 GLU A N 1
ATOM 5547 C CA . GLU A 1 701 ? -6.078 -47.063 10.847 1.00 82.62 701 GLU A CA 1
ATOM 5548 C C . GLU A 1 701 ? -7.526 -46.575 10.629 1.00 82.62 701 GLU A C 1
ATOM 5550 O O . GLU A 1 701 ? -7.921 -45.513 11.107 1.00 82.62 701 GLU A O 1
ATOM 5555 N N . GLY A 1 702 ? -8.326 -47.345 9.881 1.00 79.75 702 GLY A N 1
ATOM 5556 C CA . GLY A 1 702 ? -9.711 -46.996 9.522 1.00 79.75 702 GLY A CA 1
ATOM 5557 C C . GLY A 1 702 ? -9.900 -46.413 8.113 1.00 79.75 702 GLY A C 1
ATOM 5558 O O . GLY A 1 702 ? -11.041 -46.272 7.667 1.00 79.75 702 GLY A O 1
ATOM 5559 N N . VAL A 1 703 ? -8.817 -46.140 7.375 1.00 86.38 703 VAL A N 1
ATOM 5560 C CA . VAL A 1 703 ? -8.882 -45.689 5.975 1.00 86.38 703 VAL A CA 1
ATOM 5561 C C . VAL A 1 703 ? -9.027 -46.880 5.018 1.00 86.38 703 VAL A C 1
ATOM 5563 O O . VAL A 1 703 ? -8.172 -47.766 4.961 1.00 86.38 703 VAL A O 1
ATOM 5566 N N . ASP A 1 704 ? -10.091 -46.898 4.208 1.00 87.19 704 ASP A N 1
ATOM 5567 C CA . ASP A 1 704 ? -10.271 -47.897 3.150 1.00 87.19 704 ASP A CA 1
ATOM 5568 C C . ASP A 1 704 ? -9.396 -47.549 1.941 1.00 87.19 704 ASP A C 1
ATOM 5570 O O . ASP A 1 704 ? -9.729 -46.716 1.093 1.00 87.19 704 ASP A O 1
ATOM 5574 N N . THR A 1 705 ? -8.266 -48.242 1.839 1.00 84.62 705 THR A N 1
ATOM 5575 C CA . THR A 1 705 ? -7.303 -48.086 0.740 1.00 84.62 705 THR A CA 1
ATOM 5576 C C . THR A 1 705 ? -7.889 -48.361 -0.648 1.00 84.62 705 THR A C 1
ATOM 5578 O O . THR A 1 705 ? -7.315 -47.905 -1.634 1.00 84.62 705 THR A O 1
ATOM 5581 N N . LYS A 1 706 ? -9.043 -49.035 -0.768 1.00 84.19 706 LYS A N 1
ATOM 5582 C CA . LYS A 1 706 ? -9.716 -49.256 -2.064 1.00 84.19 706 LYS A CA 1
ATOM 5583 C C . LYS A 1 706 ? -10.316 -47.980 -2.655 1.00 84.19 706 LYS A C 1
ATOM 5585 O O . LYS A 1 706 ? -10.492 -47.906 -3.873 1.00 84.19 706 LYS A O 1
ATOM 5590 N N . LEU A 1 707 ? -10.634 -46.995 -1.813 1.00 86.56 707 LEU A N 1
ATOM 5591 C CA . LEU A 1 707 ? -11.113 -45.680 -2.247 1.00 86.56 707 LEU A CA 1
ATOM 5592 C C . LEU A 1 707 ? -9.967 -44.789 -2.738 1.00 86.56 707 LEU A C 1
ATOM 5594 O O . LEU A 1 707 ? -10.202 -43.864 -3.517 1.00 86.56 707 LEU A O 1
ATOM 5598 N N . LEU A 1 708 ? -8.732 -45.071 -2.320 1.00 89.00 708 LEU A N 1
ATOM 5599 C CA . LEU A 1 708 ? -7.562 -44.275 -2.666 1.00 89.00 708 LEU A CA 1
ATOM 5600 C C . LEU A 1 708 ? -7.020 -44.614 -4.067 1.00 89.00 708 LEU A C 1
ATOM 5602 O O . LEU A 1 708 ? -7.156 -45.725 -4.584 1.00 89.00 708 LEU A O 1
ATOM 5606 N N . GLY A 1 709 ? -6.391 -43.634 -4.714 1.00 84.25 709 GLY A N 1
ATOM 5607 C CA . GLY A 1 709 ? -5.628 -43.836 -5.944 1.00 84.25 709 GLY A CA 1
ATOM 5608 C C . GLY A 1 709 ? -4.392 -44.720 -5.738 1.00 84.25 709 GLY A C 1
ATOM 5609 O O . GLY A 1 709 ? -3.704 -44.617 -4.728 1.00 84.25 709 GLY A O 1
ATOM 5610 N N . GLY A 1 710 ? -4.080 -45.574 -6.717 1.00 85.19 710 GLY A N 1
ATOM 5611 C CA . GLY A 1 710 ? -2.877 -46.409 -6.692 1.00 85.19 710 GLY A CA 1
ATOM 5612 C C . GLY A 1 710 ? -1.582 -45.651 -7.041 1.00 85.19 710 GLY A C 1
ATOM 5613 O O . GLY A 1 710 ? -1.618 -44.485 -7.449 1.00 85.19 710 GLY A O 1
ATOM 5614 N N . PRO A 1 711 ? -0.416 -46.326 -6.985 1.00 85.75 711 PRO A N 1
ATOM 5615 C CA . PRO A 1 711 ? 0.896 -45.729 -7.271 1.00 85.75 711 PRO A CA 1
ATOM 5616 C C . PRO A 1 711 ? 1.148 -45.440 -8.756 1.00 85.75 711 PRO A C 1
ATOM 5618 O O . PRO A 1 711 ? 2.222 -44.975 -9.136 1.00 85.75 711 PRO A O 1
ATOM 5621 N N . LYS A 1 712 ? 0.176 -45.729 -9.625 1.00 88.69 712 LYS A N 1
ATOM 5622 C CA . LYS A 1 712 ? 0.255 -45.500 -11.068 1.00 88.69 712 LYS A CA 1
ATOM 5623 C C . LYS A 1 712 ? -0.909 -44.630 -11.519 1.00 88.69 712 LYS A C 1
ATOM 5625 O O . LYS A 1 712 ? -1.986 -44.649 -10.936 1.00 88.69 712 LYS A O 1
ATOM 5630 N N . LYS A 1 713 ? -0.676 -43.873 -12.590 1.00 89.69 713 LYS A N 1
ATOM 5631 C CA . LYS A 1 713 ? -1.734 -43.139 -13.282 1.00 89.69 713 LYS A CA 1
ATOM 5632 C C . LYS A 1 713 ? -2.750 -44.141 -13.839 1.00 89.69 713 LYS A C 1
ATOM 5634 O O . LYS A 1 713 ? -2.364 -45.074 -14.541 1.00 89.69 713 LYS A O 1
ATOM 5639 N N . GLU A 1 714 ? -4.028 -43.917 -13.567 1.00 90.75 714 GLU A N 1
ATOM 5640 C CA . GLU A 1 714 ? -5.120 -44.812 -13.962 1.00 90.75 714 GLU A CA 1
ATOM 5641 C C . GLU A 1 714 ? -6.184 -44.047 -14.745 1.00 90.75 714 GLU A C 1
ATOM 5643 O O . GLU A 1 714 ? -6.435 -42.866 -14.497 1.00 90.75 714 GLU A O 1
ATOM 5648 N N . ARG A 1 715 ? -6.824 -44.725 -15.701 1.00 92.56 715 ARG A N 1
ATOM 5649 C CA . ARG A 1 715 ? -7.929 -44.148 -16.468 1.00 92.56 715 ARG A CA 1
ATOM 5650 C C . ARG A 1 715 ? -9.166 -44.042 -15.575 1.00 92.56 715 ARG A C 1
ATOM 5652 O O . ARG A 1 715 ? -9.560 -45.027 -14.961 1.00 92.56 715 ARG A O 1
ATOM 5659 N N . LEU A 1 716 ? -9.782 -42.866 -15.543 1.00 91.12 716 LEU A N 1
ATOM 5660 C CA . LEU A 1 716 ? -11.029 -42.595 -14.829 1.00 91.12 716 LEU A CA 1
ATOM 5661 C C . LEU A 1 716 ? -11.814 -41.569 -15.645 1.00 91.12 716 LEU A C 1
ATOM 5663 O O . LEU A 1 716 ? -11.301 -40.485 -15.917 1.00 91.12 716 LEU A O 1
ATOM 5667 N N . ASP A 1 717 ? -13.026 -41.918 -16.075 1.00 92.38 717 ASP A N 1
ATOM 5668 C CA . ASP A 1 717 ? -13.907 -40.947 -16.726 1.00 92.38 717 ASP A CA 1
ATOM 5669 C C . ASP A 1 717 ? -14.589 -40.127 -15.630 1.00 92.38 717 ASP A C 1
ATOM 5671 O O . ASP A 1 717 ? -15.498 -40.598 -14.945 1.00 92.38 717 ASP A O 1
ATOM 5675 N N . VAL A 1 718 ? -14.046 -38.939 -15.385 1.00 93.12 718 VAL A N 1
ATOM 5676 C CA . VAL A 1 718 ? -14.489 -38.066 -14.300 1.00 93.12 718 VAL A CA 1
ATOM 5677 C C . VAL A 1 718 ? -15.798 -37.394 -14.705 1.00 93.12 718 VAL A C 1
ATOM 5679 O O . VAL A 1 718 ? -15.834 -36.663 -15.696 1.00 93.12 718 VAL A O 1
ATOM 5682 N N . LYS A 1 719 ? -16.858 -37.657 -13.937 1.00 92.44 719 LYS A N 1
ATOM 5683 C CA . LYS A 1 719 ? -18.178 -37.031 -14.081 1.00 92.44 719 LYS A CA 1
ATOM 5684 C C . LYS A 1 719 ? -18.168 -35.665 -13.403 1.00 92.44 719 LYS A C 1
ATOM 5686 O O . LYS A 1 719 ? -18.376 -34.657 -14.067 1.00 92.44 719 LYS A O 1
ATOM 5691 N N . VAL A 1 720 ? -17.846 -35.648 -12.111 1.00 93.81 720 VAL A N 1
ATOM 5692 C CA . VAL A 1 720 ? -17.595 -34.441 -11.323 1.00 93.81 720 VAL A CA 1
ATOM 5693 C C . VAL A 1 720 ? -16.394 -34.688 -10.411 1.00 93.81 720 VAL A C 1
ATOM 5695 O O . VAL A 1 720 ? -16.278 -35.747 -9.785 1.00 93.81 720 VAL A O 1
ATOM 5698 N N . ALA A 1 721 ? -15.489 -33.713 -10.370 1.00 95.12 721 ALA A N 1
ATOM 5699 C CA . ALA A 1 721 ? -14.328 -33.685 -9.497 1.00 95.12 721 ALA A CA 1
ATOM 5700 C C . ALA A 1 721 ? -14.496 -32.667 -8.368 1.00 95.12 721 ALA A C 1
ATOM 5702 O O . ALA A 1 721 ? -14.930 -31.547 -8.615 1.00 95.12 721 ALA A O 1
ATOM 5703 N N . LEU A 1 722 ? -14.048 -33.027 -7.169 1.00 93.94 722 LEU A N 1
ATOM 5704 C CA . LEU A 1 722 ? -13.837 -32.105 -6.054 1.00 93.94 722 LEU A CA 1
ATOM 5705 C C . LEU A 1 722 ? -12.361 -31.735 -5.927 1.00 93.94 722 LEU A C 1
ATOM 5707 O O . LEU A 1 722 ? -11.502 -32.619 -5.962 1.00 93.94 722 LEU A O 1
ATOM 5711 N N . SER A 1 723 ? -12.073 -30.461 -5.686 1.00 94.50 723 SER A N 1
ATOM 5712 C CA . SER A 1 723 ? -10.807 -29.996 -5.119 1.00 94.50 723 SER A CA 1
ATOM 5713 C C . SER A 1 723 ? -11.047 -29.460 -3.713 1.00 94.50 723 SER A C 1
ATOM 5715 O O . SER A 1 723 ? -11.749 -28.464 -3.556 1.00 94.50 723 SER A O 1
ATOM 5717 N N . ASN A 1 724 ? -10.446 -30.107 -2.713 1.00 90.94 724 ASN A N 1
ATOM 5718 C CA . ASN A 1 724 ? -10.482 -29.648 -1.325 1.00 90.94 724 ASN A CA 1
ATOM 5719 C C . ASN A 1 724 ? -9.187 -28.934 -0.956 1.00 90.94 724 ASN A C 1
ATOM 5721 O O . ASN A 1 724 ? -8.113 -29.533 -1.030 1.00 90.94 724 ASN A O 1
ATOM 5725 N N . SER A 1 725 ? -9.314 -27.705 -0.464 1.00 88.19 725 SER A N 1
ATOM 5726 C CA . SER A 1 725 ? -8.192 -26.839 -0.111 1.00 88.19 725 SER A CA 1
ATOM 5727 C C . SER A 1 725 ? -8.408 -26.218 1.263 1.00 88.19 725 SER A C 1
ATOM 5729 O O . SER A 1 725 ? -9.308 -25.400 1.438 1.00 88.19 725 SER A O 1
ATOM 5731 N N . PHE A 1 726 ? -7.598 -26.617 2.248 1.00 85.25 726 PHE A N 1
ATOM 5732 C CA . PHE A 1 726 ? -7.783 -26.215 3.644 1.00 85.25 726 PHE A CA 1
ATOM 5733 C C . PHE A 1 726 ? -6.590 -25.394 4.141 1.00 85.25 726 PHE A C 1
ATOM 5735 O O . PHE A 1 726 ? -5.439 -25.807 4.044 1.00 85.25 726 PHE A O 1
ATOM 5742 N N . GLY A 1 727 ? -6.870 -24.200 4.645 1.00 72.25 727 GLY A N 1
ATOM 5743 C CA . GLY A 1 727 ? -5.911 -23.317 5.289 1.00 72.25 727 GLY A CA 1
ATOM 5744 C C . GLY A 1 727 ? -5.935 -23.452 6.810 1.00 72.25 727 GLY A C 1
ATOM 5745 O O . GLY A 1 727 ? -6.853 -24.023 7.402 1.00 72.25 727 GLY A O 1
ATOM 5746 N N . PHE A 1 728 ? -4.917 -22.881 7.453 1.00 66.12 728 PHE A N 1
ATOM 5747 C CA . PHE A 1 728 ? -4.876 -22.726 8.910 1.00 66.12 728 PHE A CA 1
ATOM 5748 C C . PHE A 1 728 ? -6.091 -21.935 9.421 1.00 66.12 728 PHE A C 1
ATOM 5750 O O . PHE A 1 728 ? -6.693 -21.181 8.668 1.00 66.12 728 PHE A O 1
ATOM 5757 N N . GLY A 1 729 ? -6.471 -22.102 10.691 1.00 61.66 729 GLY A N 1
ATOM 5758 C CA . GLY A 1 729 ? -7.582 -21.341 11.288 1.00 61.66 729 GLY A CA 1
ATOM 5759 C C . GLY A 1 729 ? -8.985 -21.735 10.803 1.00 61.66 729 GLY A C 1
ATOM 5760 O O . GLY A 1 729 ? -9.928 -20.972 10.979 1.00 61.66 729 GLY A O 1
ATOM 5761 N N . GLY A 1 730 ? -9.143 -22.911 10.184 1.00 67.75 730 GLY A N 1
ATOM 5762 C CA . GLY A 1 730 ? -10.448 -23.404 9.728 1.00 67.75 730 GLY A CA 1
ATOM 5763 C C . GLY A 1 730 ? -10.913 -22.824 8.390 1.00 67.75 730 GLY A C 1
ATOM 5764 O O . GLY A 1 730 ? -12.092 -22.924 8.061 1.00 67.75 730 GLY A O 1
ATOM 5765 N N . HIS A 1 731 ? -10.012 -22.235 7.599 1.00 72.75 731 HIS A N 1
ATOM 5766 C CA . HIS A 1 731 ? -10.320 -21.766 6.248 1.00 72.75 731 HIS A CA 1
ATOM 5767 C C . HIS A 1 731 ? -10.483 -22.949 5.286 1.00 72.75 731 HIS A C 1
ATOM 5769 O O . HIS A 1 731 ? -9.514 -23.414 4.692 1.00 72.75 731 HIS A O 1
ATOM 5775 N N . ASN A 1 732 ? -11.708 -23.449 5.129 1.00 81.56 732 ASN A N 1
ATOM 5776 C CA . ASN A 1 732 ? -12.007 -24.561 4.228 1.00 81.56 732 ASN A CA 1
ATOM 5777 C C . ASN A 1 732 ? -12.591 -24.062 2.904 1.00 81.56 732 ASN A C 1
ATOM 5779 O O . ASN A 1 732 ? -13.543 -23.286 2.912 1.00 81.56 732 ASN A O 1
ATOM 5783 N N . SER A 1 733 ? -12.062 -24.555 1.784 1.00 85.88 733 SER A N 1
ATOM 5784 C CA . SER A 1 733 ? -12.610 -24.323 0.448 1.00 85.88 733 SER A CA 1
ATOM 5785 C C . SER A 1 733 ? -12.804 -25.650 -0.287 1.00 85.88 733 SER A C 1
ATOM 5787 O O . SER A 1 733 ? -11.939 -26.532 -0.249 1.00 85.88 733 SER A O 1
ATOM 5789 N N . SER A 1 734 ? -13.958 -25.784 -0.938 1.00 90.75 734 SER A N 1
ATOM 5790 C CA . SER A 1 734 ? -14.362 -26.939 -1.742 1.00 90.75 734 SER A CA 1
ATOM 5791 C C . SER A 1 734 ? -14.843 -26.428 -3.091 1.00 90.75 734 SER A C 1
ATOM 5793 O O . SER A 1 734 ? -15.782 -25.638 -3.146 1.00 90.75 734 SER A O 1
ATOM 5795 N N . VAL A 1 735 ? -14.205 -26.866 -4.175 1.00 89.94 735 VAL A N 1
ATOM 5796 C CA . VAL A 1 735 ? -14.556 -26.438 -5.537 1.00 89.94 735 VAL A CA 1
ATOM 5797 C C . VAL A 1 735 ? -14.885 -27.647 -6.400 1.00 89.94 735 VAL A C 1
ATOM 5799 O O . VAL A 1 735 ? -14.091 -28.591 -6.482 1.00 89.94 735 VAL A O 1
ATOM 5802 N N . TRP A 1 736 ? -16.034 -27.600 -7.073 1.00 90.00 736 TRP A N 1
ATOM 5803 C CA . TRP A 1 736 ? -16.452 -28.625 -8.028 1.00 90.00 736 TRP A CA 1
ATOM 5804 C C . TRP A 1 736 ? -16.006 -28.280 -9.439 1.00 90.00 736 TRP A C 1
ATOM 5806 O O . TRP A 1 736 ? -16.080 -27.132 -9.870 1.00 90.00 736 TRP A O 1
ATOM 5816 N N . PHE A 1 737 ? -15.603 -29.305 -10.176 1.00 91.75 737 PHE A N 1
ATOM 5817 C CA . PHE A 1 737 ? -15.298 -29.221 -11.593 1.00 91.75 737 PHE A CA 1
ATOM 5818 C C . PHE A 1 737 ? -16.094 -30.297 -12.316 1.00 91.75 737 PHE A C 1
ATOM 5820 O O . PHE A 1 737 ? -16.017 -31.478 -11.972 1.00 91.75 737 PHE A O 1
ATOM 5827 N N . ALA A 1 738 ? -16.826 -29.908 -13.351 1.00 89.38 738 ALA A N 1
ATOM 5828 C CA . ALA A 1 738 ? -17.527 -30.830 -14.233 1.00 89.38 738 ALA A CA 1
ATOM 5829 C C . ALA A 1 738 ? -17.166 -30.522 -15.695 1.00 89.38 738 ALA A C 1
ATOM 5831 O O . ALA A 1 738 ? -16.872 -29.366 -16.017 1.00 89.38 738 ALA A O 1
ATOM 5832 N N . PRO A 1 739 ? -17.178 -31.521 -16.598 1.00 83.19 739 PRO A N 1
ATOM 5833 C CA . PRO A 1 739 ? -17.151 -31.252 -18.028 1.00 83.19 739 PRO A CA 1
ATOM 5834 C C . PRO A 1 739 ? -18.332 -30.348 -18.399 1.00 83.19 739 PRO A C 1
ATOM 5836 O O . PRO A 1 739 ? -19.474 -30.670 -18.070 1.00 83.19 739 PRO A O 1
ATOM 5839 N N . TYR A 1 740 ? -18.066 -29.250 -19.102 1.00 74.31 740 TYR A N 1
ATOM 5840 C CA . TYR A 1 740 ? -19.115 -28.433 -19.705 1.00 74.31 740 TYR A CA 1
ATOM 5841 C C . TYR A 1 740 ? -19.920 -29.283 -20.690 1.00 74.31 740 TYR A C 1
ATOM 5843 O O . TYR A 1 740 ? -19.339 -30.040 -21.479 1.00 74.31 740 TYR A O 1
ATOM 5851 N N . LYS A 1 741 ? -21.247 -29.209 -20.574 1.00 57.69 741 LYS A N 1
ATOM 5852 C CA . LYS A 1 741 ? -22.190 -29.988 -21.379 1.00 57.69 741 LYS A CA 1
ATOM 5853 C C . LYS A 1 741 ? -22.608 -29.236 -22.627 1.00 57.69 741 LYS A C 1
ATOM 5855 O O . LYS A 1 741 ? -22.891 -28.027 -22.502 1.00 57.69 741 LYS A O 1
#

InterPro domains:
  IPR000794 Beta-ketoacyl synthase [PTHR11712] (605-740)
  IPR014031 Beta-ketoacyl synthase, C-terminal domain [PF02801] (605-697)
  IPR016039 Thiolase-like [G3DSA:3.40.47.10] (584-741)
  IPR016039 Thiolase-like [SSF53901] (606-737)
  IPR020841 Polyketide synthase, beta-ketoacyl synthase domain [PS52004] (612-739)
  IPR032675 Leucine-rich repeat domain superfamily [G3DSA:3.80.10.10] (29-209)
  IPR032675 Leucine-rich repeat domain superfamily [G3DSA:3.80.10.10] (210-420)
  IPR058546 Disease resistance protein RPS4B/Roq1-like, leucine-rich repeats [PF23286] (189-398)

Foldseek 3Di:
DDDDDPPPPPPVPPPDDQDACVAAEEEDDDPAEEEDEDEQRNCVRPQNHAYYHYDHYAYAYEHADDHLNHAYDANAHPDDPPLPGAYEYNYDLPRANLNYQEAHRELHCYADDNNPAQNCNHAYHAHHNNQNHAEADQCLSHLNHQYDAHHQNQNHAEYDQNVLVSQNHAEDHNANHCNHADDHQEHQHQNHAYDALHQPANPAADHAYDAPRQCNHAEYHNALYNHAEYDLNLLSPLNHAYYAHHNYNHDQDEVCSVPPSHAYQYYHHQAEPCRHFPQDPPDPDPDRDQQENQQHAEYHHANNQDAADVSVVRHNNQAHHAYYAHALYQYLEYDPCQQSNQNHQEYEHALNCNHADYPLDHHQNHAYYHHHNNQNHAADHPDHLNYFYEEHFNNVNHDPVRVVVVVCVLQVSADDPPFQRHKYKFDDQDDDPQFPDKDFAFDWDDDDPVPVVADTWGWDFDFQPPPDDVQKFFFWKKKKWKWFLDPDQFWWWFWQWVNRTQDTDPDHDDNDRPGIMMMIGIGTDDPVSRPDDGTGTTITTRDDITRMMGMHRPSHIDRPDDDDDDDDDDDDDDDDDDDDDDDDDDDDFDKDKDWDWDDFDDDLLVLVLVQVVVQCVVVVDDLLLAQAEAAQCLVDQVVNVSNQSSCCVSRVVHPSHAYEYPCQPVNDPAPCRQVVLVVQQVVCQVVQKHAARHPPDDDHPPDDCVRYHHRHIGGHNRQKYWRWDADPRSTTIIMIIGGHD

Organism: Malus domestica (NCBI:txid3750)

pLDDT: mean 74.11, std 21.35, range [20.84, 98.44]

Sequence (741 aa):
MVNFLDSCISWYKCQFSCGTWKIKGIVVKLPKTDVIPLNAKSFLHMVNLEIFINLNARFSGLVDYLPNDLRWVELGGQSDIHQKHMIVFNLPSNYHPRHLVRFDVSYSGIRQLKEFKNLAKLTFMNLRGCEFLEKIPDLSGSPNIKYLNLRNCKNLVEVDDSVGFLDKLVELNLSGCPKLKRFATRLGLGSLRWLSLKGCTRLESFPEIEEGKMESLLSLHIEKSGIRQLPSSIAYLTGLGSFAANGCELQNLHLLTFGNKVKFDEVSTCSTKSQLFSTYLDTSDNNSITLTLPVLRKLYLNGCNLSESDFLVSLNCWSTLKRLDLSSNNFVSLPDCITKFVNLESLRLSDCKSLEKIPQVLPPKLRLLDLSDCRSLEKIPELPHMFEFLILTNCFRLSGDEMAKLENNLLNHQESLRRSEFQVVLPGNEVPKWFSFTSNHPTTLELPPEYEEFVGGSEFCFEIPLNLQVGETLLGLALSFVFEPPTFHFLYTCILINGIVKFEPYVWFDNDMKATHVRSKLVDLEEHEQQGDICQPHALKAAGCIAYCATKTNCFTSLRSQQIDLNVPIDIEEEEEEEQEQPSTSDDRQIVMTYIDHIICEVVGAGVILCIEKALEQSGVSREDVNYINAHATSTPAGDLKQYNALIHCFGKNPDLRVNSTKSMIGHLLGASGVVEAVAAAQAIRTRSKHPIINLENPDEGVDTKLLGGPKKERLDVKVALSNSFGFGGHNSSVWFAPYK

Radius of gyration: 30.93 Å; chains: 1; bounding box: 76×87×74 Å

Secondary structure (DSSP, 8-state):
--------S-STTTTS----TT--EEEE--SS-EEEEEPGGGGTT-TT--EEEESSEEEEEEE----TT--EEE---S--TT-SS-EEE---TT---TT-SEEE-TT------TT----TT--EEE-TT-TT--EE---TT-TT--EEE-TT-TT--EE-GGGGG-TT--EEE-TT-TT--EE-SEE--TT--EEE-TT-TT--BPPEE-TTS-TT--EEE-TT----B--GGGGG-TT--EEEETT---SS--GGGG-TT---SEEEE---HHHH--S----SSS-------TT--EEE-TTS-----THHHHT--TTT--EEE--S---SB--GGGGG-TT--EEE-TT-TT--B--SSPPTT--EEE-TT-TT---PPPPPTT--EEE-TT-TT--HHHHHHHHHHHHH--S-S--TT-EEEEE-SS--TT-SEEE--PBP-PPPGGGTT-----B----------TT--B-EEEEEEEEPPPSSS--B--EEETTEEEE--B----TT--S-EEEEEEEE--GGGGSS---------SSS-EEEEEEES-S-B-----------PPP----------PPPSS----EEEE--------STTHHHHHHHHHHHHHHT--TTTEEEEE----S-HHHHHHHHHHHHHHHTT-TT-EEE-THHHH---GGGHHHHHHHHHHHHHHHTEEPP--S--SPPTT--TTTB--SS-EE---SEEEEEEE-GGG-EEEEEEEE--